Protein AF-0000000080314381 (afdb_homodimer)

Radius of gyration: 31.75 Å; Cα contacts (8 Å, |Δi|>4): 394; chains: 2; bounding box: 49×150×92 Å

Secondary structure (DSSP, 8-state):
-----------HHHHHHHHHHHHHHHHHHHHHHHHHHHHHHHHHHHHHHHHHHHHHHHHHHHHHHTTTTTTT-SSHHHHIIIII-S-HHHHHHHHHHHHHS-HHHHHHH-HHHHHHHHHHHHH-SS---HHHHHTSGGGGS-HHHHHHHHHHHHHHHHHHHS-HHHHHHHHHHHHHHHHTT-EEEEEEEETTEEEEEEEPP-/-----------HHHHHHHHHHHHHHHHHHHHHHHHHHHHHHHHHHHHHHHHHHHHHHHHHHHHHHTTTTTTT-SSHHHHIIIII-S-HHHHHHHHHHHHHS-HHHHHHH-HHHHHHHHHHHHH-SS---HHHHHTSGGGGS-HHHHHHHHHHHHHHHHHHHS-HHHHHHHHHHHHHHHHTT-SS-EEEEETTEEEEEEEPP-

Foldseek 3Di:
DDDPPPPPPPDPVVVVVVVVVVVVVVVVVVVVVVVVVVVVVVLVVQLVVLLVLLVLLVVLLCCQVVVVCVVPAPDSQRCCVPPVPDHPVSSVLSVLLNVQDPSVLSSVLGDLLSSLLSLQCVLDPDPDGSHNVSPPPLSVDDSVVSNVNSVVSNVVVVVVVDDPVVVVVVVVVVVVVVVVVFPDWDWDDDDPDIDTDGDDDD/DDPPPPPPPPDPVVVVVVVVVVVVVVVVVVVVVVVVVVVVVVLVVQLVVLLVLLVLLVVLLCCQVVVVCVVPDPDSQRCCVPPVPDHPVSSVLSVLLNVQDPSVLSSVLGDLLSSLLSLQCVLDPDPQGSHNVCPPPLSVDDSVVSNVNSVVSNVVVVVVVDDPVVVVVVVVVVVVVVVVVFPDWDWDDDPPDIDTDGDDDD

Solvent-accessible surface area (backbone atoms only — not comparable to full-atom values): 21794 Å² total; per-residue (Å²): 136,84,79,76,78,77,75,75,69,80,51,74,62,55,60,49,50,51,48,51,50,50,49,50,49,52,50,50,50,52,42,49,51,50,44,52,51,43,51,51,50,40,52,51,36,53,42,50,37,30,48,35,48,47,51,38,11,50,44,50,41,50,39,60,76,66,49,51,40,62,86,81,27,97,36,68,57,53,42,33,50,74,71,66,71,48,57,49,72,56,54,54,48,34,28,50,38,52,74,47,34,56,70,70,58,37,40,72,58,27,64,63,36,40,50,20,37,46,51,27,28,70,41,41,89,58,87,54,44,35,49,59,42,62,74,33,79,66,51,75,47,54,39,68,56,37,40,50,54,22,48,52,43,42,48,52,52,46,58,69,63,49,52,69,68,58,52,51,52,51,51,53,50,52,52,52,48,47,69,69,65,48,52,77,66,49,73,46,76,58,90,60,34,38,35,39,35,32,51,58,80,131,136,83,81,76,77,76,73,75,69,80,51,74,61,55,61,50,50,50,48,49,50,50,49,50,49,51,49,49,50,51,42,50,52,50,43,52,51,45,51,51,49,40,53,52,34,52,42,48,38,30,48,34,49,47,51,36,11,49,45,51,39,49,38,59,74,65,48,52,40,63,87,84,27,94,36,68,55,54,42,32,49,74,72,67,70,48,58,49,72,56,54,54,48,34,28,49,37,54,75,47,34,56,71,70,56,38,41,71,58,27,62,64,36,39,52,19,38,46,52,29,28,70,40,41,89,57,89,54,44,35,51,59,42,61,73,33,76,67,50,74,48,54,37,68,57,36,38,50,52,22,48,53,44,41,49,51,52,47,60,70,62,49,52,68,67,57,52,51,51,51,52,52,51,53,52,52,47,48,69,70,64,47,52,77,65,48,72,45,76,58,90,62,34,38,35,40,36,33,54,58,80,131

Sequence (404 aa):
MATRKKTAKKGPTSAFVNAARQAKALGDETRAKKLKSLLALIERRKARIVEDFYDIGEALRTILRERLFEQRYASFDALVEQEIGMAPGTAYRLIAVVDALPREKAIELGQEKSYALVTYAGATPEADSPLALADAPIAKSSANEIKRAAAKLRAKKKAASTPKETKALIAKIVAAVRALGLRKPVASLRGKTLTVRVELPEMATRKKTAKKGPTSAFVNAARQAKALGDETRAKKLKSLLALIERRKARIVEDFYDIGEALRTILRERLFEQRYASFDALVEQEIGMAPGTAYRLIAVVDALPREKAIELGQEKSYALVTYAGATPEADSPLALADAPIAKSSANEIKRAAAKLRAKKKAASTPKETKALIAKIVAAVRALGLRKPVASLRGKTLTVRVELPE

Structure (mmCIF, N/CA/C/O backbone):
data_AF-0000000080314381-model_v1
#
loop_
_entity.id
_entity.type
_entity.pdbx_description
1 polymer 'Uncharacterized protein'
#
loop_
_atom_site.group_PDB
_atom_site.id
_atom_site.type_symbol
_atom_site.label_atom_id
_atom_site.label_alt_id
_atom_site.label_comp_id
_atom_site.label_asym_id
_atom_site.label_entity_id
_atom_site.label_seq_id
_atom_site.pdbx_PDB_ins_code
_atom_site.Cartn_x
_atom_site.Cartn_y
_atom_site.Cartn_z
_atom_site.occupancy
_atom_site.B_iso_or_equiv
_atom_site.auth_seq_id
_atom_site.auth_comp_id
_atom_site.auth_asym_id
_atom_site.auth_atom_id
_atom_site.pdbx_PDB_model_num
ATOM 1 N N . MET A 1 1 ? -14.648 -86.562 -7.473 1 32.66 1 MET A N 1
ATOM 2 C CA . MET A 1 1 ? -13.883 -85.5 -8.141 1 32.66 1 MET A CA 1
ATOM 3 C C . MET A 1 1 ? -14.016 -84.188 -7.406 1 32.66 1 MET A C 1
ATOM 5 O O . MET A 1 1 ? -15.094 -83.562 -7.367 1 32.66 1 MET A O 1
ATOM 9 N N . ALA A 1 2 ? -13.273 -84 -6.273 1 48.03 2 ALA A N 1
ATOM 10 C CA . ALA A 1 2 ? -13.25 -82.875 -5.332 1 48.03 2 ALA A CA 1
ATOM 11 C C . ALA A 1 2 ? -12.734 -81.625 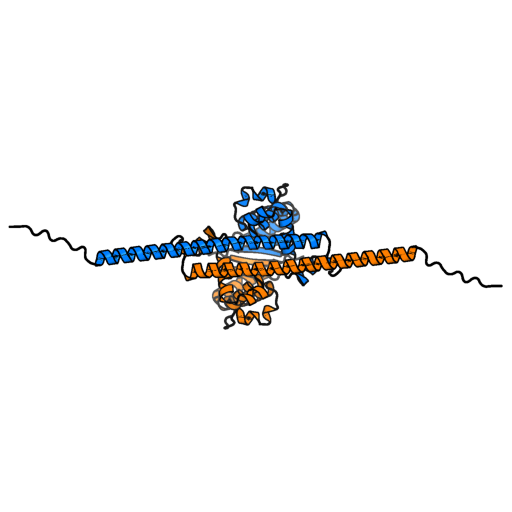-5.996 1 48.03 2 ALA A C 1
ATOM 13 O O . ALA A 1 2 ? -11.664 -81.625 -6.613 1 48.03 2 ALA A O 1
ATOM 14 N N . THR A 1 3 ? -13.578 -80.688 -6.418 1 48.16 3 THR A N 1
ATOM 15 C CA . THR A 1 3 ? -13.344 -79.375 -6.988 1 48.16 3 THR A CA 1
ATOM 16 C C . THR A 1 3 ? -12.5 -78.5 -6.047 1 48.16 3 THR A C 1
ATOM 18 O O . THR A 1 3 ? -12.914 -78.25 -4.926 1 48.16 3 THR A O 1
ATOM 21 N N . ARG A 1 4 ? -11.164 -78.562 -6.027 1 54.75 4 ARG A N 1
ATOM 22 C CA . ARG A 1 4 ? -10.242 -77.688 -5.316 1 54.75 4 ARG A CA 1
ATOM 23 C C . ARG A 1 4 ? -10.547 -76.25 -5.609 1 54.75 4 ARG A C 1
ATOM 25 O O . ARG A 1 4 ? -10.438 -75.75 -6.758 1 54.75 4 ARG A O 1
ATOM 32 N N . LYS A 1 5 ? -11.375 -75.625 -4.734 1 51.59 5 LYS A N 1
ATOM 33 C CA . LYS A 1 5 ? -11.547 -74.188 -4.773 1 51.59 5 LYS A CA 1
ATOM 34 C C . LYS A 1 5 ? -10.203 -73.438 -4.738 1 51.59 5 LYS A C 1
ATOM 36 O O . LYS A 1 5 ? -9.422 -73.625 -3.795 1 51.59 5 LYS A O 1
ATOM 41 N N . LYS A 1 6 ? -9.609 -73.062 -5.883 1 50.19 6 LYS A N 1
ATOM 42 C CA . LYS A 1 6 ? -8.492 -72.125 -5.988 1 50.19 6 LYS A CA 1
ATOM 43 C C . LYS A 1 6 ? -8.773 -70.875 -5.207 1 50.19 6 LYS A C 1
ATOM 45 O O . LYS A 1 6 ? -9.727 -70.125 -5.512 1 50.19 6 LYS A O 1
ATOM 50 N N . THR A 1 7 ? -8.461 -70.75 -3.939 1 48.84 7 THR A N 1
ATOM 51 C CA . THR A 1 7 ? -8.438 -69.438 -3.27 1 48.84 7 THR A CA 1
ATOM 52 C C . THR A 1 7 ? -7.543 -68.438 -4.023 1 48.84 7 THR A C 1
ATOM 54 O O . THR A 1 7 ? -6.363 -68.75 -4.25 1 48.84 7 THR A O 1
ATOM 57 N N . ALA A 1 8 ? -8.055 -67.688 -4.926 1 50.41 8 ALA A N 1
ATOM 58 C CA . ALA A 1 8 ? -7.367 -66.562 -5.539 1 50.41 8 ALA A CA 1
ATOM 59 C C . ALA A 1 8 ? -6.574 -65.75 -4.5 1 50.41 8 ALA A C 1
ATOM 61 O O . ALA A 1 8 ? -7.148 -65.25 -3.561 1 50.41 8 ALA A O 1
ATOM 62 N N . LYS A 1 9 ? -5.359 -66.188 -4.156 1 49.75 9 LYS A N 1
ATOM 63 C CA . LYS A 1 9 ? -4.473 -65.312 -3.377 1 49.75 9 LYS A CA 1
ATOM 64 C C . LYS A 1 9 ? -4.512 -63.906 -3.887 1 49.75 9 LYS A C 1
ATOM 66 O O . LYS A 1 9 ? -4.227 -63.656 -5.059 1 49.75 9 LYS A O 1
ATOM 71 N N . LYS A 1 10 ? -5.426 -63.188 -3.383 1 56.56 10 LYS A N 1
ATOM 72 C CA . LYS A 1 10 ? -5.254 -61.75 -3.594 1 56.56 10 LYS A CA 1
ATOM 73 C C . LYS A 1 10 ? -3.779 -61.344 -3.527 1 56.56 10 LYS A C 1
ATOM 75 O O . LYS A 1 10 ? -3.113 -61.594 -2.516 1 56.56 10 LYS A O 1
ATOM 80 N N . GLY A 1 11 ? -3.012 -61.375 -4.516 1 55.09 11 GLY A N 1
ATOM 81 C CA . GLY A 1 11 ? -1.578 -61.156 -4.613 1 55.09 11 GLY A CA 1
ATOM 82 C C . GLY A 1 11 ? -1.125 -59.875 -3.967 1 55.09 11 GLY A C 1
ATOM 83 O O . GLY A 1 11 ? -1.949 -59 -3.627 1 55.09 11 GLY A O 1
ATOM 84 N N . PRO A 1 12 ? 0.135 -59.781 -3.414 1 65.62 12 PRO A N 1
ATOM 85 C CA . PRO A 1 12 ? 0.855 -58.688 -2.752 1 65.62 12 PRO A CA 1
ATOM 86 C C . PRO A 1 12 ? 0.638 -57.344 -3.432 1 65.62 12 PRO A C 1
ATOM 88 O O . PRO A 1 12 ? 0.859 -56.312 -2.82 1 65.62 12 PRO A O 1
ATOM 91 N N . THR A 1 13 ? -0.004 -57.469 -4.586 1 75.38 13 THR A N 1
ATOM 92 C CA . THR A 1 13 ? -0.18 -56.25 -5.375 1 75.38 13 THR A CA 1
ATOM 93 C C . THR A 1 13 ? -1.285 -55.375 -4.789 1 75.38 13 THR A C 1
ATOM 95 O O . THR A 1 13 ? -1.164 -54.156 -4.758 1 75.38 13 THR A O 1
ATOM 98 N N . SER A 1 14 ? -2.242 -56.156 -4.207 1 79.5 14 SER A N 1
ATOM 99 C CA . SER A 1 14 ? -3.357 -55.406 -3.652 1 79.5 14 SER A CA 1
ATOM 100 C C . SER A 1 14 ? -2.939 -54.625 -2.396 1 79.5 14 SER A C 1
ATOM 102 O O . SER A 1 14 ? -3.285 -53.469 -2.229 1 79.5 14 SER A O 1
ATOM 104 N N . ALA A 1 15 ? -2.209 -55.312 -1.586 1 80.69 15 ALA A N 1
ATOM 105 C CA . ALA A 1 15 ? -1.74 -54.688 -0.352 1 80.69 15 ALA A CA 1
ATOM 106 C C . ALA A 1 15 ? -0.846 -53.469 -0.651 1 80.69 15 ALA A C 1
ATOM 108 O O . ALA A 1 15 ? -0.922 -52.438 0.032 1 80.69 15 ALA A O 1
ATOM 109 N N . PHE A 1 16 ? -0.032 -53.625 -1.767 1 83.88 16 PHE A N 1
ATOM 110 C CA . PHE A 1 16 ? 0.869 -52.562 -2.16 1 83.88 16 PHE A CA 1
ATOM 111 C C . PHE A 1 16 ? 0.084 -51.344 -2.682 1 83.88 16 PHE A C 1
ATOM 113 O O . PHE A 1 16 ? 0.391 -50.219 -2.342 1 83.88 16 PHE A O 1
ATOM 120 N N . VAL A 1 17 ? -0.947 -51.75 -3.463 1 86.94 17 VAL A N 1
ATOM 121 C CA . VAL A 1 17 ? -1.783 -50.688 -4.012 1 86.94 17 VAL A CA 1
ATOM 122 C C . VAL A 1 17 ? -2.514 -49.969 -2.883 1 86.94 17 VAL A C 1
ATOM 124 O O . VAL A 1 17 ? -2.631 -48.719 -2.896 1 86.94 17 VAL A O 1
ATOM 127 N N . ASN A 1 18 ? -3.025 -50.75 -1.926 1 84.62 18 ASN A N 1
ATOM 128 C CA . ASN A 1 18 ? -3.721 -50.156 -0.789 1 84.62 18 ASN A CA 1
ATOM 129 C C . ASN A 1 18 ? -2.781 -49.312 0.055 1 84.62 18 ASN A C 1
ATOM 131 O O . ASN A 1 18 ? -3.166 -48.219 0.529 1 84.62 18 ASN A O 1
ATOM 135 N N . ALA A 1 19 ? -1.568 -49.781 0.225 1 85.12 19 ALA A N 1
ATOM 136 C CA . ALA A 1 19 ? -0.568 -49.031 0.973 1 85.12 19 ALA A CA 1
ATOM 137 C C . ALA A 1 19 ? -0.209 -47.719 0.254 1 85.12 19 ALA A C 1
ATOM 139 O O . ALA A 1 19 ? -0.051 -46.688 0.888 1 85.12 19 ALA A O 1
ATOM 140 N N . ALA A 1 20 ? -0.052 -47.875 -1.044 1 85.5 20 ALA A N 1
ATOM 141 C CA . ALA A 1 20 ? 0.255 -46.688 -1.844 1 85.5 20 ALA A CA 1
ATOM 142 C C . ALA A 1 20 ? -0.88 -45.656 -1.775 1 85.5 20 ALA A C 1
ATOM 144 O O . ALA A 1 20 ? -0.638 -44.469 -1.669 1 85.5 20 ALA A O 1
ATOM 145 N N . ARG A 1 21 ? -2.064 -46.156 -1.805 1 84.75 21 ARG A N 1
ATOM 146 C CA . ARG A 1 21 ? -3.238 -45.281 -1.713 1 84.75 21 ARG A CA 1
ATOM 147 C C . ARG A 1 21 ? -3.311 -44.594 -0.351 1 84.75 21 ARG A C 1
ATOM 149 O O . ARG A 1 21 ? -3.633 -43.406 -0.261 1 84.75 21 ARG A O 1
ATOM 156 N N . GLN A 1 22 ? -3.061 -45.344 0.652 1 84.06 22 GLN A N 1
ATOM 157 C CA . GLN A 1 22 ? -3.072 -44.781 2.006 1 84.06 22 GLN A CA 1
ATOM 158 C C . GLN A 1 22 ? -1.958 -43.781 2.193 1 84.06 22 GLN A C 1
ATOM 160 O O . GLN A 1 22 ? -2.164 -42.719 2.83 1 84.06 22 GLN A O 1
ATOM 165 N N . ALA A 1 23 ? -0.835 -44.094 1.623 1 84.56 23 ALA A N 1
ATOM 166 C CA . ALA A 1 23 ? 0.292 -43.156 1.693 1 84.56 23 ALA A CA 1
ATOM 167 C C . ALA A 1 23 ? -0.023 -41.844 0.967 1 84.56 23 ALA A C 1
ATOM 169 O O . ALA A 1 23 ? 0.285 -40.781 1.466 1 84.56 23 ALA A O 1
ATOM 170 N N . LYS A 1 24 ? -0.576 -42 -0.156 1 82.62 24 LYS A N 1
ATOM 171 C CA . LYS A 1 24 ? -0.975 -40.812 -0.915 1 82.62 24 LYS A CA 1
ATOM 172 C C . LYS A 1 24 ? -2.008 -40 -0.15 1 82.62 24 LYS A C 1
ATOM 174 O O . LYS A 1 24 ? -1.922 -38.781 -0.105 1 82.62 24 LYS A O 1
ATOM 179 N N . ALA A 1 25 ? -2.93 -40.688 0.459 1 84.12 25 ALA A N 1
ATOM 180 C CA . ALA A 1 25 ? -3.969 -40 1.234 1 84.12 25 ALA A CA 1
ATOM 181 C C . ALA A 1 25 ? -3.371 -39.25 2.43 1 84.12 25 ALA A C 1
ATOM 183 O O . ALA A 1 25 ? -3.768 -38.125 2.732 1 84.12 25 ALA A O 1
ATOM 184 N N . LEU A 1 26 ? -2.518 -39.906 3.064 1 81.12 26 LEU A N 1
ATOM 185 C CA . LEU A 1 26 ? -1.848 -39.281 4.203 1 81.12 26 LEU A CA 1
ATOM 186 C C . LEU A 1 26 ? -1.023 -38.062 3.766 1 81.12 26 LEU A C 1
ATOM 188 O O . LEU A 1 26 ? -0.983 -37.062 4.461 1 81.12 26 LEU A O 1
ATOM 192 N N . GLY A 1 27 ? -0.384 -38.219 2.65 1 83.19 27 GLY A N 1
ATOM 193 C CA . GLY A 1 27 ? 0.361 -37.125 2.08 1 83.19 27 GLY A CA 1
ATOM 194 C C . GLY A 1 27 ? -0.515 -35.938 1.729 1 83.19 27 GLY A C 1
ATOM 195 O O . GLY A 1 27 ? -0.161 -34.781 2.016 1 83.19 27 GLY A O 1
ATOM 196 N N . ASP A 1 28 ? -1.601 -36.312 1.245 1 87.38 28 ASP A N 1
ATOM 197 C CA . ASP A 1 28 ? -2.559 -35.281 0.871 1 87.38 28 ASP A CA 1
ATOM 198 C C . ASP A 1 28 ? -3.1 -34.562 2.104 1 87.38 28 ASP A C 1
ATOM 200 O O . ASP A 1 28 ? -3.285 -33.344 2.086 1 87.38 28 ASP A O 1
ATOM 204 N N . GLU A 1 29 ? -3.373 -35.312 3.07 1 88.19 29 GLU A N 1
ATOM 205 C CA . GLU A 1 29 ? -3.873 -34.75 4.309 1 88.19 29 GLU A CA 1
ATOM 206 C C . GLU A 1 29 ? -2.834 -33.812 4.945 1 88.19 29 GLU A C 1
ATOM 208 O O . GLU A 1 29 ? -3.174 -32.75 5.461 1 88.19 29 GLU A O 1
ATOM 213 N N . THR A 1 30 ? -1.62 -34.25 4.938 1 91.38 30 THR A N 1
ATOM 214 C CA . THR A 1 30 ? -0.529 -33.469 5.48 1 91.38 30 THR A CA 1
ATOM 215 C C . THR A 1 30 ? -0.377 -32.156 4.707 1 91.38 30 THR A C 1
ATOM 217 O O . THR A 1 30 ? -0.166 -31.094 5.305 1 91.38 30 THR A O 1
ATOM 220 N N . ARG A 1 31 ? -0.516 -32.281 3.465 1 92.88 31 ARG A N 1
ATOM 221 C CA . ARG A 1 31 ? -0.408 -31.094 2.615 1 92.88 31 ARG A CA 1
ATOM 222 C C . ARG A 1 31 ? -1.558 -30.125 2.875 1 92.88 31 ARG A C 1
ATOM 224 O O . ARG A 1 31 ? -1.357 -28.906 2.906 1 92.88 31 ARG A O 1
ATOM 231 N N . ALA A 1 32 ? -2.639 -30.672 3.078 1 93.56 32 ALA A N 1
ATOM 232 C CA . ALA A 1 32 ? -3.818 -29.859 3.359 1 93.56 32 ALA A CA 1
ATOM 233 C C . ALA A 1 32 ? -3.68 -29.141 4.699 1 93.56 32 ALA A C 1
ATOM 235 O O . ALA A 1 32 ? -4.066 -27.969 4.828 1 93.56 32 ALA A O 1
ATOM 236 N N . LYS A 1 33 ? -3.17 -29.844 5.613 1 94.94 33 LYS A N 1
ATOM 237 C CA . LYS A 1 33 ? -2.949 -29.25 6.926 1 94.94 33 LYS A CA 1
ATOM 238 C C . LYS A 1 33 ? -1.904 -28.141 6.859 1 94.94 33 LYS A C 1
ATOM 240 O O . LYS A 1 33 ? -2.043 -27.109 7.52 1 94.94 33 LYS A O 1
ATOM 245 N N . LYS A 1 34 ? -0.919 -28.375 6.082 1 96.44 34 LYS A N 1
ATOM 246 C CA . LYS A 1 34 ? 0.117 -27.359 5.906 1 96.44 34 LYS A CA 1
ATOM 247 C C . LYS A 1 34 ? -0.446 -26.109 5.25 1 96.44 34 LYS A C 1
ATOM 249 O O . LYS A 1 34 ? -0.164 -24.984 5.691 1 96.44 34 LYS A O 1
ATOM 254 N N . LEU A 1 35 ? -1.231 -26.266 4.266 1 96.94 35 LEU A N 1
ATOM 255 C CA . LEU A 1 35 ? -1.865 -25.141 3.596 1 96.94 35 LEU A CA 1
ATOM 256 C C . LEU A 1 35 ? -2.748 -24.359 4.562 1 96.94 35 LEU A C 1
ATOM 258 O O . LEU A 1 35 ? -2.688 -23.125 4.605 1 96.94 35 LEU A O 1
ATOM 262 N N . LYS A 1 36 ? -3.498 -25.062 5.316 1 96.69 36 LYS A N 1
ATOM 263 C CA . LYS A 1 36 ? -4.391 -24.422 6.277 1 96.69 36 LYS A CA 1
ATOM 264 C C . LYS A 1 36 ? -3.604 -23.609 7.301 1 96.69 36 LYS A C 1
ATOM 266 O O . LYS A 1 36 ? -4.008 -22.5 7.656 1 96.69 36 LYS A O 1
ATOM 271 N N . SER A 1 37 ? -2.514 -24.141 7.727 1 97.69 37 SER A N 1
ATOM 272 C CA . SER A 1 37 ? -1.674 -23.453 8.695 1 97.69 37 SER A CA 1
ATOM 273 C C . SER A 1 37 ? -1.064 -22.188 8.094 1 97.69 37 SER A C 1
ATOM 275 O O . SER A 1 37 ? -0.989 -21.156 8.75 1 97.69 37 SER A O 1
ATOM 277 N N . LEU A 1 38 ? -0.645 -22.281 6.887 1 98 38 LEU A N 1
ATOM 278 C CA . LEU A 1 38 ? -0.046 -21.141 6.207 1 98 38 LEU A CA 1
ATOM 279 C C . LEU A 1 38 ? -1.089 -20.062 5.938 1 98 38 LEU A C 1
ATOM 281 O O . LEU A 1 38 ? -0.807 -18.875 6.082 1 98 38 LEU A O 1
ATOM 285 N N . LEU A 1 39 ? -2.264 -20.469 5.617 1 97.56 39 LEU A N 1
ATOM 286 C CA . LEU A 1 39 ? -3.342 -19.516 5.383 1 97.56 39 LEU A CA 1
ATOM 287 C C . LEU A 1 39 ? -3.721 -18.797 6.676 1 97.56 39 LEU A C 1
ATOM 289 O O . LEU A 1 39 ? -3.984 -17.594 6.672 1 97.56 39 LEU A O 1
ATOM 293 N N . ALA A 1 40 ? -3.717 -19.516 7.734 1 97.62 40 ALA A N 1
ATOM 294 C CA . ALA A 1 40 ? -3.996 -18.922 9.039 1 97.62 40 ALA A CA 1
ATOM 295 C C . ALA A 1 40 ? -2.914 -17.906 9.422 1 97.62 40 ALA A C 1
ATOM 297 O O . ALA A 1 40 ? -3.215 -16.844 9.977 1 97.62 40 ALA A O 1
ATOM 298 N N . LEU A 1 41 ? -1.715 -18.266 9.141 1 98.06 41 LEU A N 1
ATOM 299 C CA . LEU A 1 41 ? -0.602 -17.359 9.398 1 98.06 41 LEU A CA 1
ATOM 300 C C . LEU A 1 41 ? -0.761 -16.062 8.602 1 98.06 41 LEU A C 1
ATOM 302 O O . LEU A 1 41 ? -0.577 -14.977 9.141 1 98.06 41 LEU A O 1
ATOM 306 N N . ILE A 1 42 ? -1.097 -16.172 7.344 1 97.88 42 ILE A N 1
ATOM 307 C CA . ILE A 1 42 ? -1.26 -15.016 6.469 1 97.88 42 ILE A CA 1
ATOM 308 C C . ILE A 1 42 ? -2.379 -14.125 7 1 97.88 42 ILE A C 1
ATOM 310 O O . ILE A 1 42 ? -2.229 -12.898 7.055 1 97.88 42 ILE A O 1
ATOM 314 N N . GLU A 1 43 ? -3.4 -14.734 7.41 1 96.31 43 GLU A N 1
ATOM 315 C CA . GLU A 1 43 ? -4.531 -13.984 7.945 1 96.31 43 GLU A CA 1
ATOM 316 C C . GLU A 1 43 ? -4.133 -13.219 9.203 1 96.31 43 GLU A C 1
ATOM 318 O O . GLU A 1 43 ? -4.508 -12.055 9.375 1 96.31 43 GLU A O 1
ATOM 323 N N . ARG A 1 44 ? -3.396 -13.828 10.031 1 97.06 44 ARG A N 1
ATOM 324 C CA . ARG A 1 44 ? -2.949 -13.195 11.266 1 97.06 44 ARG A CA 1
ATOM 325 C C . ARG A 1 44 ? -2.012 -12.023 10.969 1 97.06 44 ARG A C 1
ATOM 327 O O . ARG A 1 44 ? -2.1 -10.977 11.609 1 97.06 44 ARG A O 1
ATOM 334 N N . ARG A 1 45 ? -1.147 -12.266 10.047 1 97.69 45 ARG A N 1
ATOM 335 C CA . ARG A 1 45 ? -0.21 -11.203 9.688 1 97.69 45 ARG A CA 1
ATOM 336 C C . ARG A 1 45 ? -0.935 -10.031 9.039 1 97.69 45 ARG A C 1
ATOM 338 O O . ARG A 1 45 ? -0.611 -8.867 9.312 1 97.69 45 ARG A O 1
ATOM 345 N N . LYS A 1 46 ? -1.896 -10.305 8.227 1 95.69 46 LYS A N 1
ATOM 346 C CA . LYS A 1 46 ? -2.684 -9.242 7.605 1 95.69 46 LYS A CA 1
ATOM 347 C C . LYS A 1 46 ? -3.402 -8.406 8.656 1 95.69 46 LYS A C 1
ATOM 349 O O . LYS A 1 46 ? -3.438 -7.176 8.562 1 95.69 46 LYS A O 1
ATOM 354 N N . ALA A 1 47 ? -3.969 -9.055 9.602 1 95.31 47 ALA A N 1
ATOM 355 C CA . ALA A 1 47 ? -4.668 -8.359 10.672 1 95.31 47 ALA A CA 1
ATOM 356 C C . ALA A 1 47 ? -3.709 -7.473 11.461 1 95.31 47 ALA A C 1
ATOM 358 O O . ALA A 1 47 ? -4.047 -6.336 11.812 1 95.31 47 ALA A O 1
ATOM 359 N N . ARG A 1 48 ? -2.566 -7.992 11.703 1 96.94 48 ARG A N 1
ATOM 360 C CA . ARG A 1 48 ? -1.572 -7.234 12.453 1 96.94 48 ARG A CA 1
ATOM 361 C C . ARG A 1 48 ? -1.107 -6.012 11.664 1 96.94 48 ARG A C 1
ATOM 363 O O . ARG A 1 48 ? -0.852 -4.953 12.25 1 96.94 48 ARG A O 1
ATOM 370 N N . ILE A 1 49 ? -0.989 -6.188 10.406 1 96.69 49 ILE A N 1
ATOM 371 C CA . ILE A 1 49 ? -0.588 -5.086 9.539 1 96.69 49 ILE A CA 1
ATOM 372 C C . ILE A 1 49 ? -1.601 -3.949 9.648 1 96.69 49 ILE A C 1
ATOM 374 O O . ILE A 1 49 ? -1.221 -2.785 9.805 1 96.69 49 ILE A O 1
ATOM 378 N N . VAL A 1 50 ? -2.828 -4.266 9.594 1 96.25 50 VAL A N 1
ATOM 379 C CA . VAL A 1 50 ? -3.869 -3.246 9.672 1 96.25 50 VAL A CA 1
ATOM 380 C C . VAL A 1 50 ? -3.828 -2.578 11.047 1 96.25 50 VAL A C 1
ATOM 382 O O . VAL A 1 50 ? -4.008 -1.363 11.156 1 96.25 50 VAL A O 1
ATOM 385 N N . GLU A 1 51 ? -3.566 -3.348 12.062 1 97.25 51 GLU A N 1
ATOM 386 C CA . GLU A 1 51 ? -3.428 -2.793 13.406 1 97.25 51 GLU A CA 1
ATOM 387 C C . GLU A 1 51 ? -2.299 -1.769 13.469 1 97.25 51 GLU A C 1
ATOM 389 O O . GLU A 1 51 ? -2.441 -0.716 14.094 1 97.25 51 GLU A O 1
ATOM 394 N N . ASP A 1 52 ? -1.269 -2.16 12.891 1 97.75 52 ASP A N 1
ATOM 395 C CA . ASP A 1 52 ? -0.11 -1.272 12.898 1 97.75 52 ASP A CA 1
ATOM 396 C C . ASP A 1 52 ? -0.386 -0.001 12.102 1 97.75 52 ASP A C 1
ATOM 398 O O . ASP A 1 52 ? 0.005 1.094 12.508 1 97.75 52 ASP A O 1
ATOM 402 N N . PHE A 1 53 ? -1.062 -0.098 11.016 1 97.25 53 PHE A N 1
ATOM 403 C CA . PHE A 1 53 ? -1.45 1.085 10.25 1 97.25 53 PHE A CA 1
ATOM 404 C C . PHE A 1 53 ? -2.383 1.971 11.07 1 97.25 53 PHE A C 1
ATOM 406 O O . PHE A 1 53 ? -2.281 3.197 11.023 1 97.25 53 PHE A O 1
ATOM 413 N N . TYR A 1 54 ? -3.258 1.337 11.797 1 97.81 54 TYR A N 1
ATOM 414 C CA . TYR A 1 54 ? -4.168 2.088 12.648 1 97.81 54 TYR A CA 1
ATOM 415 C C . TYR A 1 54 ? -3.404 2.832 13.742 1 97.81 54 TYR A C 1
ATOM 417 O O . TYR A 1 54 ? -3.656 4.016 13.984 1 97.81 54 TYR A O 1
ATOM 425 N N . ASP A 1 55 ? -2.406 2.148 14.312 1 98.44 55 ASP A N 1
ATOM 426 C CA . ASP A 1 55 ? -1.56 2.764 15.328 1 98.44 55 ASP A CA 1
ATOM 427 C C . ASP A 1 55 ? -0.805 3.965 14.766 1 98.44 55 ASP A C 1
ATOM 429 O O . ASP A 1 55 ? -0.694 5 15.422 1 98.44 55 ASP A O 1
ATOM 433 N N . ILE A 1 56 ? -0.333 3.787 13.617 1 98.31 56 ILE A N 1
ATOM 434 C CA . ILE A 1 56 ? 0.381 4.875 12.953 1 98.31 56 ILE A CA 1
ATOM 435 C C . ILE A 1 56 ? -0.568 6.047 12.719 1 98.31 56 ILE A C 1
ATOM 437 O O . ILE A 1 56 ? -0.218 7.199 12.992 1 98.31 56 ILE A O 1
ATOM 441 N N . GLY A 1 57 ? -1.74 5.719 12.25 1 98.44 57 GLY A N 1
ATOM 442 C CA . GLY A 1 57 ? -2.74 6.758 12.055 1 98.44 57 GLY A CA 1
ATOM 443 C C . GLY A 1 57 ? -3.072 7.516 13.328 1 98.44 57 GLY A C 1
ATOM 444 O O . GLY A 1 57 ? -3.213 8.742 13.312 1 98.44 57 GLY A O 1
ATOM 445 N N . GLU A 1 58 ? -3.158 6.824 14.398 1 98.5 58 GLU A N 1
ATOM 446 C CA . GLU A 1 58 ? -3.441 7.449 15.688 1 98.5 58 GLU A CA 1
ATOM 447 C C . GLU A 1 58 ? -2.305 8.375 16.109 1 98.5 58 GLU A C 1
ATOM 449 O O . GLU A 1 58 ? -2.551 9.484 16.609 1 98.5 58 GLU A O 1
ATOM 454 N N . ALA A 1 59 ? -1.143 7.867 15.938 1 98.62 59 ALA A N 1
ATOM 455 C CA . ALA A 1 59 ? 0.021 8.68 16.281 1 98.62 59 ALA A CA 1
ATOM 456 C C . ALA A 1 59 ? 0.086 9.938 15.43 1 98.62 59 ALA A C 1
ATOM 458 O O . ALA A 1 59 ? 0.31 11.039 15.945 1 98.62 59 ALA A O 1
ATOM 459 N N . LEU A 1 60 ? -0.162 9.797 14.164 1 98.5 60 LEU A N 1
ATOM 460 C CA . LEU A 1 60 ? -0.153 10.914 13.227 1 98.5 60 LEU A CA 1
ATOM 461 C C . LEU A 1 60 ? -1.247 11.922 13.578 1 98.5 60 LEU A C 1
ATOM 463 O O . LEU A 1 60 ? -1.022 13.133 13.523 1 98.5 60 LEU A O 1
ATOM 467 N N . ARG A 1 61 ? -2.355 11.383 13.945 1 98.31 61 ARG A N 1
ATOM 468 C CA . ARG A 1 61 ? -3.473 12.234 14.344 1 98.31 61 ARG A CA 1
ATOM 469 C C . ARG A 1 61 ? -3.1 13.094 15.555 1 98.31 61 ARG A C 1
ATOM 471 O O . ARG A 1 61 ? -3.404 14.289 15.586 1 98.31 61 ARG A O 1
ATOM 478 N N . THR A 1 62 ? -2.475 12.484 16.469 1 98.38 62 THR A N 1
ATOM 479 C CA . THR A 1 62 ? -2.047 13.203 17.672 1 98.38 62 THR A CA 1
ATOM 480 C C . THR A 1 62 ? -1.036 14.289 17.312 1 98.38 62 THR A C 1
ATOM 482 O O . THR A 1 62 ? -1.165 15.438 17.766 1 98.38 62 THR A O 1
ATOM 485 N N . ILE A 1 63 ? -0.107 13.961 16.516 1 98.12 63 ILE A N 1
ATOM 486 C CA . ILE A 1 63 ? 0.917 14.914 16.109 1 98.12 63 ILE A CA 1
ATOM 487 C C . ILE A 1 63 ? 0.261 16.109 15.406 1 98.12 63 ILE A C 1
ATOM 489 O O . ILE A 1 63 ? 0.605 17.25 15.68 1 98.12 63 ILE A O 1
ATOM 493 N N . LEU A 1 64 ? -0.668 15.836 14.562 1 97.56 64 LEU A N 1
ATOM 494 C CA . LEU A 1 64 ? -1.343 16.875 13.781 1 97.56 64 LEU A CA 1
ATOM 495 C C . LEU A 1 64 ? -2.242 17.719 14.672 1 97.56 64 LEU A C 1
ATOM 497 O O . LEU A 1 64 ? -2.148 18.953 14.656 1 97.56 64 LEU A O 1
ATOM 501 N N . ARG A 1 65 ? -3.053 17.109 15.461 1 97 65 ARG A N 1
ATOM 502 C CA . ARG A 1 65 ? -4.062 17.812 16.25 1 97 65 ARG A CA 1
ATOM 503 C C . ARG A 1 65 ? -3.418 18.641 17.344 1 97 65 ARG A C 1
ATOM 505 O O . ARG A 1 65 ? -3.896 19.734 17.672 1 97 65 ARG A O 1
ATOM 512 N N . GLU A 1 66 ? -2.375 18.125 17.891 1 96.5 66 GLU A N 1
ATOM 513 C CA . GLU A 1 66 ? -1.694 18.844 18.953 1 96.5 66 GLU A CA 1
ATOM 514 C C . GLU A 1 66 ? -0.577 19.734 18.406 1 96.5 66 GLU A C 1
ATOM 516 O O . GLU A 1 66 ? 0.157 20.359 19.156 1 96.5 66 GLU A O 1
ATOM 521 N N . ARG A 1 67 ? -0.446 19.734 17.094 1 96.25 67 ARG A N 1
ATOM 522 C CA . ARG A 1 67 ? 0.519 20.562 16.375 1 96.25 67 ARG A CA 1
ATOM 523 C C . ARG A 1 67 ? 1.924 20.375 16.938 1 96.25 67 ARG A C 1
ATOM 525 O O . ARG A 1 67 ? 2.629 21.359 17.188 1 96.25 67 ARG A O 1
ATOM 532 N N . LEU A 1 68 ? 2.277 19.156 17.203 1 96.56 68 LEU A N 1
ATOM 533 C CA . LEU A 1 68 ? 3.551 18.828 17.844 1 96.56 68 LEU A CA 1
ATOM 534 C C . LEU A 1 68 ? 4.715 19.109 16.891 1 96.56 68 LEU A C 1
ATOM 536 O O . LEU A 1 68 ? 5.871 19.172 17.328 1 96.56 68 LEU A O 1
ATOM 540 N N . PHE A 1 69 ? 4.477 19.391 15.664 1 94.94 69 PHE A N 1
ATOM 541 C CA . PHE A 1 69 ? 5.5 19.594 14.648 1 94.94 69 PHE A CA 1
ATOM 542 C C . PHE A 1 69 ? 5.957 21.047 14.617 1 94.94 69 PHE A C 1
ATOM 544 O O . PHE A 1 69 ? 7.008 21.359 14.055 1 94.94 69 PHE A O 1
ATOM 551 N N . GLU A 1 70 ? 5.336 21.969 15.219 1 93.81 70 GLU A N 1
ATOM 552 C CA . GLU A 1 70 ? 5.5 23.406 15.016 1 93.81 70 GLU A CA 1
ATOM 553 C C . GLU A 1 70 ? 6.848 23.891 15.539 1 93.81 70 GLU A C 1
ATOM 555 O O . GLU A 1 70 ? 7.375 24.906 15.07 1 93.81 70 GLU A O 1
ATOM 560 N N . GLN A 1 71 ? 7.367 23.219 16.484 1 89.44 71 GLN A N 1
ATOM 561 C CA . GLN A 1 71 ? 8.617 23.688 17.078 1 89.44 71 GLN A CA 1
ATOM 562 C C . GLN A 1 71 ? 9.805 23.375 16.172 1 89.44 71 GLN A C 1
ATOM 564 O O . GLN A 1 71 ? 10.797 24.109 16.172 1 89.44 71 GLN A O 1
ATOM 569 N N . ARG A 1 72 ? 9.688 22.359 15.352 1 91.81 72 ARG A N 1
ATOM 570 C CA . ARG A 1 72 ? 10.867 21.875 14.648 1 91.81 72 ARG A CA 1
ATOM 571 C C . ARG A 1 72 ? 10.641 21.844 13.141 1 91.81 72 ARG A C 1
ATOM 573 O O . ARG A 1 72 ? 11.602 21.812 12.367 1 91.81 72 ARG A O 1
ATOM 580 N N . TYR A 1 73 ? 9.469 21.844 12.773 1 94.94 73 TYR A N 1
ATOM 581 C CA . TYR A 1 73 ? 9.172 21.688 11.352 1 94.94 73 TYR A CA 1
ATOM 582 C C . TYR A 1 73 ? 8.227 22.797 10.875 1 94.94 73 TYR A C 1
ATOM 584 O O . TYR A 1 73 ? 7.398 23.281 11.641 1 94.94 73 TYR A O 1
ATOM 592 N N . ALA A 1 74 ? 8.406 23.156 9.625 1 95.38 74 ALA A N 1
ATOM 593 C CA . ALA A 1 74 ? 7.613 24.234 9.031 1 95.38 74 ALA A CA 1
ATOM 594 C C . ALA A 1 74 ? 6.145 23.828 8.922 1 95.38 74 ALA A C 1
ATOM 596 O O . ALA A 1 74 ? 5.254 24.688 9 1 95.38 74 ALA A O 1
ATOM 597 N N . SER A 1 75 ? 5.848 22.547 8.688 1 96.94 75 SER A N 1
ATOM 598 C CA . SER A 1 75 ? 4.492 22.031 8.523 1 96.94 75 SER A CA 1
ATOM 599 C C . SER A 1 75 ? 4.418 20.547 8.875 1 96.94 75 SER A C 1
ATOM 601 O O . SER A 1 75 ? 5.445 19.891 9.055 1 96.94 75 SER A O 1
ATOM 603 N N . PHE A 1 76 ? 3.211 20.156 9.047 1 97.62 76 PHE A N 1
ATOM 604 C CA . PHE A 1 76 ? 2.992 18.719 9.242 1 97.62 76 PHE A CA 1
ATOM 605 C C . PHE A 1 76 ? 3.551 17.922 8.078 1 97.62 76 PHE A C 1
ATOM 607 O O . PHE A 1 76 ? 4.203 16.891 8.273 1 97.62 76 PHE A O 1
ATOM 614 N N . ASP A 1 77 ? 3.316 18.328 6.84 1 97.12 77 ASP A N 1
ATOM 615 C CA . ASP A 1 77 ? 3.809 17.672 5.637 1 97.12 77 ASP A CA 1
ATOM 616 C C . ASP A 1 77 ? 5.328 17.531 5.668 1 97.12 77 ASP A C 1
ATOM 618 O O . ASP A 1 77 ? 5.871 16.484 5.309 1 97.12 77 ASP A O 1
ATOM 622 N N . ALA A 1 78 ? 5.941 18.594 6.066 1 95.94 78 ALA A N 1
ATOM 623 C CA . ALA A 1 78 ? 7.402 18.594 6.145 1 95.94 78 ALA A CA 1
ATOM 624 C C . ALA A 1 78 ? 7.898 17.531 7.125 1 95.94 78 ALA A C 1
ATOM 626 O O . ALA A 1 78 ? 8.867 16.828 6.844 1 95.94 78 ALA A O 1
ATOM 627 N N . LEU A 1 79 ? 7.227 17.469 8.281 1 97 79 LEU A N 1
ATOM 628 C CA . LEU A 1 79 ? 7.59 16.453 9.273 1 97 79 LEU A CA 1
ATOM 629 C C . LEU A 1 79 ? 7.445 15.055 8.695 1 97 79 LEU A C 1
ATOM 631 O O . LEU A 1 79 ? 8.336 14.211 8.852 1 97 79 LEU A O 1
ATOM 635 N N . VAL A 1 80 ? 6.336 14.758 8.031 1 96.56 80 VAL A N 1
ATOM 636 C CA . VAL A 1 80 ? 6.035 13.438 7.492 1 96.56 80 VAL A CA 1
ATOM 637 C C . VAL A 1 80 ? 7.098 13.039 6.465 1 96.56 80 VAL A C 1
ATOM 639 O O . VAL A 1 80 ? 7.645 11.938 6.523 1 96.56 80 VAL A O 1
ATOM 642 N N . GLU A 1 81 ? 7.391 13.891 5.621 1 92.38 81 GLU A N 1
ATOM 643 C CA . GLU A 1 81 ? 8.344 13.625 4.555 1 92.38 81 GLU A CA 1
ATOM 644 C C . GLU A 1 81 ? 9.758 13.43 5.109 1 92.38 81 GLU A C 1
ATOM 646 O O . GLU A 1 81 ? 10.484 12.539 4.672 1 92.38 81 GLU A O 1
ATOM 651 N N . GLN A 1 82 ? 10.125 14.18 6.082 1 92 82 GLN A N 1
ATOM 652 C CA . GLN A 1 82 ? 11.5 14.203 6.578 1 92 82 GLN A CA 1
ATOM 653 C C . GLN A 1 82 ? 11.727 13.094 7.605 1 92 82 GLN A C 1
ATOM 655 O O . GLN A 1 82 ? 12.789 12.477 7.633 1 92 82 GLN A O 1
ATOM 660 N N . GLU A 1 83 ? 10.68 12.859 8.391 1 93.94 83 GLU A N 1
ATOM 661 C CA . GLU A 1 83 ? 10.922 12.008 9.547 1 93.94 83 GLU A CA 1
ATOM 662 C C . GLU A 1 83 ? 10.297 10.633 9.367 1 93.94 83 GLU A C 1
ATOM 664 O O . GLU A 1 83 ? 10.789 9.641 9.906 1 93.94 83 GLU A O 1
ATOM 669 N N . ILE A 1 84 ? 9.266 10.531 8.664 1 92.69 84 ILE A N 1
ATOM 670 C CA . ILE A 1 84 ? 8.484 9.297 8.68 1 92.69 84 ILE A CA 1
ATOM 671 C C . ILE A 1 84 ? 8.742 8.516 7.398 1 92.69 84 ILE A C 1
ATOM 673 O O . ILE A 1 84 ? 8.719 7.277 7.406 1 92.69 84 ILE A O 1
ATOM 677 N N . GLY A 1 85 ? 9.016 9.156 6.32 1 86.12 85 GLY A N 1
ATOM 678 C CA . GLY A 1 85 ? 9.312 8.445 5.086 1 86.12 85 GLY A CA 1
ATOM 679 C C . GLY A 1 85 ? 8.07 7.965 4.359 1 86.12 85 GLY A C 1
ATOM 680 O O . GLY A 1 85 ? 8.062 6.867 3.795 1 86.12 85 GLY A O 1
ATOM 681 N N . MET A 1 86 ? 7.016 8.57 4.344 1 88.75 86 MET A N 1
ATOM 682 C CA . MET A 1 86 ? 5.816 8.312 3.553 1 88.75 86 MET A CA 1
ATOM 683 C C . MET A 1 86 ? 5.27 9.602 2.951 1 88.75 86 MET A C 1
ATOM 685 O O . MET A 1 86 ? 5.66 10.695 3.363 1 88.75 86 MET A O 1
ATOM 689 N N . ALA A 1 87 ? 4.461 9.383 1.982 1 88.69 87 ALA A N 1
ATOM 690 C CA . ALA A 1 87 ? 3.846 10.555 1.364 1 88.69 87 ALA A CA 1
ATOM 691 C C . ALA A 1 87 ? 2.83 11.203 2.303 1 88.69 87 ALA A C 1
ATOM 693 O O . ALA A 1 87 ? 2.084 10.508 2.996 1 88.69 87 ALA A O 1
ATOM 694 N N . PRO A 1 88 ? 2.811 12.539 2.285 1 94.81 88 PRO A N 1
ATOM 695 C CA . PRO A 1 88 ? 1.831 13.219 3.135 1 94.81 88 PRO A CA 1
ATOM 696 C C . PRO A 1 88 ? 0.398 12.766 2.861 1 94.81 88 PRO A C 1
ATOM 698 O O . PRO A 1 88 ? -0.396 12.625 3.793 1 94.81 88 PRO A O 1
ATOM 701 N N . GLY A 1 89 ? 0.068 12.562 1.591 1 92.75 89 GLY A N 1
ATOM 702 C CA . GLY A 1 89 ? -1.256 12.07 1.243 1 92.75 89 GLY A CA 1
ATOM 703 C C . GLY A 1 89 ? -1.618 10.781 1.957 1 92.75 89 GLY A C 1
ATOM 704 O O . GLY A 1 89 ? -2.75 10.617 2.418 1 92.75 89 GLY A O 1
ATOM 705 N N . THR A 1 90 ? -0.655 9.945 2.107 1 92.69 90 THR A N 1
ATOM 706 C CA . THR A 1 90 ? -0.864 8.688 2.814 1 92.69 90 THR A CA 1
ATOM 707 C C . THR A 1 90 ? -1.114 8.938 4.297 1 92.69 90 THR A C 1
ATOM 709 O O . THR A 1 90 ? -1.986 8.305 4.898 1 92.69 90 THR A O 1
ATOM 712 N N . ALA A 1 91 ? -0.363 9.805 4.875 1 96.56 91 ALA A N 1
ATOM 713 C CA . ALA A 1 91 ? -0.526 10.148 6.285 1 96.56 91 ALA A CA 1
ATOM 714 C C . ALA A 1 91 ? -1.935 10.664 6.566 1 96.56 91 ALA A C 1
ATOM 716 O O . ALA A 1 91 ? -2.586 10.227 7.516 1 96.56 91 ALA A O 1
ATOM 717 N N . TYR A 1 92 ? -2.416 11.531 5.719 1 95.94 92 TYR A N 1
ATOM 718 C CA . TYR A 1 92 ? -3.754 12.086 5.898 1 95.94 92 TYR A CA 1
ATOM 719 C C . TYR A 1 92 ? -4.816 11 5.754 1 95.94 92 TYR A C 1
ATOM 721 O O . TYR A 1 92 ? -5.836 11.023 6.449 1 95.94 92 TYR A O 1
ATOM 729 N N . ARG A 1 93 ? -4.559 10.133 4.898 1 94.38 93 ARG A N 1
ATOM 730 C CA . ARG A 1 93 ? -5.508 9.039 4.707 1 94.38 93 ARG A CA 1
ATOM 731 C C . ARG A 1 93 ? -5.59 8.164 5.953 1 94.38 93 ARG A C 1
ATOM 733 O O . ARG A 1 93 ? -6.676 7.738 6.348 1 94.38 93 ARG A O 1
ATOM 740 N N . LEU A 1 94 ? -4.441 7.852 6.492 1 96.88 94 LEU A N 1
ATOM 741 C CA . LEU A 1 94 ? -4.418 7.055 7.715 1 96.88 94 LEU A CA 1
ATOM 742 C C . LEU A 1 94 ? -5.18 7.754 8.836 1 96.88 94 LEU A C 1
ATOM 744 O O . LEU A 1 94 ? -5.945 7.117 9.562 1 96.88 94 LEU A O 1
ATOM 748 N N . ILE A 1 95 ? -4.988 9.055 8.945 1 97.5 95 ILE A N 1
ATOM 749 C CA . ILE A 1 95 ? -5.691 9.844 9.945 1 97.5 95 ILE A CA 1
ATOM 750 C C . ILE A 1 95 ? -7.195 9.781 9.695 1 97.5 95 ILE A C 1
ATOM 752 O O . ILE A 1 95 ? -7.984 9.609 10.625 1 97.5 95 ILE A O 1
ATOM 756 N N . ALA A 1 96 ? -7.574 9.891 8.422 1 95.12 96 ALA A N 1
ATOM 757 C CA . ALA A 1 96 ? -8.984 9.859 8.047 1 95.12 96 ALA A CA 1
ATOM 758 C C . ALA A 1 96 ? -9.625 8.531 8.438 1 95.12 96 ALA A C 1
ATOM 760 O O . ALA A 1 96 ? -10.773 8.5 8.898 1 95.12 96 ALA A O 1
ATOM 761 N N . VAL A 1 97 ? -8.945 7.508 8.289 1 96 97 VAL A N 1
ATOM 762 C CA . VAL A 1 97 ? -9.453 6.188 8.648 1 96 97 VAL A CA 1
ATOM 763 C C . VAL A 1 97 ? -9.672 6.109 10.156 1 96 97 VAL A C 1
ATOM 765 O O . VAL A 1 97 ? -10.727 5.656 10.617 1 96 97 VAL A O 1
ATOM 768 N N . VAL A 1 98 ? -8.695 6.559 10.898 1 96.75 98 VAL A N 1
ATOM 769 C CA . VAL A 1 98 ? -8.773 6.516 12.352 1 96.75 98 VAL A CA 1
ATOM 770 C C . VAL A 1 98 ? -9.945 7.363 12.836 1 96.75 98 VAL A C 1
ATOM 772 O O . VAL A 1 98 ? -10.648 6.992 13.781 1 96.75 98 VAL A O 1
ATOM 775 N N . ASP A 1 99 ? -10.172 8.453 12.172 1 95.06 99 ASP A N 1
ATOM 776 C CA . ASP A 1 99 ? -11.258 9.344 12.547 1 95.06 99 ASP A CA 1
ATOM 777 C C . ASP A 1 99 ? -12.617 8.742 12.188 1 95.06 99 ASP A C 1
ATOM 779 O O . ASP A 1 99 ? -13.609 8.984 12.867 1 95.06 99 ASP A O 1
ATOM 783 N N . ALA A 1 100 ? -12.633 7.961 11.148 1 93.38 100 ALA A N 1
ATOM 784 C CA . ALA A 1 100 ? -13.914 7.555 10.562 1 93.38 100 ALA A CA 1
ATOM 785 C C . ALA A 1 100 ? -14.32 6.172 11.055 1 93.38 100 ALA A C 1
ATOM 787 O O . ALA A 1 100 ? -15.516 5.867 11.133 1 93.38 100 ALA A O 1
ATOM 788 N N . LEU A 1 101 ? -13.367 5.309 11.391 1 94.38 101 LEU A N 1
ATOM 789 C CA . LEU A 1 101 ? -13.664 3.912 11.688 1 94.38 101 LEU A CA 1
ATOM 790 C C . LEU A 1 101 ? -13.055 3.5 13.023 1 94.38 101 LEU A C 1
ATOM 792 O O . LEU A 1 101 ? -11.906 3.85 13.32 1 94.38 101 LEU A O 1
ATOM 796 N N . PRO A 1 102 ? -13.844 2.742 13.789 1 95.19 102 PRO A N 1
ATOM 797 C CA . PRO A 1 102 ? -13.219 2.137 14.961 1 95.19 102 PRO A CA 1
ATOM 798 C C . PRO A 1 102 ? -12.172 1.086 14.602 1 95.19 102 PRO A C 1
ATOM 800 O O . PRO A 1 102 ? -12.203 0.536 13.5 1 95.19 102 PRO A O 1
ATOM 803 N N . ARG A 1 103 ? -11.32 0.82 15.539 1 95.31 103 ARG A N 1
ATOM 804 C CA . ARG A 1 103 ? -10.18 -0.073 15.344 1 95.31 103 ARG A CA 1
ATOM 805 C C . ARG A 1 103 ? -10.641 -1.44 14.844 1 95.31 103 ARG A C 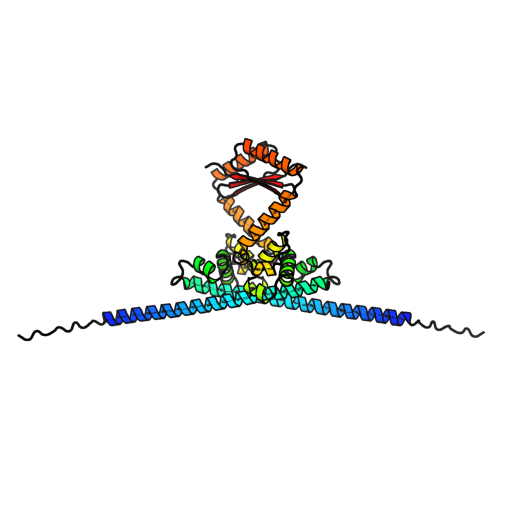1
ATOM 807 O O . ARG A 1 103 ? -10.125 -1.946 13.844 1 95.31 103 ARG A O 1
ATOM 814 N N . GLU A 1 104 ? -11.578 -2.002 15.445 1 94 104 GLU A N 1
ATOM 815 C CA . GLU A 1 104 ? -12.039 -3.348 15.125 1 94 104 GLU A CA 1
ATOM 816 C C . GLU A 1 104 ? -12.609 -3.414 13.711 1 94 104 GLU A C 1
ATOM 818 O O . GLU A 1 104 ? -12.383 -4.383 12.992 1 94 104 GLU A O 1
ATOM 823 N N . LYS A 1 105 ? -13.312 -2.408 13.344 1 93.75 105 LYS A N 1
ATOM 824 C CA . LYS A 1 105 ? -13.914 -2.373 12.016 1 93.75 105 LYS A CA 1
ATOM 825 C C . LYS A 1 105 ? -12.844 -2.221 10.938 1 93.75 105 LYS A C 1
ATOM 827 O O . LYS A 1 105 ? -12.938 -2.834 9.867 1 93.75 105 LYS A O 1
ATOM 832 N N . ALA A 1 106 ? -11.883 -1.394 11.242 1 94.56 106 ALA A N 1
ATOM 833 C CA . ALA A 1 106 ? -10.789 -1.212 10.297 1 94.56 106 ALA A CA 1
ATOM 834 C C . ALA A 1 106 ? -10.047 -2.523 10.062 1 94.56 106 ALA A C 1
ATOM 836 O O . ALA A 1 106 ? -9.672 -2.838 8.922 1 94.56 106 ALA A O 1
ATOM 837 N N . ILE A 1 107 ? -9.852 -3.275 11.102 1 93.44 107 ILE A N 1
ATOM 838 C CA . ILE A 1 107 ? -9.148 -4.551 11 1 93.44 107 ILE A CA 1
ATOM 839 C C . ILE A 1 107 ? -9.977 -5.531 10.172 1 93.44 107 ILE A C 1
ATOM 841 O O . ILE A 1 107 ? -9.445 -6.234 9.312 1 93.44 107 ILE A O 1
ATOM 845 N N . GLU A 1 108 ? -11.211 -5.512 10.383 1 91.31 108 GLU A N 1
ATOM 846 C CA . GLU A 1 108 ? -12.109 -6.398 9.656 1 91.31 108 GLU A CA 1
ATOM 847 C C . GLU A 1 108 ? -12.109 -6.078 8.164 1 91.31 108 GLU A C 1
ATOM 849 O O . GLU A 1 108 ? -12.062 -6.984 7.328 1 91.31 108 GLU A O 1
ATOM 854 N N . LEU A 1 109 ? -12.148 -4.844 7.832 1 91.06 109 LEU A N 1
ATOM 855 C CA . LEU A 1 109 ? -12.266 -4.398 6.449 1 91.06 109 LEU A CA 1
ATOM 856 C C . LEU A 1 109 ? -10.93 -4.523 5.723 1 91.06 109 LEU A C 1
ATOM 858 O O . LEU A 1 109 ? -10.891 -4.812 4.523 1 91.06 109 LEU A O 1
ATOM 862 N N . GLY A 1 110 ? -9.883 -4.301 6.48 1 91.56 110 GLY A N 1
ATOM 863 C CA . GLY A 1 110 ? -8.578 -4.191 5.844 1 91.56 110 GLY A CA 1
ATOM 864 C C . GLY A 1 110 ? -8.234 -2.771 5.426 1 91.56 110 GLY A C 1
ATOM 865 O O . GLY A 1 110 ? -9.117 -1.915 5.344 1 91.56 110 GLY A O 1
ATOM 866 N N . GLN A 1 111 ? -6.941 -2.582 5.137 1 89.69 111 GLN A N 1
ATOM 867 C CA . GLN A 1 111 ? -6.422 -1.243 4.875 1 89.69 111 GLN A CA 1
ATOM 868 C C . GLN A 1 111 ? -7.016 -0.666 3.594 1 89.69 111 GLN A C 1
ATOM 870 O O . GLN A 1 111 ? -7.492 0.471 3.58 1 89.69 111 GLN A O 1
ATOM 875 N N . GLU A 1 112 ? -7.016 -1.429 2.527 1 88.69 112 GLU A N 1
ATOM 876 C CA . GLU A 1 112 ? -7.438 -0.944 1.216 1 88.69 112 GLU A CA 1
ATOM 877 C C . GLU A 1 112 ? -8.914 -0.577 1.211 1 88.69 112 GLU A C 1
ATOM 879 O O . GLU A 1 112 ? -9.305 0.472 0.689 1 88.69 112 GLU A O 1
ATOM 884 N N . LYS A 1 113 ? -9.695 -1.4 1.779 1 90.5 113 LYS A N 1
ATOM 885 C CA . LYS A 1 113 ? -11.133 -1.136 1.807 1 90.5 113 LYS A CA 1
ATOM 886 C C . LYS A 1 113 ? -11.453 0.042 2.721 1 90.5 113 LYS A C 1
ATOM 888 O O . LYS A 1 113 ? -12.359 0.826 2.432 1 90.5 113 LYS A O 1
ATOM 893 N N . SER A 1 114 ? -10.75 0.144 3.828 1 93.38 114 SER A N 1
ATOM 894 C CA . SER A 1 114 ? -10.945 1.287 4.715 1 93.38 114 SER A CA 1
ATOM 895 C C . SER A 1 114 ? -10.672 2.602 3.99 1 93.38 114 SER A C 1
ATOM 897 O O . SER A 1 114 ? -11.469 3.539 4.082 1 93.38 114 SER A O 1
ATOM 899 N N . TYR A 1 115 ? -9.594 2.596 3.219 1 92.19 115 TYR A N 1
ATOM 900 C CA . TYR A 1 115 ? -9.266 3.781 2.434 1 92.19 115 TYR A CA 1
ATOM 901 C C . TYR A 1 115 ? -10.359 4.082 1.416 1 92.19 115 TYR A C 1
ATOM 903 O O . TYR A 1 115 ? -10.758 5.234 1.248 1 92.19 115 TYR A O 1
ATOM 911 N N . ALA A 1 116 ? -10.781 3.064 0.804 1 91.69 116 ALA A N 1
ATOM 912 C CA . ALA A 1 116 ? -11.781 3.223 -0.248 1 91.69 116 ALA A CA 1
ATOM 913 C C . ALA A 1 116 ? -13.086 3.771 0.316 1 91.69 116 ALA A C 1
ATOM 915 O O . ALA A 1 116 ? -13.711 4.645 -0.291 1 91.69 116 ALA A O 1
ATOM 916 N N . LEU A 1 117 ? -13.406 3.293 1.45 1 90.88 117 LEU A N 1
ATOM 917 C CA . LEU A 1 117 ? -14.656 3.732 2.064 1 90.88 117 LEU A CA 1
ATOM 918 C C . LEU A 1 117 ? -14.555 5.188 2.514 1 90.88 117 LEU A C 1
ATOM 920 O O . LEU A 1 117 ? -15.516 5.949 2.365 1 90.88 117 LEU A O 1
ATOM 924 N N . VAL A 1 118 ? -13.461 5.52 3.043 1 90.25 118 VAL A N 1
ATOM 925 C CA . VAL A 1 118 ? -13.242 6.902 3.465 1 90.25 118 VAL A CA 1
ATOM 926 C C . VAL A 1 118 ? -13.289 7.824 2.252 1 90.25 118 VAL A C 1
ATOM 928 O O . VAL A 1 118 ? -13.914 8.891 2.297 1 90.25 118 VAL A O 1
ATOM 931 N N . THR A 1 119 ? -12.68 7.402 1.183 1 87.81 119 THR A N 1
ATOM 932 C CA . THR A 1 119 ? -12.695 8.172 -0.056 1 87.81 119 THR A CA 1
ATOM 933 C C . THR A 1 119 ? -14.117 8.289 -0.605 1 87.81 119 THR A C 1
ATOM 935 O O . THR A 1 119 ? -14.539 9.359 -1.033 1 87.81 119 THR A O 1
ATOM 938 N N . TYR A 1 120 ? -14.82 7.211 -0.559 1 88.62 120 TYR A N 1
ATOM 939 C CA . TYR A 1 120 ? -16.188 7.164 -1.049 1 88.62 120 TYR A CA 1
ATOM 940 C C . TYR A 1 120 ? -17.094 8.094 -0.24 1 88.62 120 TYR A C 1
ATOM 942 O O . TYR A 1 120 ? -17.906 8.82 -0.805 1 88.62 120 TYR A O 1
ATOM 950 N N . ALA A 1 121 ? -16.922 8.07 0.997 1 85.88 121 ALA A N 1
ATOM 951 C CA . ALA A 1 121 ? -17.703 8.922 1.886 1 85.88 121 ALA A CA 1
ATOM 952 C C . ALA A 1 121 ? -17.453 10.398 1.604 1 85.88 121 ALA A C 1
ATOM 954 O O . ALA A 1 121 ? -18.375 11.219 1.701 1 85.88 121 ALA A O 1
ATOM 955 N N . GLY A 1 122 ? -16.25 10.703 1.243 1 83.69 122 GLY A N 1
ATOM 956 C CA . GLY A 1 122 ? -15.914 12.086 0.927 1 83.69 122 GLY A CA 1
ATOM 957 C C . GLY A 1 122 ? -16.531 12.562 -0.375 1 83.69 122 GLY A C 1
ATOM 958 O O . GLY A 1 122 ? -16.672 13.766 -0.594 1 83.69 122 GLY A O 1
ATOM 959 N N . ALA A 1 123 ? -16.828 11.633 -1.256 1 80.5 123 ALA A N 1
ATOM 960 C CA . ALA A 1 123 ? -17.375 11.984 -2.561 1 80.5 123 ALA A CA 1
ATOM 961 C C . ALA A 1 123 ? -18.891 12.102 -2.498 1 80.5 123 ALA A C 1
ATOM 963 O O . ALA A 1 123 ? -19.516 12.688 -3.389 1 80.5 123 ALA A O 1
ATOM 964 N N . THR A 1 124 ? -19.469 11.453 -1.593 1 74.31 124 THR A N 1
ATOM 965 C CA . THR A 1 124 ? -20.938 11.422 -1.498 1 74.31 124 THR A CA 1
ATOM 966 C C . THR A 1 124 ? -21.453 12.664 -0.771 1 74.31 124 THR A C 1
ATOM 968 O O . THR A 1 124 ? -20.812 13.141 0.173 1 74.31 124 THR A O 1
ATOM 971 N N . PRO A 1 125 ? -22.25 13.398 -1.519 1 61.94 125 PRO A N 1
ATOM 972 C CA . PRO A 1 125 ? -22.859 14.555 -0.849 1 61.94 125 PRO A CA 1
ATOM 973 C C . PRO A 1 125 ? -23.516 14.18 0.477 1 61.94 125 PRO A C 1
ATOM 975 O O . PRO A 1 125 ? -23.578 15.008 1.394 1 61.94 125 PRO A O 1
ATOM 978 N N . GLU A 1 126 ? -24.047 12.992 0.417 1 58.91 126 GLU A N 1
ATOM 979 C CA . GLU A 1 126 ? -24.891 12.656 1.569 1 58.91 126 GLU A CA 1
ATOM 980 C C . GLU A 1 126 ? -24.031 12.266 2.77 1 58.91 126 GLU A C 1
ATOM 982 O O . GLU A 1 126 ? -22.875 11.867 2.611 1 58.91 126 GLU A O 1
ATOM 987 N N . ALA A 1 127 ? -24.422 12.469 3.973 1 58.69 127 ALA A N 1
ATOM 988 C CA . ALA A 1 127 ? -23.906 12.367 5.336 1 58.69 127 ALA A CA 1
ATOM 989 C C . ALA A 1 127 ? -23.406 10.961 5.633 1 58.69 127 ALA A C 1
ATOM 991 O O . ALA A 1 127 ? -23.188 10.602 6.793 1 58.69 127 ALA A O 1
ATOM 992 N N . ASP A 1 128 ? -23.094 10.094 4.531 1 65.69 128 ASP A N 1
ATOM 993 C CA . ASP A 1 128 ? -22.812 8.766 5.051 1 65.69 128 ASP A CA 1
ATOM 994 C C . ASP A 1 128 ? -21.375 8.672 5.578 1 65.69 128 ASP A C 1
ATOM 996 O O . ASP A 1 128 ? -20.438 9.102 4.91 1 65.69 128 ASP A O 1
ATOM 1000 N N . SER A 1 129 ? -21.375 8.422 6.898 1 79.69 129 SER A N 1
ATOM 1001 C CA . SER A 1 129 ? -20.094 8.203 7.555 1 79.69 129 SER A CA 1
ATOM 1002 C C . SER A 1 129 ? -19.453 6.906 7.078 1 79.69 129 SER A C 1
ATOM 1004 O O . SER A 1 129 ? -20.141 5.965 6.688 1 79.69 129 SER A O 1
ATOM 1006 N N . PRO A 1 130 ? -18.172 6.953 6.836 1 82.69 130 PRO A N 1
ATOM 1007 C CA . PRO A 1 130 ? -17.469 5.715 6.492 1 82.69 130 PRO A CA 1
ATOM 1008 C C . PRO A 1 130 ? -17.875 4.535 7.371 1 82.69 130 PRO A C 1
ATOM 1010 O O . PRO A 1 130 ? -17.922 3.398 6.895 1 82.69 130 PRO A O 1
ATOM 1013 N N . LEU A 1 131 ? -18.25 4.844 8.547 1 84.5 131 LEU A N 1
ATOM 1014 C CA . LEU A 1 131 ? -18.672 3.781 9.445 1 84.5 131 LEU A CA 1
ATOM 1015 C C . LEU A 1 131 ? -20 3.189 8.992 1 84.5 131 LEU A C 1
ATOM 1017 O O . LEU A 1 131 ? -20.188 1.97 9 1 84.5 131 LEU A O 1
ATOM 1021 N N . ALA A 1 132 ? -20.875 4.062 8.586 1 83.62 132 ALA A N 1
ATOM 1022 C CA . ALA A 1 132 ? -22.156 3.602 8.07 1 83.62 132 ALA A CA 1
ATOM 1023 C C . ALA A 1 132 ? -21.984 2.809 6.777 1 83.62 132 ALA A C 1
ATOM 1025 O O . ALA A 1 132 ? -22.656 1.794 6.566 1 83.62 132 ALA A O 1
ATOM 1026 N N . LEU A 1 133 ? -21.031 3.217 6.02 1 85.62 133 LEU A N 1
ATOM 1027 C CA . LEU A 1 133 ? -20.766 2.578 4.734 1 85.62 133 LEU A CA 1
ATOM 1028 C C . LEU A 1 133 ? -20.125 1.212 4.926 1 85.62 133 LEU A C 1
ATOM 1030 O O . LEU A 1 133 ? -20.234 0.338 4.062 1 85.62 133 LEU A O 1
ATOM 1034 N N . ALA A 1 134 ? -19.453 1.06 6.105 1 85.81 134 ALA A N 1
ATOM 1035 C CA . ALA A 1 134 ? -18.75 -0.191 6.383 1 85.81 134 ALA A CA 1
ATOM 1036 C C . ALA A 1 134 ? -19.734 -1.342 6.574 1 85.81 134 ALA A C 1
ATOM 1038 O O . ALA A 1 134 ? -19.375 -2.51 6.402 1 85.81 134 ALA A O 1
ATOM 1039 N N . ASP A 1 135 ? -20.922 -0.968 6.855 1 85 135 ASP A N 1
ATOM 1040 C CA . ASP A 1 135 ? -21.938 -1.992 7.059 1 85 135 ASP A CA 1
ATOM 1041 C C . ASP A 1 135 ? -22.938 -2.006 5.902 1 85 135 ASP A C 1
ATOM 1043 O O . ASP A 1 135 ? -23.875 -2.805 5.898 1 85 135 ASP A O 1
ATOM 1047 N N . ALA A 1 136 ? -22.719 -1.21 4.988 1 84.88 136 ALA A N 1
ATOM 1048 C CA . ALA A 1 136 ? -23.594 -1.097 3.828 1 84.88 136 ALA A CA 1
ATOM 1049 C C . ALA A 1 136 ? -23.203 -2.082 2.734 1 84.88 136 ALA A C 1
ATOM 1051 O O . ALA A 1 136 ? -22.109 -2.66 2.783 1 84.88 136 ALA A O 1
ATOM 1052 N N . PRO A 1 137 ? -24.016 -2.307 1.774 1 85.5 137 PRO A N 1
ATOM 1053 C CA . PRO A 1 137 ? -23.734 -3.26 0.699 1 85.5 137 PRO A CA 1
ATOM 1054 C C . PRO A 1 137 ? -22.469 -2.91 -0.078 1 85.5 137 PRO A C 1
ATOM 1056 O O . PRO A 1 137 ? -21.812 -3.799 -0.632 1 85.5 137 PRO A O 1
ATOM 1059 N N . ILE A 1 138 ? -22.125 -1.717 -0.025 1 84 138 ILE A N 1
ATOM 1060 C CA . ILE A 1 138 ? -20.938 -1.274 -0.771 1 84 138 ILE A CA 1
ATOM 1061 C C . ILE A 1 138 ? -19.688 -1.904 -0.176 1 84 138 ILE A C 1
ATOM 1063 O O . ILE A 1 138 ? -18.703 -2.125 -0.884 1 84 138 ILE A O 1
ATOM 1067 N N . ALA A 1 139 ? -19.797 -2.227 1.057 1 84.88 139 ALA A N 1
ATOM 1068 C CA . ALA A 1 139 ? -18.641 -2.775 1.753 1 84.88 139 ALA A CA 1
ATOM 1069 C C . ALA A 1 139 ? -18.359 -4.207 1.306 1 84.88 139 ALA A C 1
ATOM 1071 O O . ALA A 1 139 ? -17.281 -4.746 1.565 1 84.88 139 ALA A O 1
ATOM 1072 N N . LYS A 1 140 ? -19.281 -4.75 0.584 1 85.94 140 LYS A N 1
ATOM 1073 C CA . LYS A 1 140 ? -19.078 -6.105 0.085 1 85.94 140 LYS A CA 1
ATOM 1074 C C . LYS A 1 140 ? -18.297 -6.105 -1.225 1 85.94 140 LYS A C 1
ATOM 1076 O O . LYS A 1 140 ? -17.797 -7.141 -1.652 1 85.94 140 LYS A O 1
ATOM 1081 N N . SER A 1 141 ? -18.203 -4.973 -1.812 1 86.69 141 SER A N 1
ATOM 1082 C CA . SER A 1 141 ? -17.438 -4.836 -3.045 1 86.69 141 SER A CA 1
ATOM 1083 C C . SER A 1 141 ? -15.945 -4.773 -2.762 1 86.69 141 SER A C 1
ATOM 1085 O O . SER A 1 141 ? -15.531 -4.605 -1.611 1 86.69 141 SER A O 1
ATOM 1087 N N . SER A 1 142 ? -15.203 -5.004 -3.848 1 87.12 142 SER A N 1
ATOM 1088 C CA . SER A 1 142 ? -13.75 -4.883 -3.709 1 87.12 142 SER A CA 1
ATOM 1089 C C . SER A 1 142 ? -13.336 -3.432 -3.508 1 87.12 142 SER A C 1
ATOM 1091 O O . SER A 1 142 ? -14.094 -2.514 -3.832 1 87.12 142 SER A O 1
ATOM 1093 N N . ALA A 1 143 ? -12.18 -3.266 -2.965 1 87.44 143 ALA A N 1
ATOM 1094 C CA . ALA A 1 143 ? -11.641 -1.924 -2.746 1 87.44 143 ALA A CA 1
ATOM 1095 C C . ALA A 1 143 ? -11.594 -1.134 -4.051 1 87.44 143 ALA A C 1
ATOM 1097 O O . ALA A 1 143 ? -11.953 0.046 -4.082 1 87.44 143 ALA A O 1
ATOM 1098 N N . ASN A 1 144 ? -11.211 -1.756 -5.125 1 85.69 144 ASN A N 1
ATOM 1099 C CA . ASN A 1 144 ? -11.109 -1.096 -6.422 1 85.69 144 ASN A CA 1
ATOM 1100 C C . ASN A 1 144 ? -12.477 -0.657 -6.934 1 85.69 144 ASN A C 1
ATOM 1102 O O . ASN A 1 144 ? -12.617 0.431 -7.496 1 85.69 144 ASN A O 1
ATOM 1106 N N . GLU A 1 145 ? -13.414 -1.509 -6.676 1 88.56 145 GLU A N 1
ATOM 1107 C CA . GLU A 1 145 ? -14.766 -1.163 -7.09 1 88.56 145 GLU A CA 1
ATOM 1108 C C . GLU A 1 145 ? -15.289 0.045 -6.316 1 88.56 145 GLU A C 1
ATOM 1110 O O . GLU A 1 145 ? -15.945 0.917 -6.891 1 88.56 145 GLU A O 1
ATOM 1115 N N . ILE A 1 146 ? -14.977 0.086 -5.09 1 89.88 146 ILE A N 1
ATOM 1116 C CA . ILE A 1 146 ? -15.406 1.196 -4.25 1 89.88 146 ILE A CA 1
ATOM 1117 C C . ILE A 1 146 ? -14.734 2.486 -4.707 1 89.88 14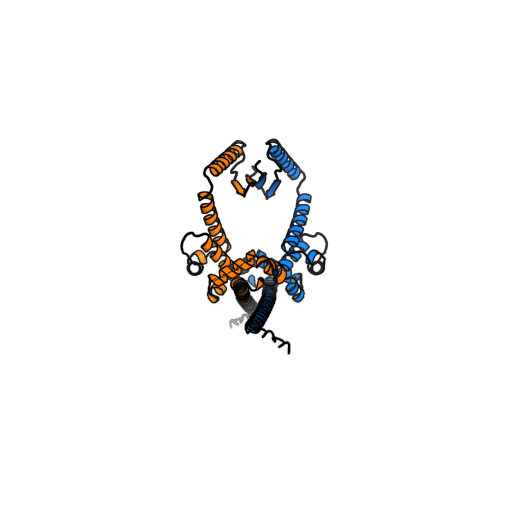6 ILE A C 1
ATOM 1119 O O . ILE A 1 146 ? -15.383 3.529 -4.812 1 89.88 146 ILE A O 1
ATOM 1123 N N . LYS A 1 147 ? -13.539 2.398 -5.031 1 89.44 147 LYS A N 1
ATOM 1124 C CA . LYS A 1 147 ? -12.789 3.559 -5.508 1 89.44 147 LYS A CA 1
ATOM 1125 C C . LYS A 1 147 ? -13.352 4.062 -6.836 1 89.44 147 LYS A C 1
ATOM 1127 O O . LYS A 1 147 ? -13.461 5.273 -7.051 1 89.44 147 LYS A O 1
ATOM 1132 N N . ARG A 1 148 ? -13.641 3.148 -7.66 1 89.75 148 ARG A N 1
ATOM 1133 C CA . ARG A 1 148 ? -14.211 3.518 -8.953 1 89.75 148 ARG A CA 1
ATOM 1134 C C . ARG A 1 148 ? -15.555 4.219 -8.781 1 89.75 148 ARG A C 1
ATOM 1136 O O . ARG A 1 148 ? -15.836 5.207 -9.461 1 89.75 148 ARG A O 1
ATOM 1143 N N . ALA A 1 149 ? -16.297 3.664 -7.906 1 87.31 149 ALA A N 1
ATOM 1144 C CA . ALA A 1 149 ? -17.594 4.289 -7.617 1 87.31 149 ALA A CA 1
ATOM 1145 C C . ALA A 1 149 ? -17.406 5.711 -7.094 1 87.31 149 ALA A C 1
ATOM 1147 O O . ALA A 1 149 ? -18.141 6.621 -7.48 1 87.31 149 ALA A O 1
ATOM 1148 N N . ALA A 1 150 ? -16.453 5.863 -6.227 1 87.62 150 ALA A N 1
ATOM 1149 C CA . ALA A 1 150 ? -16.141 7.188 -5.695 1 87.62 150 ALA A CA 1
ATOM 1150 C C . ALA A 1 150 ? -15.703 8.141 -6.805 1 87.62 150 ALA A C 1
ATOM 1152 O O . ALA A 1 150 ? -16.125 9.289 -6.852 1 87.62 150 ALA A O 1
ATOM 1153 N N . ALA A 1 151 ? -14.898 7.609 -7.637 1 85.81 151 ALA A N 1
ATOM 1154 C CA . ALA A 1 151 ? -14.398 8.414 -8.75 1 85.81 151 ALA A CA 1
ATOM 1155 C C . ALA A 1 151 ? -15.539 8.852 -9.664 1 85.81 151 ALA A C 1
ATOM 1157 O O . ALA A 1 151 ? -15.57 9.992 -10.125 1 85.81 151 ALA A O 1
ATOM 1158 N N . LYS A 1 152 ? -16.406 7.988 -9.953 1 85.44 152 LYS A N 1
ATOM 1159 C CA . LYS A 1 152 ? -17.562 8.305 -10.789 1 85.44 152 LYS A CA 1
ATOM 1160 C C . LYS A 1 152 ? -18.406 9.398 -10.164 1 85.44 152 LYS A C 1
ATOM 1162 O O . LYS A 1 152 ? -18.859 10.312 -10.852 1 85.44 152 LYS A O 1
ATOM 1167 N N . LEU A 1 153 ? -18.547 9.297 -8.867 1 82.88 153 LEU A N 1
ATOM 1168 C CA . LEU A 1 153 ? -19.328 10.297 -8.156 1 82.88 153 LEU A CA 1
ATOM 1169 C C . LEU A 1 153 ? -18.641 11.656 -8.195 1 82.88 153 LEU A C 1
ATOM 1171 O O . LEU A 1 153 ? -19.297 12.688 -8.398 1 82.88 153 LEU A O 1
ATOM 1175 N N . ARG A 1 154 ? -17.359 11.664 -8.047 1 81.44 154 ARG A N 1
ATOM 1176 C CA . ARG A 1 154 ? -16.594 12.906 -8.086 1 81.44 154 ARG A CA 1
ATOM 1177 C C . ARG A 1 154 ? -16.625 13.523 -9.477 1 81.44 154 ARG A C 1
ATOM 1179 O O . ARG A 1 154 ? -16.719 14.742 -9.617 1 81.44 154 ARG A O 1
ATOM 1186 N N . ALA A 1 155 ? -16.516 12.641 -10.438 1 78.62 155 ALA A N 1
ATOM 1187 C CA . ALA A 1 155 ? -16.562 13.117 -11.82 1 78.62 155 ALA A CA 1
ATOM 1188 C C . ALA A 1 155 ? -17.906 13.734 -12.148 1 78.62 155 ALA A C 1
ATOM 1190 O O . ALA A 1 155 ? -17.984 14.773 -12.82 1 78.62 155 ALA A O 1
ATOM 1191 N N . LYS A 1 156 ? -18.875 13.172 -11.742 1 76.25 156 LYS A N 1
ATOM 1192 C CA . LYS A 1 156 ? -20.219 13.703 -11.961 1 76.25 156 LYS A CA 1
ATOM 1193 C C . LYS A 1 156 ? -20.391 15.062 -11.289 1 76.25 156 LYS A C 1
ATOM 1195 O O . LYS A 1 156 ? -20.984 15.977 -11.859 1 76.25 156 LYS A O 1
ATOM 1200 N N . LYS A 1 157 ? -19.844 15.164 -10.117 1 75.38 157 LYS A N 1
ATOM 1201 C CA . LYS A 1 157 ? -19.906 16.422 -9.391 1 75.38 157 LYS A CA 1
ATOM 1202 C C . LYS A 1 157 ? -19.109 17.516 -10.094 1 75.38 157 LYS A C 1
ATOM 1204 O O . LYS A 1 157 ? -19.547 18.656 -10.195 1 75.38 157 LYS A O 1
ATOM 1209 N N . LYS A 1 158 ? -18.016 17.109 -10.578 1 72.5 158 LYS A N 1
ATOM 1210 C CA . LYS A 1 158 ? -17.172 18.047 -11.297 1 72.5 158 LYS A CA 1
ATOM 1211 C C . LYS A 1 158 ? -17.812 18.469 -12.617 1 72.5 158 LYS A C 1
ATOM 1213 O O . LYS A 1 158 ? -17.766 19.641 -12.992 1 72.5 158 LYS A O 1
ATOM 1218 N N . ALA A 1 159 ? -18.328 17.531 -13.273 1 69.5 159 ALA A N 1
ATOM 1219 C CA . ALA A 1 159 ? -19.031 17.828 -14.523 1 69.5 159 ALA A CA 1
ATOM 1220 C C . ALA A 1 159 ? -20.203 18.75 -14.297 1 69.5 159 ALA A C 1
ATOM 1222 O O . ALA A 1 159 ? -20.469 19.656 -15.094 1 69.5 159 ALA A O 1
ATOM 1223 N N . ALA A 1 160 ? -20.75 18.547 -13.164 1 67.12 160 ALA A N 1
ATOM 1224 C CA . ALA A 1 160 ? -21.891 19.391 -12.836 1 67.12 160 ALA A CA 1
ATOM 1225 C C . ALA A 1 160 ? -21.453 20.812 -12.477 1 67.12 160 ALA A C 1
ATOM 1227 O O . ALA A 1 160 ? -22.188 21.766 -12.695 1 67.12 160 ALA A O 1
ATOM 1228 N N . SER A 1 161 ? -20.203 20.828 -12.125 1 70.25 161 SER A N 1
ATOM 1229 C CA . SER A 1 161 ? -19.703 22.125 -11.688 1 70.25 161 SER A CA 1
ATOM 1230 C C . SER A 1 161 ? -18.938 22.828 -12.805 1 70.25 161 SER A C 1
ATOM 1232 O O . SER A 1 161 ? -18.562 24 -12.664 1 70.25 161 SER A O 1
ATOM 1234 N N . THR A 1 162 ? -18.625 22.109 -13.844 1 66.81 162 THR A N 1
ATOM 1235 C CA . THR A 1 162 ? -17.891 22.703 -14.961 1 66.81 162 THR A CA 1
ATOM 1236 C C . THR A 1 162 ? -18.75 23.75 -15.664 1 66.81 162 THR A C 1
ATOM 1238 O O . THR A 1 162 ? -19.906 23.5 -15.984 1 66.81 162 THR A O 1
ATOM 1241 N N . PRO A 1 163 ? -18.125 24.922 -15.766 1 65.38 163 PRO A N 1
ATOM 1242 C CA . PRO A 1 163 ? -18.875 26.016 -16.406 1 65.38 163 PRO A CA 1
ATOM 1243 C C . PRO A 1 163 ? -19.344 25.656 -17.812 1 65.38 163 PRO A C 1
ATOM 1245 O O . PRO A 1 163 ? -18.688 24.875 -18.516 1 65.38 163 PRO A O 1
ATOM 1248 N N . LYS A 1 164 ? -20.562 26.141 -18.188 1 67.94 164 LYS A N 1
ATOM 1249 C CA . LYS A 1 164 ? -21.203 25.891 -19.469 1 67.94 164 LYS A CA 1
ATOM 1250 C C . LYS A 1 164 ? -20.266 26.219 -20.625 1 67.94 164 LYS A C 1
ATOM 1252 O O . LYS A 1 164 ? -20.25 25.5 -21.641 1 67.94 164 LYS A O 1
ATOM 1257 N N . GLU A 1 165 ? -19.469 27.172 -20.359 1 63.03 165 GLU A N 1
ATOM 1258 C CA . GLU A 1 165 ? -18.562 27.609 -21.422 1 63.03 165 GLU A CA 1
ATOM 1259 C C . GLU A 1 165 ? -17.516 26.547 -21.719 1 63.03 165 GLU A C 1
ATOM 1261 O O . GLU A 1 165 ? -17.188 26.281 -22.891 1 63.03 165 GLU A O 1
ATOM 1266 N N . THR A 1 166 ? -17.062 25.969 -20.688 1 63.72 166 THR A N 1
ATOM 1267 C CA . THR A 1 166 ? -16.031 24.953 -20.844 1 63.72 166 THR A CA 1
ATOM 1268 C C . THR A 1 166 ? -16.625 23.688 -21.469 1 63.72 166 THR A C 1
ATOM 1270 O O . THR A 1 166 ? -16 23.047 -22.312 1 63.72 166 THR A O 1
ATOM 1273 N N . LYS A 1 167 ? -17.828 23.469 -21.109 1 65.62 167 LYS A N 1
ATOM 1274 C CA . LYS A 1 167 ? -18.516 22.312 -21.672 1 65.62 167 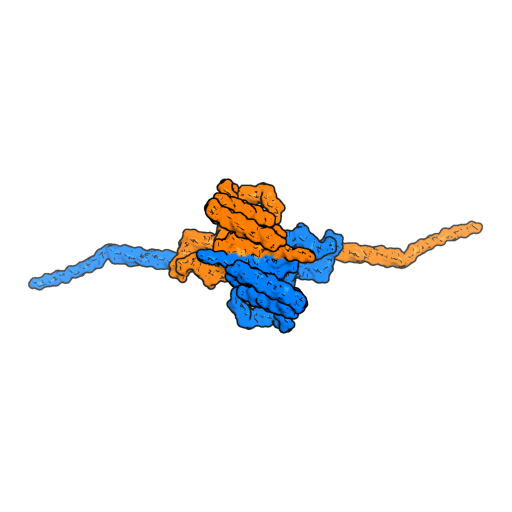LYS A CA 1
ATOM 1275 C C . LYS A 1 167 ? -18.734 22.469 -23.172 1 65.62 167 LYS A C 1
ATOM 1277 O O . LYS A 1 167 ? -18.578 21.516 -23.938 1 65.62 167 LYS A O 1
ATOM 1282 N N . ALA A 1 168 ? -19.016 23.625 -23.469 1 66.38 168 ALA A N 1
ATOM 1283 C CA . ALA A 1 168 ? -19.234 23.922 -24.891 1 66.38 168 ALA A CA 1
ATOM 1284 C C . ALA A 1 168 ? -17.953 23.766 -25.688 1 66.38 168 ALA A C 1
ATOM 1286 O O . ALA A 1 168 ? -17.969 23.25 -26.812 1 66.38 168 ALA A O 1
ATOM 1287 N N . LEU A 1 169 ? -16.891 24.125 -25.031 1 61.28 169 LEU A N 1
ATOM 1288 C CA . LEU A 1 169 ? -15.602 24.047 -25.719 1 61.28 169 LEU A CA 1
ATOM 1289 C C . LEU A 1 169 ? -15.195 22.594 -25.922 1 61.28 169 LEU A C 1
ATOM 1291 O O . LEU A 1 169 ? -14.703 22.219 -27 1 61.28 169 LEU A O 1
ATOM 1295 N N . ILE A 1 170 ? -15.469 21.844 -25.016 1 62.62 170 ILE A N 1
ATOM 1296 C CA . ILE A 1 170 ? -15.148 20.422 -25.109 1 62.62 170 ILE A CA 1
ATOM 1297 C C . ILE A 1 170 ? -15.984 19.766 -26.203 1 62.62 170 ILE A C 1
ATOM 1299 O O . ILE A 1 170 ? -15.469 18.969 -27 1 62.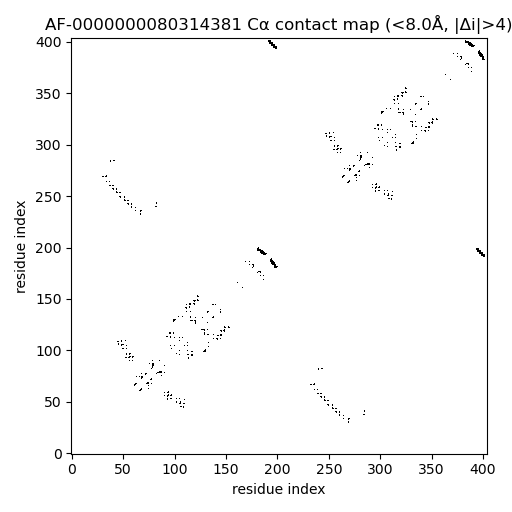62 170 ILE A O 1
ATOM 1303 N N . ALA A 1 171 ? -17.141 20.125 -26.234 1 66.25 171 ALA A N 1
ATOM 1304 C CA . ALA A 1 171 ? -18.031 19.578 -27.25 1 66.25 171 ALA A CA 1
ATOM 1305 C C . ALA A 1 171 ? -17.562 19.922 -28.656 1 66.25 171 ALA A C 1
ATOM 1307 O O . ALA A 1 171 ? -17.625 19.094 -29.562 1 66.25 171 ALA A O 1
ATOM 1308 N N . LYS A 1 172 ? -17.062 21.047 -28.766 1 61.53 172 LYS A N 1
ATOM 1309 C CA . LYS A 1 172 ? -16.562 21.5 -30.062 1 61.53 172 LYS A CA 1
ATOM 1310 C C . LYS A 1 172 ? -15.328 20.703 -30.484 1 61.53 172 LYS A C 1
ATOM 1312 O O . LYS A 1 172 ? -15.203 20.344 -31.656 1 61.53 172 LYS A O 1
ATOM 1317 N N . ILE A 1 173 ? -14.555 20.406 -29.562 1 58.59 173 ILE A N 1
ATOM 1318 C CA . ILE A 1 173 ? -13.312 19.703 -29.859 1 58.59 173 ILE A CA 1
ATOM 1319 C C . ILE A 1 173 ? -13.625 18.25 -30.234 1 58.59 173 ILE A C 1
ATOM 1321 O O . ILE A 1 173 ? -13.086 17.734 -31.203 1 58.59 173 ILE A O 1
ATOM 1325 N N . VAL A 1 174 ? -14.484 17.688 -29.5 1 58.84 174 VAL A N 1
ATOM 1326 C CA . VAL A 1 174 ? -14.891 16.312 -29.766 1 58.84 174 VAL A CA 1
ATOM 1327 C C . VAL A 1 174 ? -15.508 16.203 -31.156 1 58.84 174 VAL A C 1
ATOM 1329 O O . VAL A 1 174 ? -15.211 15.266 -31.906 1 58.84 174 VAL A O 1
ATOM 1332 N N . ALA A 1 175 ? -16.25 17.156 -31.453 1 64.5 175 ALA A N 1
ATOM 1333 C CA . ALA A 1 175 ? -16.891 17.188 -32.781 1 64.5 175 ALA A CA 1
ATOM 1334 C C . ALA A 1 175 ? -15.844 17.312 -33.875 1 64.5 175 ALA A C 1
ATOM 1336 O O . ALA A 1 175 ? -15.969 16.672 -34.938 1 64.5 175 ALA A O 1
ATOM 1337 N N . ALA A 1 176 ? -14.867 17.984 -33.594 1 58.38 176 ALA A N 1
ATOM 1338 C CA . ALA A 1 176 ? -13.812 18.172 -34.594 1 58.38 176 ALA A CA 1
ATOM 1339 C C . ALA A 1 176 ? -13.023 16.891 -34.812 1 58.38 176 ALA A C 1
ATOM 1341 O O . ALA A 1 176 ? -12.703 16.547 -35.969 1 58.38 176 ALA A O 1
ATOM 1342 N N . VAL A 1 177 ? -12.789 16.234 -33.781 1 56.94 177 VAL A N 1
ATOM 1343 C CA . VAL A 1 177 ? -12.047 14.992 -33.844 1 56.94 177 VAL A CA 1
ATOM 1344 C C . VAL A 1 177 ? -12.883 13.93 -34.562 1 56.94 177 VAL A C 1
ATOM 1346 O O . VAL A 1 177 ? -12.367 13.172 -35.406 1 56.94 177 VAL A O 1
ATOM 1349 N N . ARG A 1 178 ? -14.109 13.883 -34.281 1 61.97 178 ARG A N 1
ATOM 1350 C CA . ARG A 1 178 ? -15.023 12.961 -34.969 1 61.97 178 ARG A CA 1
ATOM 1351 C C . ARG A 1 178 ? -15.062 13.234 -36.469 1 61.97 178 ARG A C 1
ATOM 1353 O O . ARG A 1 178 ? -15.148 12.305 -37.25 1 61.97 178 ARG A O 1
ATOM 1360 N N . ALA A 1 179 ? -14.898 14.422 -36.688 1 61.94 179 ALA A N 1
ATOM 1361 C CA . ALA A 1 179 ? -14.93 14.805 -38.094 1 61.94 179 ALA A CA 1
ATOM 1362 C C . ALA A 1 179 ? -13.688 14.297 -38.844 1 61.94 179 ALA A C 1
ATOM 1364 O O . ALA A 1 179 ? -13.719 14.102 -40.062 1 61.94 179 ALA A O 1
ATOM 1365 N N . LEU A 1 180 ? -12.742 14.094 -38.031 1 52.94 180 LEU A N 1
ATOM 1366 C CA . LEU A 1 180 ? -11.508 13.609 -38.656 1 52.94 180 LEU A CA 1
ATOM 1367 C C . LEU A 1 180 ? -11.562 12.102 -38.875 1 52.94 180 LEU A C 1
ATOM 1369 O O . LEU A 1 180 ? -10.625 11.508 -39.406 1 52.94 180 LEU A O 1
ATOM 1373 N N . GLY A 1 181 ? -12.672 11.461 -38.562 1 52.22 181 GLY A N 1
ATOM 1374 C CA . GLY A 1 181 ? -12.875 10.047 -38.812 1 52.22 181 GLY A CA 1
ATOM 1375 C C . GLY A 1 181 ? -12.359 9.148 -37.719 1 52.22 181 GLY A C 1
ATOM 1376 O O . GLY A 1 181 ? -12.188 7.945 -37.906 1 52.22 181 GLY A O 1
ATOM 1377 N N . LEU A 1 182 ? -11.898 9.664 -36.812 1 49.75 182 LEU A N 1
ATOM 1378 C CA . LEU A 1 182 ? -11.367 8.82 -35.75 1 49.75 182 LEU A CA 1
ATOM 1379 C C . LEU A 1 182 ? -12.477 8.305 -34.844 1 49.75 182 LEU A C 1
ATOM 1381 O O . LEU A 1 182 ? -13.43 9.039 -34.531 1 49.75 182 LEU A O 1
ATOM 1385 N N . ARG A 1 183 ? -12.719 7.023 -34.719 1 57.31 183 ARG A N 1
ATOM 1386 C CA . ARG A 1 183 ? -13.789 6.395 -33.969 1 57.31 183 ARG A CA 1
ATOM 1387 C C . ARG A 1 183 ? -13.523 6.508 -32.469 1 57.31 183 ARG A C 1
ATOM 1389 O O . ARG A 1 183 ? -12.383 6.383 -32.031 1 57.31 183 ARG A O 1
ATOM 1396 N N . LYS A 1 184 ? -14.641 6.809 -31.719 1 56.19 184 LYS A N 1
ATOM 1397 C CA . LYS A 1 184 ? -14.938 6.832 -30.297 1 56.19 184 LYS A CA 1
ATOM 1398 C C . LYS A 1 184 ? -13.891 7.637 -29.531 1 56.19 184 LYS A C 1
ATOM 1400 O O . LYS A 1 184 ? -13.133 7.082 -28.734 1 56.19 184 LYS A O 1
ATOM 1405 N N . PRO A 1 185 ? -13.633 8.93 -29.891 1 56.25 185 PRO A N 1
ATOM 1406 C CA . PRO A 1 185 ? -12.664 9.719 -29.125 1 56.25 185 PRO A CA 1
ATOM 1407 C C . PRO A 1 185 ? -13.133 10.023 -27.703 1 56.25 185 PRO A C 1
ATOM 1409 O O . PRO A 1 185 ? -14.305 10.328 -27.5 1 56.25 185 PRO A O 1
ATOM 1412 N N . VAL A 1 186 ? -12.453 9.445 -26.797 1 59.28 186 VAL A N 1
ATOM 1413 C CA . VAL A 1 186 ? -12.742 9.852 -25.438 1 59.28 186 VAL A CA 1
ATOM 1414 C C . VAL A 1 186 ? -11.797 10.969 -25.016 1 59.28 186 VAL A C 1
ATOM 1416 O O . VAL A 1 186 ? -10.578 10.852 -25.156 1 59.28 186 VAL A O 1
ATOM 1419 N N . ALA A 1 187 ? -12.406 12.195 -24.844 1 57.59 187 ALA A N 1
ATOM 1420 C CA . ALA A 1 187 ? -11.609 13.352 -24.453 1 57.59 187 ALA A CA 1
ATOM 1421 C C . ALA A 1 187 ? -11.727 13.617 -22.953 1 57.59 187 ALA A C 1
ATOM 1423 O O . ALA A 1 187 ? -12.789 13.43 -22.359 1 57.59 187 ALA A O 1
ATOM 1424 N N . SER A 1 188 ? -10.594 13.633 -22.344 1 62.03 188 SER A N 1
ATOM 1425 C CA . SER A 1 188 ? -10.578 14.047 -20.953 1 62.03 188 SER A CA 1
ATOM 1426 C C . SER A 1 188 ? -9.734 15.305 -20.75 1 62.03 188 SER A C 1
ATOM 1428 O O . SER A 1 188 ? -8.688 15.461 -21.391 1 62.03 188 SER A O 1
ATOM 1430 N N . LEU A 1 189 ? -10.359 16.328 -20.141 1 56.59 189 LEU A N 1
ATOM 1431 C CA . LEU A 1 189 ? -9.664 17.578 -19.844 1 56.59 189 LEU A CA 1
ATOM 1432 C C . LEU A 1 189 ? -9.133 17.578 -18.422 1 56.59 189 LEU A C 1
ATOM 1434 O O . LEU A 1 189 ? -9.883 17.344 -17.469 1 56.59 189 LEU A O 1
ATOM 1438 N N . ARG A 1 190 ? -7.82 17.5 -18.312 1 60.19 190 ARG A N 1
ATOM 1439 C CA . ARG A 1 190 ? -7.195 17.734 -17.01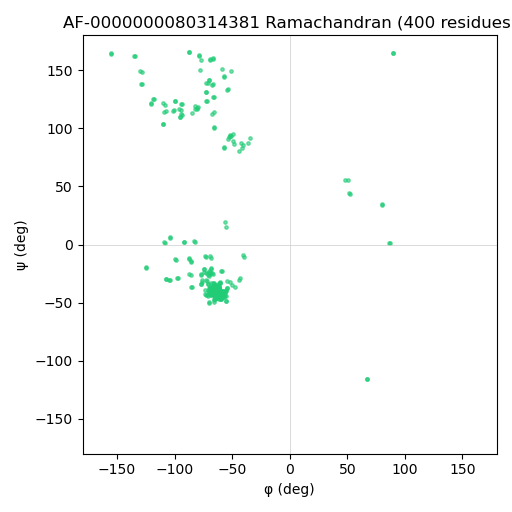6 1 60.19 190 ARG A CA 1
ATOM 1440 C C . ARG A 1 190 ? -6.426 19.047 -17 1 60.19 190 ARG A C 1
ATOM 1442 O O . ARG A 1 190 ? -5.363 19.156 -17.609 1 60.19 190 ARG A O 1
ATOM 1449 N N . GLY A 1 191 ? -6.961 20.031 -16.406 1 58.59 191 GLY A N 1
ATOM 1450 C CA . GLY A 1 191 ? -6.352 21.359 -16.453 1 58.59 191 GLY A CA 1
ATOM 1451 C C . GLY A 1 191 ? -6.383 21.969 -17.844 1 58.59 191 GLY A C 1
ATOM 1452 O O . GLY A 1 191 ? -7.461 22.25 -18.375 1 58.59 191 GLY A O 1
ATOM 1453 N N . LYS A 1 192 ? -5.168 22.172 -18.391 1 58 192 LYS A N 1
ATOM 1454 C CA . LYS A 1 192 ? -5.027 22.75 -19.719 1 58 192 LYS A CA 1
ATOM 1455 C C . LYS A 1 192 ? -4.676 21.688 -20.75 1 58 192 LYS A C 1
ATOM 1457 O O . LYS A 1 192 ? -4.387 22 -21.906 1 58 192 LYS A O 1
ATOM 1462 N N . THR A 1 193 ? -4.707 20.516 -20.203 1 62.03 193 THR A N 1
ATOM 1463 C CA . THR A 1 193 ? -4.301 19.438 -21.109 1 62.03 193 THR A CA 1
ATOM 1464 C C . THR A 1 193 ? -5.496 18.578 -21.516 1 62.03 193 THR A C 1
ATOM 1466 O O . THR A 1 193 ? -6.211 18.062 -20.641 1 62.03 193 THR A O 1
ATOM 1469 N N . LEU A 1 194 ? -5.691 18.578 -22.812 1 59.28 194 LEU A N 1
ATOM 1470 C CA . LEU A 1 194 ? -6.738 17.734 -23.391 1 59.28 194 LEU A CA 1
ATOM 1471 C C . LEU A 1 1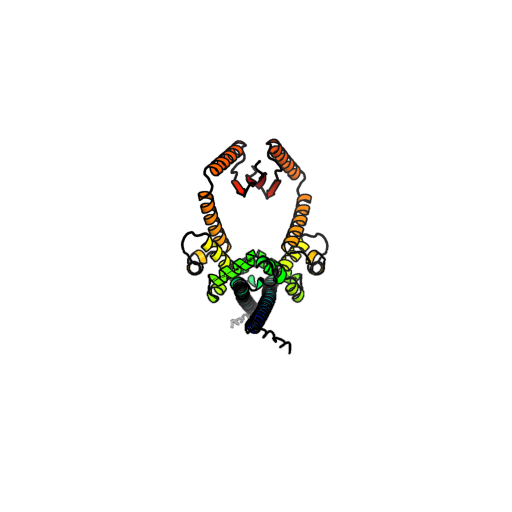94 ? -6.168 16.391 -23.859 1 59.28 194 LEU A C 1
ATOM 1473 O O . LEU A 1 194 ? -5.172 16.359 -24.578 1 59.28 194 LEU A O 1
ATOM 1477 N N . THR A 1 195 ? -6.633 15.32 -23.219 1 63.22 195 THR A N 1
ATOM 1478 C CA . THR A 1 195 ? -6.227 13.984 -23.656 1 63.22 195 THR A CA 1
ATOM 1479 C C . THR A 1 195 ? -7.312 13.336 -24.5 1 63.22 195 THR A C 1
ATOM 1481 O O . THR A 1 195 ? -8.469 13.242 -24.078 1 63.22 195 THR A O 1
ATOM 1484 N N . VAL A 1 196 ? -6.953 13.078 -25.844 1 58.34 196 VAL A N 1
ATOM 1485 C CA . VAL A 1 196 ? -7.887 12.406 -26.734 1 58.34 196 VAL A CA 1
ATOM 1486 C C . VAL A 1 196 ? -7.398 10.984 -27.031 1 58.34 196 VAL A C 1
ATOM 1488 O O . VAL A 1 196 ? -6.246 10.789 -27.422 1 58.34 196 VAL A O 1
ATOM 1491 N N . ARG A 1 197 ? -8.141 10 -26.578 1 63.16 197 ARG A N 1
ATOM 1492 C CA . ARG A 1 197 ? -7.855 8.602 -26.875 1 63.16 197 ARG A CA 1
ATOM 1493 C C . ARG A 1 197 ? -8.633 8.133 -28.109 1 63.16 197 ARG A C 1
ATOM 1495 O O . ARG A 1 197 ? -9.836 8.367 -28.203 1 63.16 197 ARG A O 1
ATOM 1502 N N . VAL A 1 198 ? -7.809 7.645 -29.219 1 57 198 VAL A N 1
ATOM 1503 C CA . VAL A 1 198 ? -8.438 7.199 -30.453 1 57 198 VAL A CA 1
ATOM 1504 C C . VAL A 1 198 ? -8.086 5.738 -30.719 1 57 198 VAL A C 1
ATOM 1506 O O . VAL A 1 198 ? -6.973 5.301 -30.422 1 57 198 VAL A O 1
ATOM 1509 N N . GLU A 1 199 ? -8.984 4.906 -30.828 1 57.97 199 GLU A N 1
ATOM 1510 C CA . GLU A 1 199 ? -8.742 3.529 -31.25 1 57.97 199 GLU A CA 1
ATOM 1511 C C . GLU A 1 199 ? -8.422 3.453 -32.75 1 57.97 199 GLU A C 1
ATOM 1513 O O . GLU A 1 199 ? -9.109 4.059 -33.562 1 57.97 199 GLU A O 1
ATOM 1518 N N . LEU A 1 200 ? -7.258 2.865 -33.094 1 51.62 200 LEU A N 1
ATOM 1519 C CA . LEU A 1 200 ? -6.867 2.693 -34.5 1 51.62 200 LEU A CA 1
ATOM 1520 C C . LEU A 1 200 ? -7.695 1.602 -35.156 1 51.62 200 LEU A C 1
ATOM 1522 O O . LEU A 1 200 ? -8.102 0.635 -34.5 1 51.62 200 LEU A O 1
ATOM 1526 N N . PRO A 1 201 ? -8.25 1.9 -36.344 1 46.09 201 PRO A N 1
ATOM 1527 C CA . PRO A 1 201 ? -8.961 0.855 -37.094 1 46.09 201 PRO A CA 1
ATOM 1528 C C . PRO A 1 201 ? -8.109 -0.39 -37.312 1 46.09 201 PRO A C 1
ATOM 1530 O O . PRO A 1 201 ? -6.879 -0.299 -37.375 1 46.09 201 PRO A O 1
ATOM 1533 N N . GLU A 1 202 ? -8.688 -1.634 -37.062 1 44.88 202 GLU A N 1
ATOM 1534 C CA . GLU A 1 202 ? -8.055 -2.836 -37.594 1 44.88 202 GLU A CA 1
ATOM 1535 C C . GLU A 1 202 ? -7.52 -2.604 -39 1 44.88 202 GLU A C 1
ATOM 1537 O O . GLU A 1 202 ? -8.125 -1.871 -39.781 1 44.88 202 GLU A O 1
ATOM 1542 N N . MET B 1 1 ? 24.312 64.812 53.188 1 32.56 1 MET B N 1
ATOM 1543 C CA . MET B 1 1 ? 23.312 64.5 52.188 1 32.56 1 MET B CA 1
ATOM 1544 C C . MET B 1 1 ? 23.484 63.094 51.656 1 32.56 1 MET B C 1
ATOM 1546 O O . MET B 1 1 ? 24.453 62.812 50.938 1 32.56 1 MET B O 1
ATOM 1550 N N . ALA B 1 2 ? 23.109 62.062 52.438 1 48.25 2 ALA B N 1
ATOM 1551 C CA . ALA B 1 2 ? 23.219 60.625 52.219 1 48.25 2 ALA B CA 1
ATOM 1552 C C . ALA B 1 2 ? 22.344 60.188 51.062 1 48.25 2 ALA B C 1
ATOM 1554 O O . ALA B 1 2 ? 21.156 60.5 51 1 48.25 2 ALA B O 1
ATOM 1555 N N . THR B 1 3 ? 22.891 59.969 49.875 1 48.28 3 THR B N 1
ATOM 1556 C CA . THR B 1 3 ? 22.312 59.438 48.656 1 48.28 3 THR B CA 1
ATOM 1557 C C . THR B 1 3 ? 21.703 58.062 48.906 1 48.28 3 THR B C 1
ATOM 1559 O O . THR B 1 3 ? 22.422 57.094 49.219 1 48.28 3 THR B O 1
ATOM 1562 N N . ARG B 1 4 ? 20.5 57.875 49.406 1 54.88 4 ARG B N 1
ATOM 1563 C CA . ARG B 1 4 ? 19.766 56.625 49.5 1 54.88 4 ARG B CA 1
ATOM 1564 C C . ARG B 1 4 ? 19.688 55.906 48.156 1 54.88 4 ARG B C 1
ATOM 1566 O O . ARG B 1 4 ? 19.109 56.438 47.219 1 54.88 4 ARG B O 1
ATOM 1573 N N . LYS B 1 5 ? 20.656 55 47.906 1 52.25 5 LYS B N 1
ATOM 1574 C CA . LYS B 1 5 ? 20.562 54.094 46.781 1 52.25 5 LYS B CA 1
ATOM 1575 C C . LYS B 1 5 ? 19.203 53.406 46.75 1 52.25 5 LYS B C 1
ATOM 1577 O O . LYS B 1 5 ? 18.828 52.719 47.719 1 52.25 5 LYS B O 1
ATOM 1582 N N . LYS B 1 6 ? 18.219 53.906 46 1 50.22 6 LYS B N 1
ATOM 1583 C CA . LYS B 1 6 ? 17 53.188 45.625 1 50.22 6 LYS B CA 1
ATOM 1584 C C . LYS B 1 6 ? 17.297 51.812 45.094 1 50.22 6 LYS B C 1
ATOM 1586 O O . LYS B 1 6 ? 17.969 51.656 44.062 1 50.22 6 LYS B O 1
ATOM 1591 N N . THR B 1 7 ? 17.438 50.75 45.875 1 49.56 7 THR B N 1
ATOM 1592 C CA . THR B 1 7 ? 17.422 49.406 45.344 1 49.56 7 THR B CA 1
ATOM 1593 C C . THR B 1 7 ? 16.188 49.188 44.469 1 49.56 7 THR B C 1
ATOM 1595 O O . THR B 1 7 ? 15.062 49.375 44.906 1 49.56 7 THR B O 1
ATOM 1598 N N . ALA B 1 8 ? 16.281 49.375 43.219 1 51.84 8 ALA B N 1
ATOM 1599 C CA . ALA B 1 8 ? 15.258 49 42.25 1 51.84 8 ALA B CA 1
ATOM 1600 C C . ALA B 1 8 ? 14.711 47.594 42.562 1 51.84 8 ALA B C 1
ATOM 1602 O O . ALA B 1 8 ? 15.445 46.625 42.531 1 51.84 8 ALA B O 1
ATOM 1603 N N . LYS B 1 9 ? 13.82 47.469 43.5 1 50.84 9 LYS B N 1
ATOM 1604 C CA . LYS B 1 9 ? 13.094 46.219 43.656 1 50.84 9 LYS B CA 1
ATOM 1605 C C . LYS B 1 9 ? 12.711 45.625 42.281 1 50.84 9 LYS B C 1
ATOM 1607 O O . LYS B 1 9 ? 12.023 46.281 41.5 1 50.84 9 LYS B O 1
ATOM 1612 N N . LYS B 1 10 ? 13.609 44.906 41.75 1 56.28 10 LYS B N 1
ATOM 1613 C CA . LYS B 1 10 ? 13.141 44.062 40.625 1 56.28 10 LYS B CA 1
ATOM 1614 C C . LYS B 1 10 ? 11.719 43.594 40.875 1 56.28 10 LYS B C 1
ATOM 1616 O O . LYS B 1 10 ? 11.438 42.906 41.844 1 56.28 10 LYS B O 1
ATOM 1621 N N . GLY B 1 11 ? 10.68 44.219 40.469 1 56.12 11 GLY B N 1
ATOM 1622 C CA . GLY B 1 11 ? 9.273 44 40.75 1 56.12 11 GLY B CA 1
ATOM 1623 C C . GLY B 1 11 ? 8.812 42.594 40.344 1 56.12 11 GLY B C 1
ATOM 1624 O O . GLY B 1 11 ? 9.539 41.875 39.688 1 56.12 11 GLY B O 1
ATOM 1625 N N . PRO B 1 12 ? 7.754 42.031 41.062 1 65.81 12 PRO B N 1
ATOM 1626 C CA . PRO B 1 12 ? 7.094 40.75 40.906 1 65.81 12 PRO B CA 1
ATOM 1627 C C . PRO B 1 12 ? 6.879 40.344 39.438 1 65.81 12 PRO B C 1
ATOM 1629 O O . PRO B 1 12 ? 6.707 39.188 39.125 1 65.81 12 PRO B O 1
ATOM 1632 N N . THR B 1 13 ? 7.152 41.375 38.625 1 75.5 13 THR B N 1
ATOM 1633 C CA . THR B 1 13 ? 6.895 41.156 37.188 1 75.5 13 THR B CA 1
ATOM 1634 C C . THR B 1 13 ? 7.984 40.281 36.562 1 75.5 13 THR B C 1
ATOM 1636 O O . THR B 1 13 ? 7.699 39.406 35.75 1 75.5 13 THR B O 1
ATOM 1639 N N . SER B 1 14 ? 9.18 40.5 37.219 1 79.06 14 SER B N 1
ATOM 1640 C CA . SER B 1 14 ? 10.289 39.75 36.625 1 79.06 14 SER B CA 1
ATOM 1641 C C . SER B 1 14 ? 10.172 38.25 36.969 1 79.06 14 SER B C 1
ATOM 1643 O O . SER B 1 14 ? 10.383 37.406 36.125 1 79.06 14 SER B O 1
ATOM 1645 N N . ALA B 1 15 ? 9.836 37.969 38.219 1 80.19 15 ALA B N 1
ATOM 1646 C CA . ALA B 1 15 ? 9.688 36.594 38.656 1 80.19 15 ALA B CA 1
ATOM 1647 C C . ALA B 1 15 ? 8.578 35.906 37.875 1 80.19 15 ALA B C 1
ATOM 1649 O O . ALA B 1 15 ? 8.711 34.719 37.531 1 80.19 15 ALA B O 1
ATOM 1650 N N . PHE B 1 16 ? 7.488 36.688 37.562 1 83.75 16 PHE B N 1
ATOM 1651 C CA . PHE B 1 16 ? 6.359 36.125 36.812 1 83.75 16 PHE B CA 1
ATOM 1652 C C . PHE B 1 16 ? 6.758 35.812 35.375 1 83.75 16 PHE B C 1
ATOM 1654 O O . PHE B 1 16 ? 6.406 34.75 34.844 1 83.75 16 PHE B O 1
ATOM 1661 N N . VAL B 1 17 ? 7.555 36.781 34.844 1 86.94 17 VAL B N 1
ATOM 1662 C CA . VAL B 1 17 ? 8.008 36.594 33.5 1 86.94 17 VAL B CA 1
ATOM 1663 C C . VAL B 1 17 ? 8.945 35.375 33.406 1 86.94 17 VAL B C 1
ATOM 1665 O O . VAL B 1 17 ? 8.875 34.594 32.469 1 86.94 17 VAL B O 1
ATOM 1668 N N . ASN B 1 18 ? 9.836 35.312 34.406 1 84.56 18 ASN B N 1
ATOM 1669 C CA . ASN B 1 18 ? 10.75 34.156 34.438 1 84.56 18 ASN B CA 1
ATOM 1670 C C . ASN B 1 18 ? 10.008 32.844 34.656 1 84.56 18 ASN B C 1
ATOM 1672 O O . ASN B 1 18 ? 10.359 31.844 34.031 1 84.56 18 ASN B O 1
ATOM 1676 N N . ALA B 1 19 ? 8.984 32.875 35.5 1 85.25 19 ALA B N 1
ATOM 1677 C CA . ALA B 1 19 ? 8.172 31.688 35.719 1 85.25 19 ALA B CA 1
ATOM 1678 C C . ALA B 1 19 ? 7.418 31.297 34.438 1 85.25 19 ALA B C 1
ATOM 1680 O O . ALA B 1 19 ? 7.312 30.109 34.125 1 85.25 19 ALA B O 1
ATOM 1681 N N . ALA B 1 20 ? 6.898 32.312 33.781 1 85.5 20 ALA B N 1
ATOM 1682 C CA . ALA B 1 20 ? 6.191 32.062 32.531 1 85.5 20 ALA B CA 1
ATOM 1683 C C . ALA B 1 20 ? 7.129 31.484 31.484 1 85.5 20 ALA B C 1
ATOM 1685 O O . ALA B 1 20 ? 6.754 30.578 30.75 1 85.5 20 ALA B O 1
ATOM 1686 N N . ARG B 1 21 ? 8.297 32 31.438 1 85.06 21 ARG B N 1
ATOM 1687 C CA . ARG B 1 21 ? 9.305 31.5 30.5 1 85.06 21 ARG B CA 1
ATOM 1688 C C . ARG B 1 21 ? 9.695 30.062 30.812 1 85.06 21 ARG B C 1
ATOM 1690 O O . ARG B 1 21 ? 9.852 29.25 29.906 1 85.06 21 ARG B O 1
ATOM 1697 N N . GLN B 1 22 ? 9.891 29.828 32.062 1 83.94 22 GLN B N 1
ATOM 1698 C CA . GLN B 1 22 ? 10.242 28.469 32.5 1 83.94 22 GLN B CA 1
ATOM 1699 C C . GLN B 1 22 ? 9.109 27.5 32.219 1 83.94 22 GLN B C 1
ATOM 1701 O O . GLN B 1 22 ? 9.352 26.359 31.781 1 83.94 22 GLN B O 1
ATOM 1706 N N . ALA B 1 23 ? 7.914 27.953 32.438 1 84.62 23 ALA B N 1
ATOM 1707 C CA . ALA B 1 23 ? 6.742 27.109 32.188 1 84.62 23 ALA B CA 1
ATOM 1708 C C . ALA B 1 23 ? 6.625 26.812 30.688 1 84.62 23 ALA B C 1
ATOM 1710 O O . ALA B 1 23 ? 6.332 25.672 30.297 1 84.62 23 ALA B O 1
ATOM 1711 N N . LYS B 1 24 ? 6.816 27.797 29.922 1 82.75 24 LYS B N 1
ATOM 1712 C CA . LYS B 1 24 ? 6.781 27.609 28.484 1 82.75 24 LYS B CA 1
ATOM 1713 C C . LYS B 1 24 ? 7.871 26.656 28.016 1 82.75 24 LYS B C 1
ATOM 1715 O O . LYS B 1 24 ? 7.629 25.781 27.188 1 82.75 24 LYS B O 1
ATOM 1720 N N . ALA B 1 25 ? 9.031 26.797 28.594 1 84.19 25 ALA B N 1
ATOM 1721 C CA . ALA B 1 25 ? 10.156 25.922 28.25 1 84.19 25 ALA B CA 1
ATOM 1722 C C . ALA B 1 25 ? 9.859 24.469 28.625 1 84.19 25 ALA B C 1
ATOM 1724 O O . ALA B 1 25 ? 10.164 23.547 27.875 1 84.19 25 ALA B O 1
ATOM 1725 N N . LEU B 1 26 ? 9.344 24.312 29.75 1 81.38 26 LEU B N 1
ATOM 1726 C CA . LEU B 1 26 ? 8.984 22.969 30.219 1 81.38 26 LEU B CA 1
ATOM 1727 C C . LEU B 1 26 ? 7.906 22.359 29.328 1 81.38 26 LEU B C 1
ATOM 1729 O O . LEU B 1 26 ? 7.938 21.172 29.031 1 81.38 26 LEU B O 1
ATOM 1733 N N . GLY B 1 27 ? 6.973 23.188 28.953 1 83.31 27 GLY B N 1
ATOM 1734 C CA . GLY B 1 27 ? 5.934 22.75 28.031 1 83.31 27 GLY B CA 1
ATOM 1735 C C . GLY B 1 27 ? 6.477 22.344 26.688 1 83.31 27 GLY B C 1
ATOM 1736 O O . GLY B 1 27 ? 6.074 21.312 26.141 1 83.31 27 GLY B O 1
ATOM 1737 N N . ASP B 1 28 ? 7.391 23.109 26.312 1 87.44 28 ASP B N 1
ATOM 1738 C CA . ASP B 1 28 ? 8.023 22.812 25.031 1 87.44 28 ASP B CA 1
ATOM 1739 C C . ASP B 1 28 ? 8.82 21.516 25.094 1 87.44 28 ASP B C 1
ATOM 1741 O O . ASP B 1 28 ? 8.812 20.734 24.141 1 87.44 28 ASP B O 1
ATOM 1745 N N . GLU B 1 29 ? 9.492 21.375 26.172 1 88.19 29 GLU B N 1
ATOM 1746 C CA . GLU B 1 29 ? 10.266 20.156 26.344 1 88.19 29 GLU B CA 1
ATOM 1747 C C . GLU B 1 29 ? 9.359 18.938 26.391 1 88.19 29 GLU B C 1
ATOM 1749 O O . GLU B 1 29 ? 9.688 17.891 25.828 1 88.19 29 GLU B O 1
ATOM 1754 N N . THR B 1 30 ? 8.281 19.047 27.078 1 91.44 30 THR B N 1
ATOM 1755 C CA . THR B 1 30 ? 7.316 17.953 27.172 1 91.44 30 THR B CA 1
ATOM 1756 C C . THR B 1 30 ? 6.742 17.625 25.797 1 91.44 30 THR B C 1
ATOM 1758 O O . THR B 1 30 ? 6.578 16.453 25.453 1 91.44 30 THR B O 1
ATOM 1761 N N . ARG B 1 31 ? 6.492 18.625 25.094 1 93 31 ARG B N 1
ATOM 1762 C CA . ARG B 1 31 ? 5.953 18.438 23.75 1 93 31 ARG B CA 1
ATOM 1763 C C . ARG B 1 31 ? 6.977 17.766 22.844 1 93 31 ARG B C 1
ATOM 1765 O O . ARG B 1 31 ? 6.625 16.891 22.031 1 93 31 ARG B O 1
ATOM 1772 N N . ALA B 1 32 ? 8.133 18.141 23.016 1 93.56 32 ALA B N 1
ATOM 1773 C CA . ALA B 1 32 ? 9.211 17.562 22.234 1 93.56 32 ALA B CA 1
ATOM 1774 C C . ALA B 1 32 ? 9.406 16.078 22.562 1 93.56 32 ALA B C 1
ATOM 1776 O O . ALA B 1 32 ? 9.641 15.266 21.672 1 93.56 32 ALA B O 1
ATOM 1777 N N . LYS B 1 33 ? 9.312 15.82 23.797 1 95.06 33 LYS B N 1
ATOM 1778 C CA . LYS B 1 33 ? 9.438 14.438 24.234 1 95.06 33 LYS B CA 1
ATOM 1779 C C . LYS B 1 33 ? 8.273 13.594 23.719 1 95.06 33 LYS B C 1
ATOM 1781 O O . LYS B 1 33 ? 8.469 12.438 23.328 1 95.06 33 LYS B O 1
ATOM 1786 N N . LYS B 1 34 ? 7.141 14.18 23.734 1 96.56 34 LYS B N 1
ATOM 1787 C CA . LYS B 1 34 ? 5.969 13.477 23.219 1 96.56 34 LYS B CA 1
ATOM 1788 C C . LYS B 1 34 ? 6.113 13.195 21.719 1 96.56 34 LYS B C 1
ATOM 1790 O O . LYS B 1 34 ? 5.832 12.086 21.266 1 96.56 34 LYS B O 1
ATOM 1795 N N . LEU B 1 35 ? 6.555 14.117 20.984 1 97 35 LEU B N 1
ATOM 1796 C CA . LEU B 1 35 ? 6.777 13.945 19.562 1 97 35 LEU B CA 1
ATOM 1797 C C . LEU B 1 35 ? 7.797 12.836 19.297 1 97 35 LEU B C 1
ATOM 1799 O O . LEU B 1 35 ? 7.578 11.969 18.453 1 97 35 LEU B O 1
ATOM 1803 N N . LYS B 1 36 ? 8.852 12.883 20.031 1 96.75 36 LYS B N 1
ATOM 1804 C CA . LYS B 1 36 ? 9.898 11.883 19.875 1 96.75 36 LYS B CA 1
ATOM 1805 C C . LYS B 1 36 ? 9.367 10.477 20.156 1 96.75 36 LYS B C 1
ATOM 1807 O O . LYS B 1 36 ? 9.695 9.531 19.438 1 96.75 36 LYS B O 1
ATOM 1812 N N . SER B 1 37 ? 8.555 10.375 21.141 1 97.75 37 SER B N 1
ATOM 1813 C CA . SER B 1 37 ? 7.977 9.078 21.5 1 97.75 37 SER B CA 1
ATOM 1814 C C . SER B 1 37 ? 7.035 8.586 20.406 1 97.75 37 SER B C 1
ATOM 1816 O O . SER B 1 37 ? 7.023 7.398 20.078 1 97.75 37 SER B O 1
ATOM 1818 N N . LEU B 1 38 ? 6.273 9.461 19.875 1 98.06 38 LEU B N 1
ATOM 1819 C CA . LEU B 1 38 ? 5.332 9.102 18.812 1 98.06 38 LEU B CA 1
ATOM 1820 C C . LEU B 1 38 ? 6.074 8.719 17.531 1 98.06 38 LEU B C 1
ATOM 1822 O O . LEU B 1 38 ? 5.684 7.773 16.844 1 98.06 38 LEU B O 1
ATOM 1826 N N . LEU B 1 39 ? 7.117 9.398 17.266 1 97.69 39 LEU B N 1
ATOM 1827 C CA . LEU B 1 39 ? 7.922 9.078 16.094 1 97.69 39 LEU B CA 1
ATOM 1828 C C . LEU B 1 39 ? 8.586 7.711 16.25 1 97.69 39 LEU B C 1
ATOM 1830 O O . LEU B 1 39 ? 8.656 6.941 15.281 1 97.69 39 LEU B O 1
ATOM 1834 N N . ALA B 1 40 ? 9.023 7.43 17.406 1 97.62 40 ALA B N 1
ATOM 1835 C CA . ALA B 1 40 ? 9.617 6.121 17.672 1 97.62 40 ALA B CA 1
ATOM 1836 C C . ALA B 1 40 ? 8.578 5.012 17.516 1 97.62 40 ALA B C 1
ATOM 1838 O O . ALA B 1 40 ? 8.883 3.938 17 1 97.62 40 ALA B O 1
ATOM 1839 N N . LEU B 1 41 ? 7.414 5.277 18 1 98.12 41 LEU B N 1
ATOM 1840 C CA . LEU B 1 41 ? 6.324 4.32 17.844 1 98.12 41 LEU B CA 1
ATOM 1841 C C . LEU B 1 41 ? 6.039 4.055 16.375 1 98.12 41 LEU B C 1
ATOM 1843 O O . LEU B 1 41 ? 5.883 2.9 15.961 1 98.12 41 LEU B O 1
ATOM 1847 N N . ILE B 1 42 ? 5.965 5.094 15.57 1 97.94 42 ILE B N 1
ATOM 1848 C CA . ILE B 1 42 ? 5.68 4.977 14.148 1 97.94 42 ILE B CA 1
ATOM 1849 C C . ILE B 1 42 ? 6.77 4.148 13.469 1 97.94 42 ILE B C 1
ATOM 1851 O O . ILE B 1 42 ? 6.473 3.264 12.664 1 97.94 42 ILE B O 1
ATOM 1855 N N . GLU B 1 43 ? 7.949 4.414 13.836 1 96.38 43 GLU B N 1
ATOM 1856 C CA . GLU B 1 43 ? 9.07 3.68 13.258 1 96.38 43 GLU B CA 1
ATOM 1857 C C . GLU B 1 43 ? 8.992 2.193 13.594 1 96.38 43 GLU B C 1
ATOM 1859 O O . GLU B 1 43 ? 9.227 1.342 12.734 1 96.38 43 GLU B O 1
ATOM 1864 N N . ARG B 1 44 ? 8.648 1.892 14.773 1 97.06 44 ARG B N 1
ATOM 1865 C CA . ARG B 1 44 ? 8.523 0.503 15.203 1 97.06 44 ARG B CA 1
ATOM 1866 C C . ARG B 1 44 ? 7.387 -0.2 14.477 1 97.06 44 ARG B C 1
ATOM 1868 O O . ARG B 1 44 ? 7.523 -1.358 14.07 1 97.06 44 ARG B O 1
ATOM 1875 N N . ARG B 1 45 ? 6.324 0.507 14.359 1 97.69 45 ARG B N 1
ATOM 1876 C CA . ARG B 1 45 ? 5.184 -0.078 13.664 1 97.69 45 ARG B CA 1
ATOM 1877 C C . ARG B 1 45 ? 5.492 -0.295 12.188 1 97.69 45 ARG B C 1
ATOM 1879 O O . ARG B 1 45 ? 5.109 -1.316 11.617 1 97.69 45 ARG B O 1
ATOM 1886 N N . LYS B 1 46 ? 6.164 0.628 11.594 1 95.69 46 LYS B N 1
ATOM 1887 C CA . LYS B 1 46 ? 6.555 0.477 10.195 1 95.69 46 LYS B CA 1
ATOM 1888 C C . LYS B 1 46 ? 7.441 -0.751 10 1 95.69 46 LYS B C 1
ATOM 1890 O O . LYS B 1 46 ? 7.266 -1.504 9.047 1 95.69 46 LYS B O 1
ATOM 1895 N N . ALA B 1 47 ? 8.375 -0.911 10.859 1 95.19 47 ALA B N 1
ATOM 1896 C CA . ALA B 1 47 ? 9.266 -2.064 10.789 1 95.19 47 ALA B CA 1
ATOM 1897 C C . ALA B 1 47 ? 8.492 -3.369 10.93 1 95.19 47 ALA B C 1
ATOM 1899 O O . ALA B 1 47 ? 8.75 -4.336 10.203 1 95.19 47 ALA B O 1
ATOM 1900 N N . ARG B 1 48 ? 7.574 -3.359 11.812 1 96.94 48 ARG B N 1
ATOM 1901 C CA . ARG B 1 48 ? 6.773 -4.559 12.031 1 96.94 48 ARG B CA 1
ATOM 1902 C C . ARG B 1 48 ? 5.914 -4.875 10.805 1 96.94 48 ARG B C 1
ATOM 1904 O O . ARG B 1 48 ? 5.703 -6.043 10.477 1 96.94 48 ARG B O 1
ATOM 1911 N N . ILE B 1 49 ? 5.414 -3.852 10.203 1 96.69 49 ILE B N 1
ATOM 1912 C CA . ILE B 1 49 ? 4.605 -4.02 9 1 96.69 49 ILE B CA 1
ATOM 1913 C C . ILE B 1 49 ? 5.43 -4.719 7.922 1 96.69 49 ILE B C 1
ATOM 1915 O O . ILE B 1 49 ? 4.961 -5.672 7.289 1 96.69 49 ILE B O 1
ATOM 1919 N N . VAL B 1 50 ? 6.602 -4.285 7.723 1 96.19 50 VAL B N 1
ATOM 1920 C CA . VAL B 1 50 ? 7.461 -4.883 6.703 1 96.19 50 VAL B CA 1
ATOM 1921 C C . VAL B 1 50 ? 7.758 -6.336 7.066 1 96.19 50 VAL B C 1
ATOM 1923 O O . VAL B 1 50 ? 7.785 -7.207 6.195 1 96.19 50 VAL B O 1
ATOM 1926 N N . GLU B 1 51 ? 7.945 -6.594 8.328 1 97.19 51 GLU B N 1
ATOM 1927 C CA . GLU B 1 51 ? 8.164 -7.965 8.781 1 97.19 51 GLU B CA 1
ATOM 1928 C C . GLU B 1 51 ? 6.977 -8.859 8.43 1 97.19 51 GLU B C 1
ATOM 1930 O O . GLU B 1 51 ? 7.156 -10 8 1 97.19 51 GLU B O 1
ATOM 1935 N N . ASP B 1 52 ? 5.895 -8.328 8.695 1 97.69 52 ASP B N 1
ATOM 1936 C CA . ASP B 1 52 ? 4.688 -9.102 8.422 1 97.69 52 ASP B CA 1
ATOM 1937 C C . ASP B 1 52 ? 4.512 -9.328 6.922 1 97.69 52 ASP B C 1
ATOM 1939 O O . ASP B 1 52 ? 4.117 -10.422 6.5 1 97.69 52 ASP B O 1
ATOM 1943 N N . PHE B 1 53 ? 4.809 -8.383 6.121 1 97.25 53 PHE B N 1
ATOM 1944 C CA . PHE B 1 53 ? 4.762 -8.57 4.676 1 97.25 53 PHE B CA 1
ATOM 1945 C C . PHE B 1 53 ? 5.77 -9.625 4.234 1 97.25 53 PHE B C 1
ATOM 1947 O O . PHE B 1 53 ? 5.477 -10.438 3.354 1 97.25 53 PHE B O 1
ATOM 1954 N N . TYR B 1 54 ? 6.906 -9.602 4.855 1 97.69 54 TYR B N 1
ATOM 1955 C CA . TYR B 1 54 ? 7.922 -10.594 4.539 1 97.69 54 TYR B CA 1
ATOM 1956 C C . TYR B 1 54 ? 7.445 -11.992 4.906 1 97.69 54 TYR B C 1
ATOM 1958 O O . TYR B 1 54 ? 7.59 -12.938 4.117 1 97.69 54 TYR B O 1
ATOM 1966 N N . ASP B 1 55 ? 6.789 -12.094 6.07 1 98.38 55 ASP B N 1
ATOM 1967 C CA . ASP B 1 55 ? 6.23 -13.367 6.512 1 98.38 55 ASP B CA 1
ATOM 1968 C C . ASP B 1 55 ? 5.172 -13.867 5.535 1 98.38 55 ASP B C 1
ATOM 1970 O O . ASP B 1 55 ? 5.129 -15.062 5.219 1 98.38 55 ASP B O 1
ATOM 1974 N N . ILE B 1 56 ? 4.387 -12.984 5.109 1 98.25 56 ILE B N 1
ATOM 1975 C CA . ILE B 1 56 ? 3.355 -13.344 4.141 1 98.25 56 ILE B CA 1
ATOM 1976 C C . ILE B 1 56 ? 4.004 -13.828 2.846 1 98.25 56 ILE B C 1
ATOM 1978 O O . ILE B 1 56 ? 3.6 -14.844 2.283 1 98.25 56 ILE B O 1
ATOM 1982 N N . GLY B 1 57 ? 5.004 -13.086 2.432 1 98.44 57 GLY B N 1
ATOM 1983 C CA . GLY B 1 57 ? 5.734 -13.5 1.243 1 98.44 57 GLY B CA 1
ATOM 1984 C C . GLY B 1 57 ? 6.336 -14.883 1.363 1 98.44 57 GLY B C 1
ATOM 1985 O O . GLY B 1 57 ? 6.285 -15.672 0.418 1 98.44 57 GLY B O 1
ATOM 1986 N N . GLU B 1 58 ? 6.859 -15.195 2.488 1 98.5 58 GLU B N 1
ATOM 1987 C CA . GLU B 1 58 ? 7.441 -16.516 2.729 1 98.5 58 GLU B CA 1
ATOM 1988 C C . GLU B 1 58 ? 6.379 -17.609 2.672 1 98.5 58 GLU B C 1
ATOM 1990 O O . GLU B 1 58 ? 6.605 -18.672 2.092 1 98.5 58 GLU B O 1
ATOM 1995 N N . ALA B 1 59 ? 5.297 -17.297 3.309 1 98.62 59 ALA B N 1
ATOM 1996 C CA . ALA B 1 59 ? 4.199 -18.266 3.295 1 98.62 59 ALA B CA 1
ATOM 1997 C C . ALA B 1 59 ? 3.689 -18.484 1.876 1 98.62 59 ALA B C 1
ATOM 1999 O O . ALA B 1 59 ? 3.488 -19.641 1.461 1 98.62 59 ALA B O 1
ATOM 2000 N N . LEU B 1 60 ? 3.541 -17.453 1.121 1 98.5 60 LEU B N 1
ATOM 2001 C CA . LEU B 1 60 ? 3.08 -17.531 -0.26 1 98.5 60 LEU B CA 1
ATOM 2002 C C . LEU B 1 60 ? 4.07 -18.297 -1.122 1 98.5 60 LEU B C 1
ATOM 2004 O O . LEU B 1 60 ? 3.672 -19.109 -1.962 1 98.5 60 LEU B O 1
ATOM 2008 N N . ARG B 1 61 ? 5.309 -18.047 -0.853 1 98.31 61 ARG B N 1
ATOM 2009 C CA . ARG B 1 61 ? 6.359 -18.75 -1.576 1 98.31 61 ARG B CA 1
ATOM 2010 C C . ARG B 1 61 ? 6.27 -20.25 -1.347 1 98.31 61 ARG B C 1
ATOM 2012 O O . ARG B 1 61 ? 6.395 -21.047 -2.287 1 98.31 61 ARG B O 1
ATOM 2019 N N . THR B 1 62 ? 6.059 -20.609 -0.149 1 98.38 62 THR B N 1
ATOM 2020 C CA . THR B 1 62 ? 5.93 -22.031 0.192 1 98.38 62 THR B CA 1
ATOM 2021 C C . THR B 1 62 ? 4.715 -22.641 -0.497 1 98.38 62 THR B C 1
ATOM 2023 O O . THR B 1 62 ? 4.812 -23.719 -1.099 1 98.38 62 THR B O 1
ATOM 2026 N N . ILE B 1 63 ? 3.635 -21.969 -0.445 1 98.12 63 ILE B N 1
ATOM 2027 C CA . ILE B 1 63 ? 2.408 -22.469 -1.069 1 98.12 63 ILE B CA 1
ATOM 2028 C C . ILE B 1 63 ? 2.637 -22.672 -2.564 1 98.12 63 ILE B C 1
ATOM 2030 O O . ILE B 1 63 ? 2.236 -23.688 -3.127 1 98.12 63 ILE B O 1
ATOM 2034 N N . LEU B 1 64 ? 3.289 -21.734 -3.184 1 97.56 64 LEU B N 1
ATOM 2035 C CA . LEU B 1 64 ? 3.531 -21.766 -4.621 1 97.56 64 LEU B CA 1
ATOM 2036 C C . LEU B 1 64 ? 4.531 -22.859 -4.98 1 97.56 64 LEU B C 1
ATOM 2038 O O . LEU B 1 64 ? 4.266 -23.688 -5.852 1 97.56 64 LEU B O 1
ATOM 2042 N N . ARG B 1 65 ? 5.633 -22.891 -4.305 1 97 65 ARG B N 1
ATOM 2043 C CA . ARG B 1 65 ? 6.73 -23.797 -4.652 1 97 65 ARG B CA 1
ATOM 2044 C C . ARG B 1 65 ? 6.352 -25.25 -4.383 1 97 65 ARG B C 1
ATOM 2046 O O . ARG B 1 65 ? 6.742 -26.141 -5.133 1 97 65 ARG B O 1
ATOM 2053 N N . GLU B 1 66 ? 5.617 -25.453 -3.346 1 96.5 66 GLU B N 1
ATOM 2054 C CA . GLU B 1 66 ? 5.211 -26.812 -3.008 1 96.5 66 GLU B CA 1
ATOM 2055 C C . GLU B 1 66 ? 3.861 -27.156 -3.635 1 96.5 66 GLU B C 1
ATOM 2057 O O . GLU B 1 66 ? 3.32 -28.234 -3.404 1 96.5 66 GLU B O 1
ATOM 2062 N N . ARG B 1 67 ? 3.32 -26.234 -4.391 1 96.25 67 ARG B N 1
ATOM 2063 C CA . ARG B 1 67 ? 2.072 -26.391 -5.129 1 96.25 67 ARG B CA 1
ATOM 2064 C C . ARG B 1 67 ? 0.956 -26.891 -4.211 1 96.25 67 ARG B C 1
ATOM 2066 O O . ARG B 1 67 ? 0.231 -27.828 -4.551 1 96.25 67 ARG B O 1
ATOM 2073 N N . LEU B 1 68 ? 0.885 -26.297 -3.047 1 96.5 68 LEU B N 1
ATOM 2074 C CA . LEU B 1 68 ? -0.063 -26.719 -2.023 1 96.5 68 LEU B CA 1
ATOM 2075 C C . LEU B 1 68 ? -1.494 -26.406 -2.439 1 96.5 68 LEU B C 1
ATOM 2077 O O . LEU B 1 68 ? -2.447 -26.922 -1.85 1 96.5 68 LEU B O 1
ATOM 2081 N N . PHE B 1 69 ? -1.707 -25.641 -3.475 1 95 69 PHE B N 1
ATOM 2082 C CA . PHE B 1 69 ? -3.018 -25.188 -3.916 1 95 69 PHE B CA 1
ATOM 2083 C C . PHE B 1 69 ? -3.662 -26.203 -4.852 1 95 69 PHE B C 1
ATOM 2085 O O . PHE B 1 69 ? -4.867 -26.156 -5.094 1 95 69 PHE B O 1
ATOM 2092 N N . GLU B 1 70 ? -3.018 -27.188 -5.352 1 93.75 70 GLU B N 1
ATOM 2093 C CA . GLU B 1 70 ? -3.441 -28.016 -6.473 1 93.75 70 GLU B CA 1
ATOM 2094 C C . GLU B 1 70 ? -4.609 -28.922 -6.078 1 93.75 70 GLU B C 1
ATOM 2096 O O . GLU B 1 70 ? -5.402 -29.312 -6.934 1 93.75 70 GLU B O 1
ATOM 2101 N N . GLN B 1 71 ? -4.703 -29.219 -4.848 1 89.5 71 GLN B N 1
ATOM 2102 C CA . GLN B 1 71 ? -5.758 -30.141 -4.438 1 89.5 71 GLN B CA 1
ATOM 2103 C C . GLN B 1 71 ? -7.113 -29.453 -4.383 1 89.5 71 GLN B C 1
ATOM 2105 O O . GLN B 1 71 ? -8.148 -30.078 -4.602 1 89.5 71 GLN B O 1
ATOM 2110 N N . ARG B 1 72 ? -7.117 -28.141 -4.176 1 91.88 72 ARG B N 1
ATOM 2111 C CA . ARG B 1 72 ? -8.375 -27.469 -3.873 1 91.88 72 ARG B CA 1
ATOM 2112 C C . ARG B 1 72 ? -8.633 -26.328 -4.844 1 91.88 72 ARG B C 1
ATOM 2114 O O . ARG B 1 72 ? -9.766 -25.875 -4.996 1 91.88 72 ARG B O 1
ATOM 2121 N N . TYR B 1 73 ? -7.641 -25.906 -5.453 1 95 73 TYR B N 1
ATOM 2122 C CA . TYR B 1 73 ? -7.785 -24.734 -6.305 1 95 73 TYR B CA 1
ATOM 2123 C C . TYR B 1 73 ? -7.207 -24.984 -7.691 1 95 73 TYR B C 1
ATOM 2125 O O . TYR B 1 73 ? -6.266 -25.766 -7.844 1 95 73 TYR B O 1
ATOM 2133 N N . ALA B 1 74 ? -7.809 -24.328 -8.648 1 95.38 74 ALA B N 1
ATOM 2134 C CA . ALA B 1 74 ? -7.406 -24.516 -10.047 1 95.38 74 ALA B CA 1
ATOM 2135 C C . ALA B 1 74 ? -6.008 -23.953 -10.289 1 95.38 74 ALA B C 1
ATOM 2137 O O . ALA B 1 74 ? -5.266 -24.469 -11.133 1 95.38 74 ALA B O 1
ATOM 2138 N N . SER B 1 75 ? -5.629 -22.891 -9.602 1 96.94 75 SER B N 1
ATOM 2139 C CA . SER B 1 75 ? -4.336 -22.219 -9.758 1 96.94 75 SER B CA 1
ATOM 2140 C C . SER B 1 75 ? -3.943 -21.469 -8.484 1 96.94 75 SER B C 1
ATOM 2142 O O . SER B 1 75 ? -4.758 -21.312 -7.574 1 96.94 75 SER B O 1
ATOM 2144 N N . PHE B 1 76 ? -2.711 -21.156 -8.461 1 97.62 76 PHE B N 1
ATOM 2145 C CA . PHE B 1 76 ? -2.238 -20.312 -7.371 1 97.62 76 PHE B CA 1
ATOM 2146 C C . PHE B 1 76 ? -3.018 -19 -7.324 1 97.62 76 PHE B C 1
ATOM 2148 O O . PHE B 1 76 ? -3.42 -18.547 -6.25 1 97.62 76 PHE B O 1
ATOM 2155 N N . ASP B 1 77 ? -3.254 -18.359 -8.445 1 97.19 77 ASP B N 1
ATOM 2156 C CA . ASP B 1 77 ? -4 -17.109 -8.547 1 97.19 77 ASP B CA 1
ATOM 2157 C C . ASP B 1 77 ? -5.398 -17.25 -7.949 1 97.19 77 ASP B C 1
ATOM 2159 O O . ASP B 1 77 ? -5.867 -16.359 -7.23 1 97.19 77 ASP B O 1
ATOM 2163 N N . ALA B 1 78 ? -5.992 -18.344 -8.273 1 96 78 ALA B N 1
ATOM 2164 C CA . ALA B 1 78 ? -7.336 -18.594 -7.762 1 96 78 ALA B CA 1
ATOM 2165 C C . ALA B 1 78 ? -7.336 -18.672 -6.238 1 96 78 ALA B C 1
ATOM 2167 O O . ALA B 1 78 ? -8.227 -18.125 -5.586 1 96 78 ALA B O 1
ATOM 2168 N N . LEU B 1 79 ? -6.328 -19.375 -5.695 1 97 79 LEU B N 1
ATOM 2169 C CA . LEU B 1 79 ? -6.211 -19.469 -4.246 1 97 79 LEU B CA 1
ATOM 2170 C C . LEU B 1 79 ? -6.055 -18.078 -3.623 1 97 79 LEU B C 1
ATOM 2172 O O . LEU B 1 79 ? -6.723 -17.766 -2.639 1 97 79 LEU B O 1
ATOM 2176 N N . VAL B 1 80 ? -5.188 -17.234 -4.172 1 96.56 80 VAL B N 1
ATOM 2177 C CA . VAL B 1 80 ? -4.887 -15.914 -3.633 1 96.56 80 VAL B CA 1
ATOM 2178 C C . VAL B 1 80 ? -6.148 -15.062 -3.635 1 96.56 80 VAL B C 1
ATOM 2180 O O . VAL B 1 80 ? -6.484 -14.438 -2.625 1 96.56 80 VAL B O 1
ATOM 2183 N N . GLU B 1 81 ? -6.812 -15.062 -4.672 1 92.38 81 GLU B N 1
ATOM 2184 C CA . GLU B 1 81 ? -8.008 -14.234 -4.828 1 92.38 81 GLU B CA 1
ATOM 2185 C C . GLU B 1 81 ? -9.125 -14.711 -3.904 1 92.38 81 GLU B C 1
ATOM 2187 O O . GLU B 1 81 ? -9.82 -13.898 -3.287 1 92.38 81 GLU B O 1
ATOM 2192 N N . GLN B 1 82 ? -9.281 -15.977 -3.746 1 92.06 82 GLN B N 1
ATOM 2193 C CA . GLN B 1 82 ? -10.414 -16.547 -3.023 1 92.06 82 GLN B CA 1
ATOM 2194 C C . GLN B 1 82 ? -10.141 -16.578 -1.521 1 92.06 82 GLN B C 1
ATOM 2196 O O . GLN B 1 82 ? -11.047 -16.344 -0.718 1 92.06 82 GLN B O 1
ATOM 2201 N N . GLU B 1 83 ? -8.875 -16.844 -1.213 1 93.94 83 GLU B N 1
ATOM 2202 C CA . GLU B 1 83 ? -8.617 -17.141 0.191 1 93.94 83 GLU B CA 1
ATOM 2203 C C . GLU B 1 83 ? -7.883 -16 0.881 1 93.94 83 GLU B C 1
ATOM 2205 O O . GLU B 1 83 ? -8.039 -15.797 2.088 1 93.94 83 GLU B O 1
ATOM 2210 N N . ILE B 1 84 ? -7.125 -15.281 0.218 1 92.69 84 ILE B N 1
ATOM 2211 C CA . ILE B 1 84 ? -6.211 -14.352 0.871 1 92.69 84 ILE B CA 1
ATOM 2212 C C . ILE B 1 84 ? -6.742 -12.922 0.744 1 92.69 84 ILE B C 1
ATOM 2214 O O . ILE B 1 84 ? -6.543 -12.102 1.638 1 92.69 84 ILE B O 1
ATOM 2218 N N . GLY B 1 85 ? -7.441 -12.617 -0.281 1 86.06 85 GLY B N 1
ATOM 2219 C CA . GLY B 1 85 ? -8.008 -11.289 -0.42 1 86.06 85 GLY B CA 1
ATOM 2220 C C . GLY B 1 85 ? -7 -10.266 -0.91 1 86.06 85 GLY B C 1
ATOM 2221 O O . GLY B 1 85 ? -7.012 -9.117 -0.461 1 86.06 85 GLY B O 1
ATOM 2222 N N . MET B 1 86 ? -6.102 -10.516 -1.701 1 88.81 86 MET B N 1
ATOM 2223 C CA . MET B 1 86 ? -5.188 -9.594 -2.375 1 88.81 86 MET B CA 1
ATOM 2224 C C . MET B 1 86 ? -5.055 -9.953 -3.854 1 88.81 86 MET B C 1
ATOM 2226 O O . MET B 1 86 ? -5.449 -11.039 -4.273 1 88.81 86 MET B O 1
ATOM 2230 N N . ALA B 1 87 ? -4.57 -8.984 -4.539 1 88.69 87 ALA B N 1
ATOM 2231 C CA . ALA B 1 87 ? -4.352 -9.234 -5.961 1 88.69 87 ALA B CA 1
ATOM 2232 C C . ALA B 1 87 ? -3.197 -10.211 -6.176 1 88.69 87 ALA B C 1
ATOM 2234 O O . ALA B 1 87 ? -2.18 -10.141 -5.48 1 88.69 87 ALA B O 1
ATOM 2235 N N . PRO B 1 88 ? -3.377 -11.086 -7.164 1 94.88 88 PRO B N 1
ATOM 2236 C CA . PRO B 1 88 ? -2.287 -12.016 -7.453 1 94.88 88 PRO B CA 1
ATOM 2237 C C . PRO B 1 88 ? -0.966 -11.312 -7.746 1 94.88 88 PRO B C 1
ATOM 2239 O O . PRO B 1 88 ? 0.095 -11.781 -7.328 1 94.88 88 PRO B O 1
ATOM 2242 N N . GLY B 1 89 ? -1.032 -10.195 -8.477 1 92.69 89 GLY B N 1
ATOM 2243 C CA . GLY B 1 89 ? 0.169 -9.422 -8.75 1 92.69 89 GLY B CA 1
ATOM 2244 C C . GLY B 1 89 ? 0.922 -9.031 -7.492 1 92.69 89 GLY B C 1
ATOM 2245 O O . GLY B 1 89 ? 2.152 -9.094 -7.453 1 92.69 89 GLY B O 1
ATOM 2246 N N . THR B 1 90 ? 0.188 -8.727 -6.496 1 92.5 90 THR B N 1
ATOM 2247 C CA . THR B 1 90 ? 0.79 -8.359 -5.219 1 92.5 90 THR B CA 1
ATOM 2248 C C . THR B 1 90 ? 1.456 -9.57 -4.57 1 92.5 90 THR B C 1
ATOM 2250 O O . THR B 1 90 ? 2.553 -9.461 -4.02 1 92.5 90 THR B O 1
ATOM 2253 N N . ALA B 1 91 ? 0.824 -10.672 -4.609 1 96.56 91 ALA B N 1
ATOM 2254 C CA . ALA B 1 91 ? 1.372 -11.906 -4.055 1 96.56 91 ALA B CA 1
ATOM 2255 C C . ALA B 1 91 ? 2.707 -12.258 -4.707 1 96.56 91 ALA B C 1
ATOM 2257 O O . ALA B 1 91 ? 3.682 -12.562 -4.016 1 96.56 91 ALA B O 1
ATOM 2258 N N . TYR B 1 92 ? 2.764 -12.148 -5.992 1 95.88 92 TYR B N 1
ATOM 2259 C CA . TYR B 1 92 ? 3.996 -12.461 -6.711 1 95.88 92 TYR B CA 1
ATOM 2260 C C . TYR B 1 92 ? 5.102 -11.477 -6.348 1 95.88 92 TYR B C 1
ATOM 2262 O O . TYR B 1 92 ? 6.273 -11.852 -6.262 1 95.88 92 TYR B O 1
ATOM 2270 N N . ARG B 1 93 ? 4.715 -10.305 -6.164 1 94.19 93 ARG B N 1
ATOM 2271 C CA . ARG B 1 93 ? 5.703 -9.297 -5.785 1 94.19 93 ARG B CA 1
ATOM 2272 C C . ARG B 1 93 ? 6.293 -9.602 -4.414 1 94.19 93 ARG B C 1
ATOM 2274 O O . ARG B 1 93 ? 7.5 -9.445 -4.203 1 94.19 93 ARG B O 1
ATOM 2281 N N . LEU B 1 94 ? 5.438 -9.945 -3.498 1 96.69 94 LEU B N 1
ATOM 2282 C CA . LEU B 1 94 ? 5.91 -10.305 -2.166 1 96.69 94 LEU B CA 1
ATOM 2283 C C . LEU B 1 94 ? 6.879 -11.484 -2.23 1 96.69 94 LEU B C 1
ATOM 2285 O O . LEU B 1 94 ? 7.922 -11.469 -1.569 1 96.69 94 LEU B O 1
ATOM 2289 N N . ILE B 1 95 ? 6.547 -12.469 -3.047 1 97.44 95 ILE B N 1
ATOM 2290 C CA . ILE B 1 95 ? 7.41 -13.625 -3.229 1 97.44 95 ILE B CA 1
ATOM 2291 C C . ILE B 1 95 ? 8.75 -13.188 -3.816 1 97.44 95 ILE B C 1
ATOM 2293 O O . ILE B 1 95 ? 9.812 -13.641 -3.369 1 97.44 95 ILE B O 1
ATOM 2297 N N . ALA B 1 96 ? 8.688 -12.289 -4.793 1 94.94 96 ALA B N 1
ATOM 2298 C CA . ALA B 1 96 ? 9.891 -11.789 -5.441 1 94.94 96 ALA B CA 1
ATOM 2299 C C . ALA B 1 96 ? 10.805 -11.094 -4.438 1 94.94 96 ALA B C 1
ATOM 2301 O O . ALA B 1 96 ? 12.031 -11.242 -4.496 1 94.94 96 ALA B O 1
ATOM 2302 N N . VAL B 1 97 ? 10.266 -10.391 -3.562 1 95.81 97 VAL B N 1
ATOM 2303 C CA . VAL B 1 97 ? 11.047 -9.695 -2.547 1 95.81 97 VAL B CA 1
ATOM 2304 C C . VAL B 1 97 ? 11.734 -10.711 -1.638 1 95.81 97 VAL B C 1
ATOM 2306 O O . VAL B 1 97 ? 12.93 -10.586 -1.356 1 95.81 97 VAL B O 1
ATOM 2309 N N . VAL B 1 98 ? 11 -11.688 -1.203 1 96.62 98 VAL B N 1
ATOM 2310 C CA . VAL B 1 98 ? 11.539 -12.703 -0.307 1 96.62 98 VAL B CA 1
ATOM 2311 C C . VAL B 1 98 ? 12.672 -13.453 -1 1 96.62 98 VAL B C 1
ATOM 2313 O O . VAL B 1 98 ? 13.68 -13.789 -0.373 1 96.62 98 VAL B O 1
ATOM 2316 N N . ASP B 1 99 ? 12.508 -13.672 -2.26 1 94.94 99 ASP B N 1
ATOM 2317 C CA . ASP B 1 99 ? 13.523 -14.391 -3.023 1 94.94 99 ASP B CA 1
ATOM 2318 C C . ASP B 1 99 ? 14.766 -13.523 -3.229 1 94.94 99 ASP B C 1
ATOM 2320 O O . ASP B 1 99 ? 15.883 -14.047 -3.307 1 94.94 99 ASP B O 1
ATOM 2324 N N . ALA B 1 100 ? 14.562 -12.242 -3.311 1 93.25 100 ALA B N 1
ATOM 2325 C CA . ALA B 1 100 ? 15.633 -11.359 -3.773 1 93.25 100 ALA B CA 1
ATOM 2326 C C . ALA B 1 100 ? 16.375 -10.734 -2.596 1 93.25 100 ALA B C 1
ATOM 2328 O O . ALA B 1 100 ? 17.562 -10.422 -2.697 1 93.25 100 ALA B O 1
ATOM 2329 N N . LEU B 1 101 ? 15.703 -10.539 -1.456 1 94.12 101 LEU B N 1
ATOM 2330 C CA . LEU B 1 101 ? 16.281 -9.781 -0.351 1 94.12 101 LEU B CA 1
ATOM 2331 C C . LEU B 1 101 ? 16.172 -10.562 0.955 1 94.12 101 LEU B C 1
ATOM 2333 O O . LEU B 1 101 ? 15.141 -11.164 1.244 1 94.12 101 LEU B O 1
ATOM 2337 N N . PRO B 1 102 ? 17.281 -10.492 1.716 1 94.94 102 PRO B N 1
ATOM 2338 C CA . PRO B 1 102 ? 17.141 -11.031 3.07 1 94.94 102 PRO B CA 1
ATOM 2339 C C . PRO B 1 102 ? 16.188 -10.211 3.941 1 94.94 102 PRO B C 1
ATOM 2341 O O . PRO B 1 102 ? 15.953 -9.031 3.66 1 94.94 102 PRO B O 1
ATOM 2344 N N . ARG B 1 103 ? 15.727 -10.844 4.988 1 95.12 103 ARG B N 1
ATOM 2345 C CA . ARG B 1 103 ? 14.727 -10.258 5.879 1 95.12 103 ARG B CA 1
ATOM 2346 C C . ARG B 1 103 ? 15.195 -8.914 6.418 1 95.12 103 ARG B C 1
ATOM 2348 O O . ARG B 1 103 ? 14.469 -7.918 6.336 1 95.12 103 ARG B O 1
ATOM 2355 N N . GLU B 1 104 ? 16.344 -8.836 6.891 1 93.81 104 GLU B N 1
ATOM 2356 C CA . GLU B 1 104 ? 16.875 -7.633 7.523 1 93.81 104 GLU B CA 1
ATOM 2357 C C . GLU B 1 104 ? 16.984 -6.48 6.531 1 93.81 104 GLU B C 1
ATOM 2359 O O . GLU B 1 104 ? 16.672 -5.332 6.867 1 93.81 104 GLU B O 1
ATOM 2364 N N . LYS B 1 105 ? 17.375 -6.789 5.352 1 93.5 105 LYS B N 1
ATOM 2365 C CA . LYS B 1 105 ? 17.5 -5.762 4.324 1 93.5 105 LYS B CA 1
ATOM 2366 C C . LYS B 1 105 ? 16.141 -5.23 3.893 1 93.5 105 LYS B C 1
ATOM 2368 O O . LYS B 1 105 ? 15.984 -4.031 3.654 1 93.5 105 LYS B O 1
ATOM 2373 N N . ALA B 1 106 ? 15.219 -6.156 3.795 1 94.44 106 ALA B N 1
ATOM 2374 C CA . ALA B 1 106 ? 13.859 -5.746 3.434 1 94.44 106 ALA B CA 1
ATOM 2375 C C . ALA B 1 106 ? 13.281 -4.793 4.477 1 94.44 106 ALA B C 1
ATOM 2377 O O . ALA B 1 106 ? 12.625 -3.811 4.129 1 94.44 106 ALA B O 1
ATOM 2378 N N . ILE B 1 107 ? 13.539 -5.066 5.711 1 93.25 107 ILE B N 1
ATOM 2379 C CA . ILE B 1 107 ? 13.031 -4.234 6.797 1 93.25 107 ILE B CA 1
ATOM 2380 C C . ILE B 1 107 ? 13.688 -2.855 6.742 1 93.25 107 ILE B C 1
ATOM 2382 O O . ILE B 1 107 ? 13.016 -1.835 6.902 1 93.25 107 ILE B O 1
ATOM 2386 N N . GLU B 1 108 ? 14.906 -2.855 6.473 1 90.94 108 GLU B N 1
ATOM 2387 C CA . GLU B 1 108 ? 15.648 -1.602 6.387 1 90.94 108 GLU B CA 1
ATOM 2388 C C . GLU B 1 108 ? 15.133 -0.731 5.246 1 90.94 108 GLU B C 1
ATOM 2390 O O . GLU B 1 108 ? 14.953 0.477 5.41 1 90.94 108 GLU B O 1
ATOM 2395 N N . LEU B 1 109 ? 14.891 -1.315 4.129 1 90.69 109 LEU B N 1
ATOM 2396 C CA . LEU B 1 109 ? 14.5 -0.59 2.926 1 90.69 109 LEU B CA 1
ATOM 2397 C C . LEU B 1 109 ? 13.039 -0.172 2.994 1 90.69 109 LEU B C 1
ATOM 2399 O O . LEU B 1 109 ? 12.664 0.89 2.488 1 90.69 109 LEU B O 1
ATOM 2403 N N . GLY B 1 110 ? 12.258 -1.019 3.623 1 91.31 110 GLY B N 1
ATOM 2404 C CA . GLY B 1 110 ? 10.82 -0.817 3.568 1 91.31 110 GLY B CA 1
ATOM 2405 C C . GLY B 1 110 ? 10.164 -1.512 2.389 1 91.31 110 GLY B C 1
ATOM 2406 O O . GLY B 1 110 ? 10.844 -1.892 1.431 1 91.31 110 GLY B O 1
ATOM 2407 N N . GLN B 1 111 ? 8.836 -1.612 2.488 1 89.69 111 GLN B N 1
ATOM 2408 C CA . GLN B 1 111 ? 8.07 -2.393 1.518 1 89.69 111 GLN B CA 1
ATOM 2409 C C . GLN B 1 111 ? 8.148 -1.763 0.129 1 89.69 111 GLN B C 1
ATOM 2411 O O . GLN B 1 111 ? 8.438 -2.447 -0.854 1 89.69 111 GLN B O 1
ATOM 2416 N N . GLU B 1 112 ? 7.902 -0.475 0.023 1 88.62 112 GLU B N 1
ATOM 2417 C CA . GLU B 1 112 ? 7.812 0.211 -1.263 1 88.62 112 GLU B CA 1
ATOM 2418 C C . GLU B 1 112 ? 9.148 0.183 -1.997 1 88.62 112 GLU B C 1
ATOM 2420 O O . GLU B 1 112 ? 9.195 -0.087 -3.199 1 88.62 112 GLU B O 1
ATOM 2425 N N . LYS B 1 113 ? 10.172 0.436 -1.287 1 90.31 113 LYS B N 1
ATOM 2426 C CA . LYS B 1 113 ? 11.492 0.442 -1.913 1 90.31 113 LYS B CA 1
ATOM 2427 C C . LYS B 1 113 ? 11.914 -0.967 -2.314 1 90.31 113 LYS B C 1
ATOM 2429 O O . LYS B 1 113 ? 12.57 -1.156 -3.346 1 90.31 113 LYS B O 1
ATOM 2434 N N . SER B 1 114 ? 11.586 -1.946 -1.504 1 93.12 114 SER B N 1
ATOM 2435 C CA . SER B 1 114 ? 11.883 -3.332 -1.853 1 93.12 114 SER B CA 1
ATOM 2436 C C . SER B 1 114 ? 11.211 -3.727 -3.164 1 93.12 114 SER B C 1
ATOM 2438 O O . SER B 1 114 ? 11.852 -4.316 -4.039 1 93.12 114 SER B O 1
ATOM 2440 N N . TYR B 1 115 ? 9.953 -3.316 -3.289 1 91.94 115 TYR B N 1
ATOM 2441 C CA . TYR B 1 115 ? 9.234 -3.588 -4.527 1 91.94 115 TYR B CA 1
ATOM 2442 C C . TYR B 1 115 ? 9.898 -2.898 -5.711 1 91.94 115 TYR B C 1
ATOM 2444 O O . TYR B 1 115 ? 10.062 -3.5 -6.777 1 91.94 115 TYR B O 1
ATOM 2452 N N . ALA B 1 116 ? 10.25 -1.707 -5.484 1 91.5 116 ALA B N 1
ATOM 2453 C CA . ALA B 1 116 ? 10.836 -0.907 -6.559 1 91.5 116 ALA B CA 1
ATOM 2454 C C . ALA B 1 116 ? 12.164 -1.502 -7.023 1 91.5 116 ALA B C 1
ATOM 2456 O O . ALA B 1 116 ? 12.438 -1.557 -8.227 1 91.5 116 ALA B O 1
ATOM 2457 N N . LEU B 1 117 ? 12.891 -1.958 -6.074 1 90.62 117 LEU B N 1
ATOM 2458 C CA . LEU B 1 117 ? 14.195 -2.521 -6.41 1 90.62 117 LEU B CA 1
ATOM 2459 C C . LEU B 1 117 ? 14.039 -3.84 -7.164 1 90.62 117 LEU B C 1
ATOM 2461 O O . LEU B 1 117 ? 14.781 -4.113 -8.109 1 90.62 117 LEU B O 1
ATOM 2465 N N . VAL B 1 118 ? 13.125 -4.605 -6.742 1 90.06 118 VAL B N 1
ATOM 2466 C CA . VAL B 1 118 ? 12.852 -5.871 -7.418 1 90.06 118 VAL B CA 1
ATOM 2467 C C . VAL B 1 118 ? 12.383 -5.602 -8.844 1 90.06 118 VAL B C 1
ATOM 2469 O O . VAL B 1 118 ? 12.836 -6.262 -9.789 1 90.06 118 VAL B O 1
ATOM 2472 N N . THR B 1 119 ? 11.547 -4.637 -9.008 1 87.69 119 THR B N 1
ATOM 2473 C CA . THR B 1 119 ? 11.07 -4.254 -10.328 1 87.69 119 THR B CA 1
ATOM 2474 C C . THR B 1 119 ? 12.211 -3.727 -11.195 1 87.69 119 THR B C 1
ATOM 2476 O O . THR B 1 119 ? 12.32 -4.078 -12.367 1 87.69 119 THR B O 1
ATOM 2479 N N . TYR B 1 120 ? 13.023 -2.926 -10.609 1 88.25 120 TYR B N 1
ATOM 2480 C CA . TYR B 1 120 ? 14.164 -2.342 -11.312 1 88.25 120 TYR B CA 1
ATOM 2481 C C . TYR B 1 120 ? 15.133 -3.424 -11.773 1 88.25 120 TYR B C 1
ATOM 2483 O O . TYR B 1 120 ? 15.625 -3.387 -12.906 1 88.25 120 TYR B O 1
ATOM 2491 N N . ALA B 1 121 ? 15.359 -4.34 -10.953 1 85.62 121 ALA B N 1
ATOM 2492 C CA . ALA B 1 121 ? 16.266 -5.441 -11.273 1 85.62 121 ALA B CA 1
ATOM 2493 C C . ALA B 1 121 ? 15.727 -6.266 -12.438 1 85.62 121 ALA B C 1
ATOM 2495 O O . ALA B 1 121 ? 16.5 -6.746 -13.273 1 85.62 121 ALA B O 1
ATOM 2496 N N . GLY B 1 122 ? 14.445 -6.391 -12.477 1 83.5 122 GLY B N 1
ATOM 2497 C CA . GLY B 1 122 ? 13.828 -7.133 -13.57 1 83.5 122 GLY B CA 1
ATOM 2498 C C . GLY B 1 122 ? 13.93 -6.422 -14.906 1 83.5 122 GLY B C 1
ATOM 2499 O O . GLY B 1 122 ? 13.82 -7.055 -15.961 1 83.5 122 GLY B O 1
ATOM 2500 N N . ALA B 1 123 ? 14.047 -5.125 -14.875 1 80.44 123 ALA B N 1
ATOM 2501 C CA . ALA B 1 123 ? 14.109 -4.332 -16.094 1 80.44 123 ALA B CA 1
ATOM 2502 C C . ALA B 1 123 ? 15.539 -4.242 -16.625 1 80.44 123 ALA B C 1
ATOM 2504 O O . ALA B 1 123 ? 15.758 -3.898 -17.781 1 80.44 123 ALA B O 1
ATOM 2505 N N . THR B 1 124 ? 16.469 -4.367 -15.773 1 74.56 124 THR B N 1
ATOM 2506 C CA . THR B 1 124 ? 17.875 -4.227 -16.156 1 74.56 124 THR B CA 1
ATOM 2507 C C . THR B 1 124 ? 18.406 -5.523 -16.75 1 74.56 124 THR B C 1
ATOM 2509 O O . THR B 1 124 ? 18.031 -6.613 -16.312 1 74.56 124 THR B O 1
ATOM 2512 N N . PRO B 1 125 ? 18.781 -5.414 -18.031 1 61.56 125 PRO B N 1
ATOM 2513 C CA . PRO B 1 125 ? 19.391 -6.605 -18.625 1 61.56 125 PRO B CA 1
ATOM 2514 C C . PRO B 1 125 ? 20.469 -7.223 -17.734 1 61.56 125 PRO B C 1
ATOM 2516 O O . PRO B 1 125 ? 20.672 -8.438 -17.766 1 61.56 125 PRO B O 1
ATOM 2519 N N . GLU B 1 126 ? 21.141 -6.312 -17.125 1 58.5 126 GLU B N 1
ATOM 2520 C CA . GLU B 1 126 ? 22.375 -6.789 -16.484 1 58.5 126 GLU B CA 1
ATOM 2521 C C . GLU B 1 126 ? 22.062 -7.516 -15.172 1 58.5 126 GLU B C 1
ATOM 2523 O O . GLU B 1 126 ? 20.984 -7.332 -14.594 1 58.5 126 GLU B O 1
ATOM 2528 N N . ALA B 1 127 ? 22.938 -8.383 -14.641 1 57.97 127 ALA B N 1
ATOM 2529 C CA . ALA B 1 127 ? 23.047 -9.344 -13.547 1 57.97 127 ALA B CA 1
ATOM 2530 C C . ALA B 1 127 ? 22.75 -8.68 -12.203 1 57.97 127 ALA B C 1
ATOM 2532 O O . ALA B 1 127 ? 22.922 -9.289 -11.148 1 57.97 127 ALA B O 1
ATOM 2533 N N . ASP B 1 128 ? 22.109 -7.406 -12.164 1 64.94 128 ASP B N 1
ATOM 2534 C CA . ASP B 1 128 ? 22.141 -6.875 -10.805 1 64.94 128 ASP B CA 1
ATOM 2535 C C . ASP B 1 128 ? 20.969 -7.41 -9.984 1 64.94 128 ASP B C 1
ATOM 2537 O O . ASP B 1 128 ? 19.812 -7.352 -10.422 1 64.94 128 ASP B O 1
ATOM 2541 N N . SER B 1 129 ? 21.391 -8.219 -8.984 1 79.5 129 SER B N 1
ATOM 2542 C CA . SER B 1 129 ? 20.422 -8.727 -8.023 1 79.5 129 SER B CA 1
ATOM 2543 C C . SER B 1 129 ? 19.844 -7.605 -7.172 1 79.5 129 SER B C 1
ATOM 2545 O O . SER B 1 129 ? 20.5 -6.586 -6.945 1 79.5 129 SER B O 1
ATOM 2547 N N . PRO B 1 130 ? 18.547 -7.676 -6.949 1 82.25 130 PRO B N 1
ATOM 2548 C CA . PRO B 1 130 ? 17.953 -6.691 -6.039 1 82.25 130 PRO B CA 1
ATOM 2549 C C . PRO B 1 130 ? 18.797 -6.473 -4.781 1 82.25 130 PRO B C 1
ATOM 2551 O O . PRO B 1 130 ? 18.844 -5.355 -4.258 1 82.25 130 PRO B O 1
ATOM 2554 N N . LEU B 1 131 ? 19.453 -7.48 -4.398 1 84 131 LEU B N 1
ATOM 2555 C CA . LEU B 1 131 ? 20.297 -7.355 -3.215 1 84 131 LEU B CA 1
ATOM 2556 C C . LEU B 1 131 ? 21.484 -6.438 -3.486 1 84 131 LEU B C 1
ATOM 2558 O O . LEU B 1 131 ? 21.828 -5.602 -2.65 1 84 131 LEU B O 1
ATOM 2562 N N . ALA B 1 132 ? 22.047 -6.605 -4.645 1 83.31 132 ALA B N 1
ATOM 2563 C CA . ALA B 1 132 ? 23.156 -5.738 -5.031 1 83.31 132 ALA B CA 1
ATOM 2564 C C . ALA B 1 132 ? 22.688 -4.289 -5.188 1 83.31 132 ALA B C 1
ATOM 2566 O O . ALA B 1 132 ? 23.391 -3.361 -4.793 1 83.31 132 ALA B O 1
ATOM 2567 N N . LEU B 1 133 ? 21.5 -4.152 -5.633 1 85.38 133 LEU B N 1
ATOM 2568 C CA . LEU B 1 133 ? 20.938 -2.824 -5.871 1 85.38 133 LEU B CA 1
ATOM 2569 C C . LEU B 1 133 ? 20.578 -2.139 -4.555 1 85.38 133 LEU B C 1
ATOM 2571 O O . LEU B 1 133 ? 20.547 -0.909 -4.484 1 85.38 133 LEU B O 1
ATOM 2575 N N . ALA B 1 134 ? 20.359 -2.988 -3.533 1 85 134 ALA B N 1
ATOM 2576 C CA . ALA B 1 134 ? 19.969 -2.453 -2.23 1 85 134 ALA B CA 1
ATOM 2577 C C . ALA B 1 134 ? 21.109 -1.674 -1.594 1 85 134 ALA B C 1
ATOM 2579 O O . ALA B 1 134 ? 20.891 -0.808 -0.745 1 85 134 ALA B O 1
ATOM 2580 N N . ASP B 1 135 ? 22.266 -1.96 -2.059 1 84.31 135 ASP B N 1
ATOM 2581 C CA . ASP B 1 135 ? 23.438 -1.271 -1.516 1 84.31 135 ASP B CA 1
ATOM 2582 C C . ASP B 1 135 ? 24 -0.28 -2.525 1 84.31 135 ASP B C 1
ATOM 2584 O O . ASP B 1 135 ? 25 0.398 -2.244 1 84.31 135 ASP B O 1
ATOM 2588 N N . ALA B 1 136 ? 23.391 -0.192 -3.588 1 84.44 136 ALA B N 1
ATOM 2589 C CA . ALA B 1 136 ? 23.828 0.7 -4.656 1 84.44 136 ALA B CA 1
ATOM 2590 C C . ALA B 1 136 ? 23.25 2.1 -4.48 1 84.44 136 ALA B C 1
ATOM 2592 O O . ALA B 1 136 ? 22.328 2.297 -3.684 1 84.44 136 ALA B O 1
ATOM 2593 N N . PRO B 1 137 ? 23.75 3.061 -5.16 1 85.38 137 PRO B N 1
ATOM 2594 C CA . PRO B 1 137 ? 23.281 4.441 -5.031 1 85.38 137 PRO B CA 1
ATOM 2595 C C . PRO B 1 137 ? 21.797 4.598 -5.355 1 85.38 137 PRO B C 1
ATOM 2597 O O . PRO B 1 137 ? 21.141 5.504 -4.844 1 85.38 137 PRO B O 1
ATOM 2600 N N . ILE B 1 138 ? 21.312 3.699 -6.078 1 83.69 138 ILE B N 1
ATOM 2601 C CA . ILE B 1 138 ? 19.922 3.781 -6.484 1 83.69 138 ILE B CA 1
ATOM 2602 C C . ILE B 1 138 ? 19.016 3.592 -5.266 1 83.69 138 ILE B C 1
ATOM 2604 O O . ILE B 1 138 ? 17.906 4.109 -5.227 1 83.69 138 ILE B O 1
ATOM 2608 N N . ALA B 1 139 ? 19.578 2.926 -4.316 1 84.31 139 ALA B N 1
ATOM 2609 C CA . ALA B 1 139 ? 18.781 2.625 -3.127 1 84.31 139 ALA B CA 1
ATOM 2610 C C . ALA B 1 139 ? 18.578 3.873 -2.271 1 84.31 139 ALA B C 1
ATOM 2612 O O . ALA B 1 139 ? 17.719 3.895 -1.384 1 84.31 139 ALA B O 1
ATOM 2613 N N . LYS B 1 140 ? 19.297 4.891 -2.619 1 85.56 140 LYS B N 1
ATOM 2614 C CA . LYS B 1 140 ? 19.156 6.141 -1.88 1 85.56 140 LYS B CA 1
ATOM 2615 C C . LYS B 1 140 ? 18 6.98 -2.434 1 85.56 140 LYS B C 1
ATOM 2617 O O . LYS B 1 140 ? 17.547 7.922 -1.785 1 85.56 140 LYS B O 1
ATOM 2622 N N . SER B 1 141 ? 17.578 6.621 -3.578 1 86.56 141 SER B N 1
ATOM 2623 C CA . SER B 1 141 ? 16.453 7.32 -4.188 1 86.56 141 SER B CA 1
ATOM 2624 C C . SER B 1 141 ? 15.117 6.859 -3.59 1 86.56 141 SER B C 1
ATOM 2626 O O . SER B 1 141 ? 15.07 5.852 -2.885 1 86.56 141 SER B O 1
ATOM 2628 N N . SER B 1 142 ? 14.117 7.711 -3.834 1 86.81 142 SER B N 1
ATOM 2629 C CA . SER B 1 142 ? 12.781 7.328 -3.377 1 86.81 142 SER B CA 1
ATOM 2630 C C . SER B 1 142 ? 12.242 6.148 -4.18 1 86.81 142 SER B C 1
ATOM 2632 O O . SER B 1 142 ? 12.719 5.875 -5.285 1 86.81 142 SER B O 1
ATOM 2634 N N . ALA B 1 143 ? 11.297 5.48 -3.611 1 87.31 143 ALA B N 1
ATOM 2635 C CA . ALA B 1 143 ? 10.672 4.348 -4.285 1 87.31 143 ALA B CA 1
ATOM 2636 C C . ALA B 1 143 ? 10.102 4.762 -5.641 1 87.31 143 ALA B C 1
ATOM 2638 O O . ALA B 1 143 ? 10.25 4.047 -6.633 1 87.31 143 ALA B O 1
ATOM 2639 N N . ASN B 1 144 ? 9.484 5.91 -5.719 1 85.62 144 ASN B N 1
ATOM 2640 C CA . ASN B 1 144 ? 8.891 6.398 -6.957 1 85.62 144 ASN B CA 1
ATOM 2641 C C . ASN B 1 144 ? 9.945 6.672 -8.023 1 85.62 144 ASN B C 1
ATOM 2643 O O . ASN B 1 144 ? 9.742 6.367 -9.195 1 85.62 144 ASN B O 1
ATOM 2647 N N . GLU B 1 145 ? 11.016 7.191 -7.539 1 88.38 145 GLU B N 1
ATOM 2648 C CA . GLU B 1 145 ? 12.117 7.449 -8.469 1 88.38 145 GLU B CA 1
ATOM 2649 C C . GLU B 1 145 ? 12.672 6.148 -9.039 1 88.38 145 GLU B C 1
ATOM 2651 O O . GLU B 1 145 ? 12.984 6.07 -10.234 1 88.38 145 GLU B O 1
ATOM 2656 N N . ILE B 1 146 ? 12.758 5.176 -8.219 1 89.69 146 ILE B N 1
ATOM 2657 C CA . ILE B 1 146 ? 13.266 3.879 -8.656 1 89.69 146 ILE B CA 1
ATOM 2658 C C . ILE B 1 146 ? 12.297 3.254 -9.656 1 89.69 146 ILE B C 1
ATOM 2660 O O . ILE B 1 146 ? 12.719 2.719 -10.68 1 89.69 146 ILE B O 1
ATOM 2664 N N . LYS B 1 147 ? 11.094 3.381 -9.414 1 89.19 147 LYS B N 1
ATOM 2665 C CA . LYS B 1 147 ? 10.078 2.846 -10.312 1 89.19 147 LYS B CA 1
ATOM 2666 C C . LYS B 1 147 ? 10.109 3.551 -11.664 1 89.19 147 LYS B C 1
ATOM 2668 O O . LYS B 1 147 ? 9.977 2.91 -12.711 1 89.19 147 LYS B O 1
ATOM 2673 N N . ARG B 1 148 ? 10.258 4.805 -11.594 1 89.5 148 ARG B N 1
ATOM 2674 C CA . ARG B 1 148 ? 10.328 5.578 -12.836 1 89.5 148 ARG B CA 1
ATOM 2675 C C . ARG B 1 148 ? 11.547 5.168 -13.664 1 89.5 148 ARG B C 1
ATOM 2677 O O . ARG B 1 148 ? 11.453 5.039 -14.883 1 89.5 148 ARG B O 1
ATOM 2684 N N . ALA B 1 149 ? 12.602 4.996 -12.953 1 87.19 149 ALA B N 1
ATOM 2685 C CA . ALA B 1 149 ? 13.805 4.551 -13.641 1 87.19 149 ALA B CA 1
ATOM 2686 C C . ALA B 1 149 ? 13.594 3.188 -14.297 1 87.19 149 ALA B C 1
ATOM 2688 O O . ALA B 1 149 ? 14.031 2.959 -15.43 1 87.19 149 ALA B O 1
ATOM 2689 N N . ALA B 1 150 ? 12.945 2.324 -13.594 1 87.44 150 ALA B N 1
ATOM 2690 C CA . ALA B 1 150 ? 12.633 1.004 -14.133 1 87.44 150 ALA B CA 1
ATOM 2691 C C . ALA B 1 150 ? 11.734 1.11 -15.359 1 87.44 150 ALA B C 1
ATOM 2693 O O . ALA B 1 150 ? 11.953 0.428 -16.359 1 87.44 150 ALA B O 1
ATOM 2694 N N . ALA B 1 151 ? 10.797 1.961 -15.219 1 85.62 151 ALA B N 1
ATOM 2695 C CA . ALA B 1 151 ? 9.859 2.166 -16.328 1 85.62 151 ALA B CA 1
ATOM 2696 C C . ALA B 1 151 ? 10.578 2.697 -17.562 1 85.62 151 ALA B C 1
ATOM 2698 O O . ALA B 1 151 ? 10.297 2.264 -18.688 1 85.62 151 ALA B O 1
ATOM 2699 N N . LYS B 1 152 ? 11.406 3.604 -17.375 1 85.25 152 LYS B N 1
ATOM 2700 C CA . LYS B 1 152 ? 12.18 4.164 -18.484 1 85.25 152 LYS B CA 1
ATOM 2701 C C . LYS B 1 152 ? 13.023 3.086 -19.172 1 85.25 152 LYS B C 1
ATOM 2703 O O . LYS B 1 152 ? 13.094 3.035 -20.391 1 85.25 152 LYS B O 1
ATOM 2708 N N . LEU B 1 153 ? 13.57 2.232 -18.344 1 83.06 153 LEU B N 1
ATOM 2709 C CA . LEU B 1 153 ? 14.391 1.151 -18.891 1 83.06 153 LEU B CA 1
ATOM 2710 C C . LEU B 1 153 ? 13.531 0.169 -19.672 1 83.06 153 LEU B C 1
ATOM 2712 O O . LEU B 1 153 ? 13.938 -0.281 -20.75 1 83.06 153 LEU B O 1
ATOM 2716 N N . ARG B 1 154 ? 12.375 -0.11 -19.188 1 81.5 154 ARG B N 1
ATOM 2717 C CA . ARG B 1 154 ? 11.469 -1.025 -19.875 1 81.5 154 ARG B CA 1
ATOM 2718 C C . ARG B 1 154 ? 10.961 -0.424 -21.172 1 81.5 154 ARG B C 1
ATOM 2720 O O . ARG B 1 154 ? 10.836 -1.127 -22.188 1 81.5 154 ARG B O 1
ATOM 2727 N N . ALA B 1 155 ? 10.695 0.85 -21.078 1 78.44 155 ALA B N 1
ATOM 2728 C CA . ALA B 1 155 ? 10.227 1.545 -22.281 1 78.44 155 ALA B CA 1
ATOM 2729 C C . ALA B 1 155 ? 11.305 1.559 -23.359 1 78.44 155 ALA B C 1
ATOM 2731 O O . ALA B 1 155 ? 11 1.367 -24.547 1 78.44 155 ALA B O 1
ATOM 2732 N N . LYS B 1 156 ? 12.43 1.763 -23.016 1 76.25 156 LYS B N 1
ATOM 2733 C CA . LYS B 1 156 ? 13.539 1.747 -23.953 1 76.25 156 LYS B CA 1
ATOM 2734 C C . LYS B 1 156 ? 13.711 0.367 -24.578 1 76.25 156 LYS B C 1
ATOM 2736 O O . LYS B 1 156 ? 13.945 0.253 -25.781 1 76.25 156 LYS B O 1
ATOM 2741 N N . LYS B 1 157 ? 13.555 -0.62 -23.781 1 75.31 157 LYS B N 1
ATOM 2742 C CA . LYS B 1 157 ? 13.672 -1.987 -24.281 1 75.31 157 LYS B CA 1
ATOM 2743 C C . LYS B 1 157 ? 12.531 -2.32 -25.234 1 75.31 157 LYS B C 1
ATOM 2745 O O . LYS B 1 157 ? 12.75 -2.961 -26.266 1 75.31 157 LYS B O 1
ATOM 2750 N N . LYS B 1 158 ? 11.422 -1.853 -24.891 1 72.25 158 LYS B N 1
ATOM 2751 C CA . LYS B 1 158 ? 10.266 -2.084 -25.75 1 72.25 158 LYS B CA 1
ATOM 2752 C C . LYS B 1 158 ? 10.391 -1.314 -27.062 1 72.25 158 LYS B C 1
ATOM 2754 O O . LYS B 1 158 ? 10.055 -1.836 -28.125 1 72.25 158 LYS B O 1
ATOM 2759 N N . ALA B 1 159 ? 10.82 -0.121 -26.953 1 68.69 159 ALA B N 1
ATOM 2760 C CA . ALA B 1 159 ? 11.023 0.687 -28.141 1 68.69 159 ALA B CA 1
ATOM 2761 C C . ALA B 1 159 ? 12.07 0.056 -29.062 1 68.69 159 ALA B C 1
ATOM 2763 O O . ALA B 1 159 ? 11.93 0.071 -30.281 1 68.69 159 ALA B O 1
ATOM 2764 N N . ALA B 1 160 ? 12.953 -0.556 -28.375 1 67.31 160 ALA B N 1
ATOM 2765 C CA . ALA B 1 160 ? 14.016 -1.201 -29.141 1 67.31 160 ALA B CA 1
ATOM 2766 C C . ALA B 1 160 ? 13.508 -2.475 -29.812 1 67.31 160 ALA B C 1
ATOM 2768 O O . ALA B 1 160 ? 13.992 -2.859 -30.891 1 67.31 160 ALA B O 1
ATOM 2769 N N . SER B 1 161 ? 12.438 -2.922 -29.219 1 70.25 161 SER B N 1
ATOM 2770 C CA . SER B 1 161 ? 11.914 -4.18 -29.734 1 70.25 161 SER B CA 1
ATOM 2771 C C . SER B 1 161 ? 10.75 -3.945 -30.688 1 70.25 161 SER B C 1
ATOM 2773 O O . SER B 1 161 ? 10.258 -4.879 -31.328 1 70.25 161 SER B O 1
ATOM 2775 N N . THR B 1 162 ? 10.227 -2.76 -30.703 1 66.81 162 THR B N 1
ATOM 2776 C CA . THR B 1 162 ? 9.102 -2.449 -31.578 1 66.81 162 THR B CA 1
ATOM 2777 C C . THR B 1 162 ? 9.523 -2.525 -33.031 1 66.81 162 THR B C 1
ATOM 2779 O O . THR B 1 162 ? 10.547 -1.955 -33.438 1 66.81 162 THR B O 1
ATOM 2782 N N . PRO B 1 163 ? 8.734 -3.312 -33.75 1 66 163 PRO B N 1
ATOM 2783 C CA . PRO B 1 163 ? 9.062 -3.473 -35.156 1 66 163 PRO B CA 1
ATOM 2784 C C . PRO B 1 163 ? 9.117 -2.141 -35.906 1 66 163 PRO B C 1
ATOM 2786 O O . PRO B 1 163 ? 8.391 -1.207 -35.562 1 66 163 PRO B O 1
ATOM 2789 N N . LYS B 1 164 ? 10.062 -2.029 -36.906 1 68.44 164 LYS B N 1
ATOM 2790 C CA . LYS B 1 164 ? 10.305 -0.837 -37.688 1 68.44 164 LYS B CA 1
ATOM 2791 C C . LYS B 1 164 ? 9.008 -0.344 -38.344 1 68.44 164 LYS B C 1
ATOM 2793 O O . LYS B 1 164 ? 8.773 0.863 -38.438 1 68.44 164 LYS B O 1
ATOM 2798 N N . GLU B 1 165 ? 8.203 -1.281 -38.625 1 63.03 165 GLU B N 1
ATOM 2799 C CA . GLU B 1 165 ? 6.957 -0.932 -39.281 1 63.03 165 GLU B CA 1
ATOM 2800 C C . GLU B 1 165 ? 6.023 -0.153 -38.375 1 63.03 165 GLU B C 1
ATOM 2802 O O . GLU B 1 165 ? 5.402 0.824 -38.781 1 63.03 165 GLU B O 1
ATOM 2807 N N . THR B 1 166 ? 6.02 -0.596 -37.188 1 64 166 THR B N 1
ATOM 2808 C CA . THR B 1 166 ? 5.156 0.072 -36.219 1 64 166 THR B CA 1
ATOM 2809 C C . THR B 1 166 ? 5.703 1.454 -35.875 1 64 166 THR B C 1
ATOM 2811 O O . THR B 1 166 ? 4.938 2.412 -35.719 1 64 166 THR B O 1
ATOM 2814 N N . LYS B 1 167 ? 6.957 1.503 -35.875 1 65.81 167 LYS B N 1
ATOM 2815 C CA . LYS B 1 167 ? 7.59 2.787 -35.594 1 65.81 167 LYS B CA 1
ATOM 2816 C C . LYS B 1 167 ? 7.297 3.799 -36.688 1 65.81 167 LYS B C 1
ATOM 2818 O O . LYS B 1 167 ? 7.047 4.973 -36.438 1 65.81 167 LYS B O 1
ATOM 2823 N N . ALA B 1 168 ? 7.297 3.289 -37.812 1 66.62 168 ALA B N 1
ATOM 2824 C CA . ALA B 1 168 ? 7.02 4.152 -38.969 1 66.62 168 ALA B CA 1
ATOM 2825 C C . ALA B 1 168 ? 5.578 4.652 -38.938 1 66.62 168 ALA B C 1
ATOM 2827 O O . ALA B 1 168 ? 5.312 5.816 -39.25 1 66.62 168 ALA B O 1
ATOM 2828 N N . LEU B 1 169 ? 4.754 3.775 -38.469 1 61.34 169 LEU B N 1
ATOM 2829 C CA . LEU B 1 169 ? 3.344 4.141 -38.406 1 61.34 169 LEU B CA 1
ATOM 2830 C C . LEU B 1 169 ? 3.102 5.211 -37.344 1 61.34 169 LEU B C 1
ATOM 2832 O O . LEU B 1 169 ? 2.355 6.164 -37.594 1 61.34 169 LEU B O 1
ATOM 2836 N N . ILE B 1 170 ? 3.748 5.105 -36.344 1 62.88 170 ILE B N 1
ATOM 2837 C CA . ILE B 1 170 ? 3.621 6.074 -35.25 1 62.88 170 ILE B CA 1
ATOM 2838 C C . ILE B 1 170 ? 4.152 7.434 -35.719 1 62.88 170 ILE B C 1
ATOM 2840 O O . ILE B 1 170 ? 3.531 8.469 -35.469 1 62.88 170 ILE B O 1
ATOM 2844 N N . ALA B 1 171 ? 5.18 7.379 -36.375 1 66.31 171 ALA B N 1
ATOM 2845 C CA . ALA B 1 171 ? 5.773 8.617 -36.875 1 66.31 171 ALA B CA 1
ATOM 2846 C C . ALA B 1 171 ? 4.832 9.328 -37.844 1 66.31 171 ALA B C 1
ATOM 2848 O O . ALA B 1 171 ? 4.723 10.555 -37.812 1 66.31 171 ALA B O 1
ATOM 2849 N N . LYS B 1 172 ? 4.152 8.562 -38.562 1 61.41 172 LYS B N 1
ATOM 2850 C CA . LYS B 1 172 ? 3.217 9.125 -39.531 1 61.41 172 LYS B CA 1
ATOM 2851 C C . LYS B 1 172 ? 2.039 9.797 -38.812 1 61.41 172 LYS B C 1
ATOM 2853 O O . LYS B 1 172 ? 1.599 10.875 -39.219 1 61.41 172 LYS B O 1
ATOM 2858 N N . ILE B 1 173 ? 1.648 9.211 -37.781 1 58.75 173 ILE B N 1
ATOM 2859 C CA . ILE B 1 173 ? 0.496 9.727 -37.062 1 58.75 173 ILE B CA 1
ATOM 2860 C C . ILE B 1 173 ? 0.877 11.023 -36.344 1 58.75 173 ILE B C 1
ATOM 2862 O O . ILE B 1 173 ? 0.136 12.008 -36.406 1 58.75 173 ILE B O 1
ATOM 2866 N N . VAL B 1 174 ? 2.012 11 -35.75 1 59.53 174 VAL B N 1
ATOM 2867 C CA . VAL B 1 174 ? 2.504 12.18 -35.062 1 59.53 174 VAL B CA 1
ATOM 2868 C C . VAL B 1 174 ? 2.658 13.344 -36.031 1 59.53 174 VAL B C 1
ATOM 2870 O O . VAL B 1 174 ? 2.281 14.477 -35.719 1 59.53 174 VAL B O 1
ATOM 2873 N N . ALA B 1 175 ? 3.105 13.031 -37.156 1 64.88 175 ALA B N 1
ATOM 2874 C CA . ALA B 1 175 ? 3.281 14.047 -38.188 1 64.88 175 ALA B CA 1
ATOM 2875 C C . ALA B 1 175 ? 1.938 14.625 -38.625 1 64.88 175 ALA B C 1
ATOM 2877 O O . ALA B 1 175 ? 1.816 15.828 -38.844 1 64.88 175 ALA B O 1
ATOM 2878 N N . ALA B 1 176 ? 1.022 13.828 -38.594 1 58.78 176 ALA B N 1
ATOM 2879 C CA . ALA B 1 176 ? -0.307 14.273 -39.031 1 58.78 176 ALA B CA 1
ATOM 2880 C C . ALA B 1 176 ? -0.932 15.188 -37.969 1 58.78 176 ALA B C 1
ATOM 2882 O O . ALA B 1 176 ? -1.542 16.203 -38.312 1 58.78 176 ALA B O 1
ATOM 2883 N N . VAL B 1 177 ? -0.726 14.844 -36.781 1 57 177 VAL B N 1
ATOM 2884 C CA . VAL B 1 177 ? -1.268 15.641 -35.688 1 57 177 VAL B CA 1
ATOM 2885 C C . VAL B 1 177 ? -0.553 16.984 -35.625 1 57 177 VAL B C 1
ATOM 2887 O O . VAL B 1 177 ? -1.187 18.016 -35.406 1 57 177 VAL B O 1
ATOM 2890 N N . ARG B 1 178 ? 0.694 16.984 -35.812 1 62.28 178 ARG B N 1
ATOM 2891 C CA . ARG B 1 178 ? 1.47 18.219 -35.844 1 62.28 178 ARG B CA 1
ATOM 2892 C C . ARG B 1 178 ? 0.993 19.125 -36.969 1 62.28 178 ARG B C 1
ATOM 2894 O O . ARG B 1 178 ? 0.956 20.344 -36.812 1 62.28 178 ARG B O 1
ATOM 2901 N N . ALA B 1 179 ? 0.606 18.469 -37.938 1 62.19 179 ALA B N 1
ATOM 2902 C CA . ALA B 1 179 ? 0.134 19.234 -39.094 1 62.19 179 ALA B CA 1
ATOM 2903 C C . ALA B 1 179 ? -1.186 19.938 -38.781 1 62.19 179 ALA B C 1
ATOM 2905 O O . ALA B 1 179 ? -1.51 20.969 -39.375 1 62.19 179 ALA B O 1
ATOM 2906 N N . LEU B 1 180 ? -1.805 19.359 -37.844 1 53.19 180 LEU B N 1
ATOM 2907 C CA . LEU B 1 180 ? -3.086 19.953 -37.469 1 53.19 180 LEU B CA 1
ATOM 2908 C C . LEU B 1 180 ? -2.889 21.125 -36.531 1 53.19 180 LEU B C 1
ATOM 2910 O O . LEU B 1 180 ? -3.855 21.766 -36.125 1 53.19 180 LEU B O 1
ATOM 2914 N N . GLY B 1 181 ? -1.66 21.484 -36.219 1 52.41 181 GLY B N 1
ATOM 2915 C CA . GLY B 1 181 ? -1.354 22.656 -35.406 1 52.41 181 GLY B CA 1
ATOM 2916 C C . GLY B 1 181 ? -1.354 22.375 -33.938 1 52.41 181 GLY B C 1
ATOM 2917 O O . GLY B 1 181 ? -1.411 23.312 -33.125 1 52.41 181 GLY B O 1
ATOM 2918 N N . LEU B 1 182 ? -1.558 21.312 -33.625 1 49.66 182 LEU B N 1
ATOM 2919 C CA . LEU B 1 182 ? -1.594 21.031 -32.188 1 49.66 182 LEU B CA 1
ATOM 2920 C C . LEU B 1 182 ? -0.184 20.875 -31.625 1 49.66 182 LEU B C 1
ATOM 2922 O O . LEU B 1 182 ? 0.687 20.297 -32.281 1 49.66 182 LEU B O 1
ATOM 2926 N N . ARG B 1 183 ? 0.253 21.703 -30.719 1 57.06 183 ARG B N 1
ATOM 2927 C CA . ARG B 1 183 ? 1.596 21.719 -30.141 1 57.06 183 ARG B CA 1
ATOM 2928 C C . ARG B 1 183 ? 1.814 20.516 -29.219 1 57.06 183 ARG B C 1
ATOM 2930 O O . ARG B 1 183 ? 0.906 20.109 -28.5 1 57.06 183 ARG B O 1
ATOM 2937 N N . LYS B 1 184 ? 3.043 19.953 -29.359 1 56.31 184 LYS B N 1
ATOM 2938 C CA . LYS B 1 184 ? 3.779 18.922 -28.609 1 56.31 184 LYS B CA 1
ATOM 2939 C C . LYS B 1 184 ? 2.912 17.703 -28.359 1 56.31 184 LYS B C 1
ATOM 2941 O O . LYS B 1 184 ? 2.555 17.406 -27.219 1 56.31 184 LYS B O 1
ATOM 2946 N N . PRO B 1 185 ? 2.32 17.062 -29.422 1 56.38 185 PRO B N 1
ATOM 2947 C CA . PRO B 1 185 ? 1.529 15.844 -29.203 1 56.38 185 PRO B CA 1
ATOM 2948 C C . PRO B 1 185 ? 2.373 14.672 -28.703 1 56.38 185 PRO B C 1
ATOM 2950 O O . PRO B 1 185 ? 3.498 14.477 -29.172 1 56.38 185 PRO B O 1
ATOM 2953 N N . VAL B 1 186 ? 2.1 14.289 -27.531 1 59.81 186 VAL B N 1
ATOM 2954 C CA . VAL B 1 186 ? 2.754 13.062 -27.094 1 59.81 186 VAL B CA 1
ATOM 2955 C C . VAL B 1 186 ? 1.841 11.867 -27.344 1 59.81 186 VAL B C 1
ATOM 2957 O O . VAL B 1 186 ? 0.668 11.883 -26.953 1 59.81 186 VAL B O 1
ATOM 2960 N N . ALA B 1 187 ? 2.281 11.008 -28.312 1 57.62 187 ALA B N 1
ATOM 2961 C CA . ALA B 1 187 ? 1.484 9.836 -28.656 1 57.62 187 ALA B CA 1
ATOM 2962 C C . ALA B 1 187 ? 2.031 8.578 -27.984 1 57.62 187 ALA B C 1
ATOM 2964 O O . ALA B 1 187 ? 3.246 8.422 -27.844 1 57.62 187 ALA B O 1
ATOM 2965 N N . SER B 1 188 ? 1.179 7.977 -27.266 1 62 188 SER B N 1
ATOM 2966 C CA . SER B 1 188 ? 1.551 6.676 -26.719 1 62 188 SER B CA 1
ATOM 2967 C C . SER B 1 188 ? 0.633 5.574 -27.219 1 62 188 SER B C 1
ATOM 2969 O O . SER B 1 188 ? -0.574 5.781 -27.375 1 62 188 SER B O 1
ATOM 2971 N N . LEU B 1 189 ? 1.253 4.527 -27.812 1 56.44 189 LEU B N 1
ATOM 2972 C CA . LEU B 1 189 ? 0.506 3.381 -28.328 1 56.44 189 LEU B CA 1
ATOM 2973 C C . LEU B 1 189 ? 0.47 2.256 -27.297 1 56.44 189 LEU B C 1
ATOM 2975 O O . LEU B 1 189 ? 1.514 1.842 -26.781 1 56.44 189 LEU B O 1
ATOM 2979 N N . ARG B 1 190 ? -0.716 2.043 -26.75 1 60.19 190 ARG B N 1
ATOM 2980 C CA . ARG B 1 190 ? -0.914 0.854 -25.922 1 60.19 190 ARG B CA 1
ATOM 2981 C C . ARG B 1 190 ? -1.825 -0.149 -26.625 1 60.19 190 ARG B C 1
ATOM 2983 O O . ARG B 1 190 ? -3.033 0.072 -26.734 1 60.19 190 ARG B O 1
ATOM 2990 N N . GLY B 1 191 ? -1.278 -1.185 -27.156 1 58.28 191 GLY B N 1
ATOM 2991 C CA . GLY B 1 191 ? -2.059 -2.119 -27.953 1 58.28 191 GLY B CA 1
ATOM 2992 C C . GLY B 1 191 ? -2.562 -1.521 -29.25 1 58.28 191 GLY B C 1
ATOM 2993 O O . GLY B 1 191 ? -1.769 -1.154 -30.125 1 58.28 191 GLY B O 1
ATOM 2994 N N . LYS B 1 192 ? -3.91 -1.437 -29.328 1 58.31 192 LYS B N 1
ATOM 2995 C CA . LYS B 1 192 ? -4.555 -0.872 -30.516 1 58.31 192 LYS B CA 1
ATOM 2996 C C . LYS B 1 192 ? -5.055 0.545 -30.25 1 58.31 192 LYS B C 1
ATOM 2998 O O . LYS B 1 192 ? -5.742 1.135 -31.078 1 58.31 192 LYS B O 1
ATOM 3003 N N . THR B 1 193 ? -4.664 0.945 -29.078 1 62.47 193 THR B N 1
ATOM 3004 C CA . THR B 1 193 ? -5.18 2.262 -28.719 1 62.47 193 THR B CA 1
ATOM 3005 C C . THR B 1 193 ? -4.059 3.301 -28.719 1 62.47 193 THR B C 1
ATOM 3007 O O . THR B 1 193 ? -3.035 3.117 -28.062 1 62.47 193 THR B O 1
ATOM 3010 N N . LEU B 1 194 ? -4.285 4.301 -29.547 1 59.31 194 LEU B N 1
ATOM 3011 C CA . LEU B 1 194 ? -3.365 5.43 -29.625 1 59.31 194 LEU B CA 1
ATOM 3012 C C . LEU B 1 194 ? -3.852 6.578 -28.75 1 59.31 194 LEU B C 1
ATOM 3014 O O . LEU B 1 194 ? -5.016 6.984 -28.828 1 59.31 194 LEU B O 1
ATOM 3018 N N . THR B 1 195 ? -3.053 6.918 -27.734 1 63.12 195 THR B N 1
ATOM 3019 C CA . THR B 1 195 ? -3.37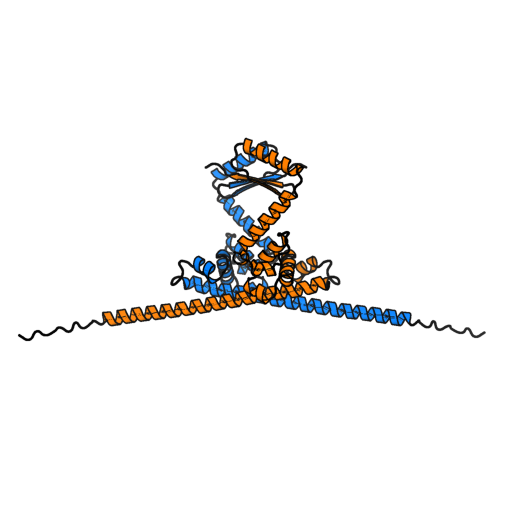5 8.062 -26.891 1 63.12 195 THR B CA 1
ATOM 3020 C C . THR B 1 195 ? -2.535 9.273 -27.281 1 63.12 195 THR B C 1
ATOM 3022 O O . THR B 1 195 ? -1.306 9.203 -27.328 1 63.12 195 THR B O 1
ATOM 3025 N N . VAL B 1 196 ? -3.266 10.359 -27.812 1 58.88 196 VAL B N 1
ATOM 3026 C CA . VAL B 1 196 ? -2.586 11.602 -28.172 1 58.88 196 VAL B CA 1
ATOM 3027 C C . VAL B 1 196 ? -2.93 12.688 -27.156 1 58.88 196 VAL B C 1
ATOM 3029 O O . VAL B 1 196 ? -4.105 12.938 -26.875 1 58.88 196 VAL B O 1
ATOM 3032 N N . ARG B 1 197 ? -1.953 13.148 -26.406 1 63.09 197 ARG B N 1
ATOM 3033 C CA . ARG B 1 197 ? -2.111 14.258 -25.484 1 63.09 197 ARG B CA 1
ATOM 3034 C C . ARG B 1 197 ? -1.714 15.578 -26.125 1 63.09 197 ARG B C 1
ATOM 3036 O O . ARG B 1 197 ? -0.654 15.68 -26.75 1 63.09 197 ARG B O 1
ATOM 3043 N N . VAL B 1 198 ? -2.777 16.594 -26.172 1 57.06 198 VAL B N 1
ATOM 3044 C CA . VAL B 1 198 ? -2.521 17.891 -26.797 1 57.06 198 VAL B CA 1
ATOM 3045 C C . VAL B 1 198 ? -2.729 19 -25.781 1 57.06 198 VAL B C 1
ATOM 3047 O O . VAL B 1 198 ? -3.627 18.922 -24.938 1 57.06 198 VAL B O 1
ATOM 3050 N N . GLU B 1 199 ? -1.802 19.766 -25.516 1 58.03 199 GLU B N 1
ATOM 3051 C CA . GLU B 1 199 ? -1.961 20.953 -24.688 1 58.03 199 GLU B CA 1
ATOM 3052 C C . GLU B 1 199 ? -2.74 22.047 -25.422 1 58.03 199 GLU B C 1
ATOM 3054 O O . GLU B 1 199 ? -2.455 22.344 -26.578 1 58.03 199 GLU B O 1
ATOM 3059 N N . LEU B 1 200 ? -3.842 22.516 -24.844 1 51.78 200 LEU B N 1
ATOM 3060 C CA . LEU B 1 200 ? -4.641 23.594 -25.422 1 51.78 200 LEU B CA 1
ATOM 3061 C C . LEU B 1 200 ? -3.922 24.922 -25.281 1 51.78 200 LEU B C 1
ATOM 3063 O O . LEU B 1 200 ? -3.191 25.156 -24.312 1 51.78 200 LEU B O 1
ATOM 3067 N N . PRO B 1 201 ? -3.844 25.688 -26.391 1 46.44 201 PRO B N 1
ATOM 3068 C CA . PRO B 1 201 ? -3.26 27.031 -26.312 1 46.44 201 PRO B CA 1
ATOM 3069 C C . PRO B 1 201 ? -3.943 27.906 -25.25 1 46.44 201 PRO B C 1
ATOM 3071 O O . PRO B 1 201 ? -5.121 27.703 -24.953 1 46.44 201 PRO B O 1
ATOM 3074 N N . GLU B 1 202 ? -3.148 28.625 -24.375 1 44.81 202 GLU B N 1
ATOM 3075 C CA . GLU B 1 202 ? -3.736 29.719 -23.609 1 44.81 202 GLU B CA 1
ATOM 3076 C C . GLU B 1 202 ? -4.719 30.516 -24.453 1 44.81 202 GLU B C 1
ATOM 3078 O O . GLU B 1 202 ? -4.496 30.719 -25.656 1 44.81 202 GLU B O 1
#

pLDDT: mean 81.2, std 16.21, range [32.56, 98.62]

Organism: NCBI:txid927083